Protein AF-A0A2G8KUI6-F1 (afdb_monomer)

Mean predicted aligned error: 11.27 Å

Radius of gyration: 22.45 Å; Cα contacts (8 Å, |Δi|>4): 465; chains: 1; bounding box: 61×71×57 Å

Sequence (377 aa):
MIRIICDDIMKKNRNPGRKNLAIISKTIVDSYPASFRDDIGGEVIGDGFESVLKQMENRINNLRRTETYLPGTSSLTSTSDDESSEQKPKRAKKRDSYGCQNWQPKGLPEREDETSQKRRTLELKEMYENEDKWDEDIIQMNMKLLYFTIRTMINTNSITLIGIIEEYPFLLESIGMMSHFHELVGIELMPTLSKSLDTKGQSVMHYLRKVATKKPALKDVFDAIEVARAETNDLTPEMPGLIWLLTCYFGEKVDTLLYLSKETSSDQEAVSGLNSPSPCIVVSGTTLLAGRKYMIAVDKVVVNHLIADFQSALAYLFATYYVLNIQYPADSCVTLEFIQRCFVGINPPTSGKSRKSSAINPKVLSLLGHIKDESTK

Organism: Stichopus japonicus (NCBI:txid307972)

Foldseek 3Di:
DLLVVLVVVCVVPLPCDLVNLVVVQVVVCVVPVVPAFCDDPNDGDDPRRVLVSQSSVQNSVLLVVLLQPDPPPDDPDDDDDDDDDDDDPDPPDPGPLLLWPCQAPDDAPPPDDPVNLVVLLVVVLVCVVPVVNDDLVSLLVSLLRCLNVLSVCLSNVVADPVRCCRRPLCCLPPSNLQSSLCNTNVFNLLVLLVVLCVPLVVLLVVLLVVVCVVPVQLVVLVVVQVVLCVVVVHNQLSVLSSLCSLLVLVVFHSLLAEAEDALPDDQLRQLVPRSHQQWYKYFHDDDSRNGQAIFIGHHSGTSGGGDGGPSSSVSSSLSCCSSSSGDDDPRCNLSSLLCSARRRNRQHDDPDPPDPGDDRDVSSVVSVVSSVVVVVD

Solvent-accessible surface area (backbone atoms only — not comparable to full-atom values): 21564 Å² total; per-residue (Å²): 109,69,65,61,53,47,55,54,43,45,74,76,41,83,76,63,53,69,73,52,44,44,54,50,25,42,52,49,20,74,75,39,44,96,80,47,42,39,57,63,96,86,43,70,48,87,90,24,22,62,64,48,29,51,52,51,52,52,50,50,54,36,55,51,50,39,55,70,68,47,88,81,74,74,78,96,76,74,94,72,93,79,83,88,74,94,72,73,83,75,79,75,76,85,67,84,54,85,49,41,73,44,72,75,64,91,60,68,52,92,96,51,49,78,66,55,49,53,52,49,40,51,53,51,46,61,34,64,79,35,71,94,62,64,49,68,68,62,50,49,52,47,48,61,64,40,40,42,61,56,46,50,28,50,59,70,59,76,51,51,72,67,50,37,56,73,57,41,47,57,51,55,32,70,67,27,35,52,50,51,31,22,60,27,44,73,46,69,57,64,69,41,36,52,57,24,44,70,57,51,42,52,46,49,52,54,52,51,56,62,51,20,80,79,32,66,77,46,36,55,50,53,53,50,32,55,52,36,22,68,73,71,72,52,69,74,15,52,61,52,35,49,56,40,46,43,17,53,72,74,74,31,50,47,73,61,48,45,38,75,20,57,76,85,49,53,64,68,64,49,32,65,82,60,83,56,53,58,63,22,34,33,26,23,32,90,41,76,42,49,52,69,39,27,29,38,28,44,68,56,37,67,62,35,77,82,33,79,45,68,68,61,40,52,46,47,48,57,36,45,36,62,64,66,58,44,73,74,53,86,56,45,33,64,48,52,50,35,44,37,28,72,34,64,51,44,74,48,90,75,96,60,101,82,65,93,66,72,88,68,57,67,69,48,53,51,53,53,50,54,41,51,61,59,77,76,108

Structure (mmCIF, N/CA/C/O backbone):
data_AF-A0A2G8KUI6-F1
#
_entry.id   AF-A0A2G8KUI6-F1
#
loop_
_atom_site.group_PDB
_atom_site.id
_atom_site.type_symbol
_atom_site.label_atom_id
_atom_site.label_alt_id
_atom_site.label_comp_id
_atom_site.label_asym_id
_atom_site.label_entity_id
_atom_site.label_seq_id
_atom_site.pdbx_PDB_ins_code
_atom_site.Cartn_x
_atom_site.Cartn_y
_atom_site.Cartn_z
_atom_site.occupancy
_atom_site.B_iso_or_equiv
_atom_site.auth_seq_id
_atom_site.auth_comp_id
_atom_site.auth_asym_id
_atom_site.auth_atom_id
_atom_site.pdbx_PDB_model_num
ATOM 1 N N . MET A 1 1 ? 20.897 -9.497 2.267 1.00 68.56 1 MET A N 1
ATOM 2 C CA . MET A 1 1 ? 21.183 -10.789 2.937 1.00 68.56 1 MET A CA 1
ATOM 3 C C . MET A 1 1 ? 19.958 -11.708 2.991 1.00 68.56 1 MET A C 1
ATOM 5 O O . MET A 1 1 ? 20.022 -12.783 2.408 1.00 68.56 1 MET A O 1
ATOM 9 N N . ILE A 1 2 ? 18.835 -11.289 3.597 1.00 74.56 2 ILE A N 1
ATOM 10 C CA . ILE A 1 2 ? 17.616 -12.115 3.761 1.00 74.56 2 ILE A CA 1
ATOM 11 C C . ILE A 1 2 ? 17.112 -12.749 2.458 1.00 74.56 2 ILE A C 1
ATOM 13 O O . ILE A 1 2 ? 16.749 -13.921 2.462 1.00 74.56 2 ILE A O 1
ATOM 17 N N . ARG A 1 3 ? 17.161 -12.026 1.328 1.00 73.25 3 ARG A N 1
ATOM 18 C CA . ARG A 1 3 ? 16.800 -12.564 0.004 1.00 73.25 3 ARG A CA 1
ATOM 19 C C . ARG A 1 3 ? 17.593 -13.823 -0.358 1.00 73.25 3 ARG A C 1
ATOM 21 O O . ARG A 1 3 ? 16.988 -14.848 -0.629 1.00 73.25 3 ARG A O 1
ATOM 28 N N . ILE A 1 4 ? 18.925 -13.741 -0.298 1.00 77.94 4 ILE A N 1
ATOM 29 C CA . ILE A 1 4 ? 19.841 -14.837 -0.658 1.00 77.94 4 ILE A CA 1
ATOM 30 C C . ILE A 1 4 ? 19.570 -16.051 0.233 1.00 77.94 4 ILE A C 1
ATOM 32 O O . ILE A 1 4 ? 19.415 -17.164 -0.258 1.00 77.94 4 ILE A O 1
ATOM 36 N N . ILE A 1 5 ? 19.425 -15.812 1.539 1.00 83.81 5 ILE A N 1
ATOM 37 C CA . ILE A 1 5 ? 19.133 -16.864 2.514 1.00 83.81 5 ILE A CA 1
ATOM 38 C C . ILE A 1 5 ? 17.780 -17.520 2.213 1.00 83.81 5 ILE A C 1
ATOM 40 O O . ILE A 1 5 ? 17.691 -18.742 2.201 1.00 83.81 5 ILE A O 1
ATOM 44 N N . CYS A 1 6 ? 16.730 -16.741 1.940 1.00 82.56 6 CYS A N 1
ATOM 45 C CA . CYS A 1 6 ? 15.413 -17.287 1.604 1.00 82.56 6 CYS A CA 1
ATOM 46 C C . CYS A 1 6 ? 15.431 -18.080 0.293 1.00 82.56 6 CYS A C 1
ATOM 48 O O . CYS A 1 6 ? 14.806 -19.137 0.226 1.00 82.56 6 CYS A O 1
ATOM 50 N N . ASP A 1 7 ? 16.164 -17.617 -0.720 1.00 79.25 7 ASP A N 1
ATOM 51 C CA . ASP A 1 7 ? 16.313 -18.335 -1.986 1.00 79.25 7 ASP A CA 1
ATOM 52 C C . ASP A 1 7 ? 17.049 -19.676 -1.765 1.00 79.25 7 ASP A C 1
ATOM 54 O O . ASP A 1 7 ? 16.628 -20.710 -2.287 1.00 79.25 7 ASP A O 1
ATOM 58 N N . ASP A 1 8 ? 18.087 -19.708 -0.922 1.00 84.50 8 ASP A N 1
ATOM 59 C CA . ASP A 1 8 ? 18.802 -20.941 -0.557 1.00 84.50 8 ASP A CA 1
ATOM 60 C C . ASP A 1 8 ? 17.975 -21.885 0.325 1.00 84.50 8 ASP A C 1
ATOM 62 O O . ASP A 1 8 ? 18.025 -23.107 0.148 1.00 84.50 8 ASP A O 1
ATOM 66 N N . ILE A 1 9 ? 17.165 -21.345 1.239 1.00 87.62 9 ILE A N 1
ATOM 67 C CA . ILE A 1 9 ? 16.187 -22.125 2.003 1.00 87.62 9 ILE A CA 1
ATOM 68 C C . ILE A 1 9 ? 15.197 -22.780 1.046 1.00 87.62 9 ILE A C 1
ATOM 70 O O . ILE A 1 9 ? 14.978 -23.983 1.152 1.00 87.62 9 ILE A O 1
ATOM 74 N N . MET A 1 10 ? 14.652 -22.032 0.083 1.00 81.94 10 MET A N 1
ATOM 75 C CA . MET A 1 10 ? 13.670 -22.535 -0.883 1.00 81.94 10 MET A CA 1
ATOM 76 C C . MET A 1 10 ? 14.237 -23.622 -1.804 1.00 81.94 10 MET A C 1
ATOM 78 O O . MET A 1 10 ? 13.495 -24.525 -2.196 1.00 81.94 10 MET A O 1
ATOM 82 N N . LYS A 1 11 ? 15.547 -23.602 -2.095 1.00 83.62 11 LYS A N 1
ATOM 83 C CA . LYS A 1 11 ? 16.230 -24.710 -2.792 1.00 83.62 11 LYS A CA 1
ATOM 84 C C . LYS A 1 11 ? 16.231 -26.005 -1.972 1.00 83.62 11 LYS A C 1
ATOM 86 O O . LYS A 1 11 ? 16.175 -27.082 -2.558 1.00 83.62 11 LYS A O 1
ATOM 91 N N . LYS A 1 12 ? 16.299 -25.916 -0.637 1.00 85.50 12 LYS A N 1
ATOM 92 C CA . LYS A 1 12 ? 16.357 -27.078 0.273 1.00 85.50 12 LYS A CA 1
ATOM 93 C C . LYS A 1 12 ? 14.979 -27.542 0.749 1.00 85.50 12 LYS A C 1
ATOM 95 O O . LYS A 1 12 ? 14.719 -28.738 0.819 1.00 85.50 12 LYS A O 1
ATOM 100 N N . ASN A 1 13 ? 14.104 -26.608 1.103 1.00 81.00 13 ASN A N 1
ATOM 101 C CA . ASN A 1 13 ? 12.753 -26.862 1.577 1.00 81.00 13 ASN A CA 1
ATOM 102 C C . ASN A 1 13 ? 11.827 -25.722 1.134 1.00 81.00 13 ASN A C 1
ATOM 104 O O . ASN A 1 13 ? 11.945 -24.594 1.605 1.00 81.00 13 ASN A O 1
ATOM 108 N N . ARG A 1 14 ? 10.858 -26.040 0.270 1.00 75.19 14 ARG A N 1
ATOM 109 C CA . ARG A 1 14 ? 9.896 -25.069 -0.282 1.00 75.19 14 ARG A CA 1
ATOM 110 C C . ARG A 1 14 ? 8.830 -24.598 0.714 1.00 75.19 14 ARG A C 1
ATOM 112 O O . ARG A 1 14 ? 8.091 -23.660 0.428 1.00 75.19 14 ARG A O 1
ATOM 119 N N . ASN A 1 15 ? 8.701 -25.262 1.863 1.00 79.69 15 ASN A N 1
ATOM 120 C CA . ASN A 1 15 ? 7.793 -24.866 2.937 1.00 79.69 15 ASN A CA 1
ATOM 121 C C . ASN A 1 15 ? 8.444 -25.129 4.308 1.00 79.69 15 ASN A C 1
ATOM 123 O O . ASN A 1 15 ? 8.044 -26.050 5.024 1.00 79.69 15 ASN A O 1
ATOM 127 N N . PRO A 1 16 ? 9.462 -24.338 4.682 1.00 83.56 16 PRO A N 1
ATOM 128 C CA . PRO A 1 16 ? 10.261 -24.574 5.883 1.00 83.56 16 PRO A CA 1
ATOM 129 C C . PRO A 1 16 ? 9.452 -24.425 7.176 1.00 83.56 16 PRO A C 1
ATOM 131 O O . PRO A 1 16 ? 9.793 -25.055 8.172 1.00 83.56 16 PRO A O 1
ATOM 134 N N . GLY A 1 17 ? 8.357 -23.658 7.163 1.00 80.69 17 GLY A N 1
ATOM 135 C CA . GLY A 1 17 ? 7.520 -23.403 8.336 1.00 80.69 17 GLY A CA 1
ATOM 136 C C . GLY A 1 17 ? 8.200 -22.506 9.381 1.00 80.69 17 GLY A C 1
ATOM 137 O O . GLY A 1 17 ? 9.425 -22.454 9.487 1.00 80.69 17 GLY A O 1
ATOM 138 N N . ARG A 1 18 ? 7.393 -21.805 10.189 1.00 88.38 18 ARG A N 1
ATOM 139 C CA . ARG A 1 18 ? 7.867 -20.786 11.146 1.00 88.38 18 ARG A CA 1
ATOM 140 C C . ARG A 1 18 ? 8.959 -21.284 12.096 1.00 88.38 18 ARG A C 1
ATOM 142 O O . ARG A 1 18 ? 9.908 -20.559 12.344 1.00 88.38 18 ARG A O 1
ATOM 149 N N . LYS A 1 19 ? 8.869 -22.528 12.590 1.00 91.69 19 LYS A N 1
ATOM 150 C CA . LYS A 1 19 ? 9.866 -23.097 13.521 1.00 91.69 19 LYS A CA 1
ATOM 151 C C . LYS A 1 19 ? 11.281 -23.110 12.935 1.00 91.69 19 LYS A C 1
ATOM 153 O O . LYS A 1 19 ? 12.217 -22.697 13.606 1.00 91.69 19 LYS A O 1
ATOM 158 N N . ASN A 1 20 ? 11.431 -23.553 11.686 1.00 91.12 20 ASN A N 1
ATOM 159 C CA . ASN A 1 20 ? 12.741 -23.597 11.037 1.00 91.12 20 ASN A CA 1
ATOM 160 C C . ASN A 1 20 ? 13.233 -22.192 10.693 1.00 91.12 20 ASN A C 1
ATOM 162 O O . ASN A 1 20 ? 14.420 -21.914 10.828 1.00 91.12 20 ASN A O 1
ATOM 166 N N . LEU A 1 21 ? 12.323 -21.297 10.298 1.00 91.81 21 LEU A N 1
ATOM 167 C CA . LEU A 1 21 ? 12.674 -19.899 10.059 1.00 91.81 21 LEU A CA 1
ATOM 168 C C . LEU A 1 21 ? 13.164 -19.221 11.331 1.00 91.81 21 LEU A C 1
ATOM 170 O O . LEU A 1 21 ? 14.216 -18.606 11.285 1.00 91.81 21 LEU A O 1
ATOM 174 N N . ALA A 1 22 ? 12.506 -19.436 12.470 1.00 92.19 22 ALA A N 1
ATOM 175 C CA . ALA A 1 22 ? 12.930 -18.884 13.754 1.00 92.19 22 ALA A CA 1
ATOM 176 C C . ALA A 1 22 ? 14.347 -19.336 14.147 1.00 92.19 22 ALA A C 1
ATOM 178 O O . ALA A 1 22 ? 15.148 -18.517 14.588 1.00 92.19 22 ALA A O 1
ATOM 179 N N . ILE A 1 23 ? 14.692 -20.612 13.924 1.00 93.94 23 ILE A N 1
ATOM 180 C CA . ILE A 1 23 ? 16.054 -21.125 14.167 1.00 93.94 23 ILE A CA 1
ATOM 181 C C . ILE A 1 23 ? 17.077 -20.387 13.294 1.00 93.94 23 ILE A C 1
ATOM 183 O O . ILE A 1 23 ? 18.131 -19.973 13.782 1.00 93.94 23 ILE A O 1
ATOM 187 N N . ILE A 1 24 ? 16.769 -20.205 12.008 1.00 93.12 24 ILE A N 1
ATOM 188 C CA . ILE A 1 24 ? 17.669 -19.534 11.065 1.00 93.12 24 ILE A CA 1
ATOM 189 C C . ILE A 1 24 ? 17.796 -18.045 11.407 1.00 93.12 24 ILE A C 1
ATOM 191 O O . ILE A 1 24 ? 18.913 -17.539 11.471 1.00 93.12 24 ILE A O 1
ATOM 195 N N . SER A 1 25 ? 16.687 -17.358 11.684 1.00 90.62 25 SER A N 1
ATOM 196 C CA . SER A 1 25 ? 16.669 -15.946 12.082 1.00 90.62 25 SER A CA 1
ATOM 197 C C . SER A 1 25 ? 17.495 -15.710 13.338 1.00 90.62 25 SER A C 1
ATOM 199 O O . SER A 1 25 ? 18.354 -14.832 13.341 1.00 90.62 25 SER A O 1
ATOM 201 N N . LYS A 1 26 ? 17.316 -16.553 14.361 1.00 93.88 26 LYS A N 1
ATOM 202 C CA . LYS A 1 26 ? 18.132 -16.503 15.573 1.00 93.88 26 LYS A CA 1
ATOM 203 C C . LYS A 1 26 ? 19.619 -16.686 15.262 1.00 93.88 26 LYS A C 1
ATOM 205 O O . LYS A 1 26 ? 20.433 -15.895 15.714 1.00 93.88 26 LYS A O 1
ATOM 210 N N . THR A 1 27 ? 19.968 -17.665 14.425 1.00 94.44 27 THR A N 1
ATOM 211 C CA . THR A 1 27 ? 21.369 -17.921 14.038 1.00 94.44 27 THR A CA 1
ATOM 212 C C . THR A 1 27 ? 21.999 -16.713 13.334 1.00 94.44 27 THR A C 1
ATOM 214 O O . THR A 1 27 ? 23.160 -16.386 13.585 1.00 94.44 27 THR A O 1
ATOM 217 N N . ILE A 1 28 ? 21.242 -16.028 12.470 1.00 91.81 28 ILE A N 1
ATOM 218 C CA . ILE A 1 28 ? 21.697 -14.807 11.787 1.00 91.81 28 ILE A CA 1
ATOM 219 C C . ILE A 1 28 ? 21.967 -13.694 12.803 1.00 91.81 28 ILE A C 1
ATOM 221 O O . ILE A 1 28 ? 23.032 -13.082 12.755 1.00 91.81 28 ILE A O 1
ATOM 225 N N . VAL A 1 29 ? 21.033 -13.453 13.727 1.00 89.12 29 VAL A N 1
ATOM 226 C CA . VAL A 1 29 ? 21.168 -12.406 14.753 1.00 89.12 29 VAL A CA 1
ATOM 227 C C . VAL A 1 29 ? 22.301 -12.707 15.729 1.00 89.12 29 VAL A C 1
ATOM 229 O O . VAL A 1 29 ? 23.061 -11.804 16.066 1.00 89.12 29 VAL A O 1
ATOM 232 N N . ASP A 1 30 ? 22.467 -13.964 16.139 1.00 91.19 30 ASP A N 1
ATOM 233 C CA . ASP A 1 30 ? 23.565 -14.386 17.016 1.00 91.19 30 ASP A CA 1
ATOM 234 C C . ASP A 1 30 ? 24.933 -14.178 16.340 1.00 91.19 30 ASP A C 1
ATOM 236 O O . ASP A 1 30 ? 25.898 -13.792 16.998 1.00 91.19 30 ASP A O 1
ATOM 240 N N . SER A 1 31 ? 25.009 -14.381 15.019 1.00 92.50 31 SER A N 1
ATOM 241 C CA . SER A 1 31 ? 26.244 -14.205 14.238 1.00 92.50 31 SER A CA 1
ATOM 242 C C . SER A 1 31 ? 26.557 -12.738 13.931 1.00 92.50 31 SER A C 1
ATOM 244 O O . SER A 1 31 ? 27.724 -12.354 13.862 1.00 92.50 31 SER A O 1
ATOM 246 N N . TYR A 1 32 ? 25.523 -11.917 13.730 1.00 88.81 32 TYR A N 1
ATOM 247 C CA . TYR A 1 32 ? 25.644 -10.528 13.279 1.00 88.81 32 TYR A CA 1
ATOM 248 C C . TYR A 1 32 ? 24.739 -9.586 14.090 1.00 88.81 32 TYR A C 1
ATOM 250 O O . TYR A 1 32 ? 23.856 -8.922 13.533 1.00 88.81 32 TYR A O 1
ATOM 258 N N . PRO A 1 33 ? 24.946 -9.493 15.413 1.00 85.75 33 PRO A N 1
ATOM 259 C CA . PRO A 1 33 ? 24.016 -8.800 16.293 1.00 85.75 33 PRO A CA 1
ATOM 260 C C . PRO A 1 33 ? 23.952 -7.297 16.034 1.00 85.75 33 PRO A C 1
ATOM 262 O O . PRO A 1 33 ? 22.870 -6.733 16.062 1.00 85.75 33 PRO A O 1
ATOM 265 N N . ALA A 1 34 ? 25.076 -6.666 15.688 1.00 80.81 34 ALA A N 1
ATOM 266 C CA . ALA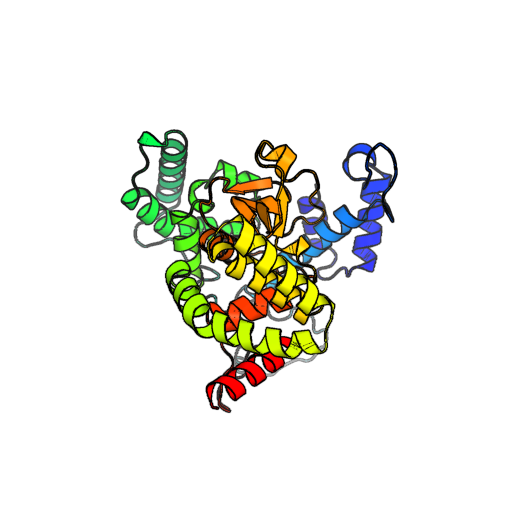 A 1 34 ? 25.123 -5.236 15.382 1.00 80.81 34 ALA A CA 1
ATOM 267 C C . ALA A 1 34 ? 24.305 -4.837 14.138 1.00 80.81 34 ALA A C 1
ATOM 269 O O . ALA A 1 34 ? 24.060 -3.656 13.926 1.00 80.81 34 ALA A O 1
ATOM 270 N N . SER A 1 35 ? 23.931 -5.797 13.285 1.00 78.06 35 SER A N 1
ATOM 271 C CA . SER A 1 35 ? 23.222 -5.526 12.029 1.00 78.06 35 SER A CA 1
ATOM 272 C C . SER A 1 35 ? 21.755 -5.944 12.043 1.00 78.06 35 SER A C 1
ATOM 274 O O . SER A 1 35 ? 20.978 -5.409 11.259 1.00 78.06 35 SER A O 1
ATOM 276 N N . PHE A 1 36 ? 21.380 -6.928 12.862 1.00 79.06 36 PHE A N 1
ATOM 277 C CA . PHE A 1 36 ? 20.070 -7.581 12.755 1.00 79.06 36 PHE A CA 1
ATOM 278 C C . PHE A 1 36 ? 19.335 -7.764 14.078 1.00 79.06 36 PHE A C 1
ATOM 280 O O . PHE A 1 36 ? 18.213 -8.270 14.064 1.00 79.06 36 PHE A O 1
ATOM 287 N N . ARG A 1 37 ? 19.959 -7.429 15.209 1.00 83.75 37 ARG A N 1
ATOM 288 C CA . ARG A 1 37 ? 19.302 -7.552 16.504 1.00 83.75 37 ARG A CA 1
ATOM 289 C C . ARG A 1 37 ? 18.215 -6.492 16.621 1.00 83.75 37 ARG A C 1
ATOM 291 O O . ARG A 1 37 ? 18.422 -5.339 16.264 1.00 83.75 37 ARG A O 1
ATOM 298 N N . ASP A 1 38 ? 17.066 -6.903 17.136 1.00 73.62 38 ASP A N 1
ATOM 299 C CA . ASP A 1 38 ? 16.012 -5.973 17.516 1.00 73.62 38 ASP A CA 1
ATOM 300 C C . ASP A 1 38 ? 16.436 -5.281 18.816 1.00 73.62 38 ASP A C 1
ATOM 302 O O . ASP A 1 38 ? 16.234 -5.825 19.903 1.00 73.62 38 ASP A O 1
ATOM 306 N N . ASP A 1 39 ? 17.077 -4.116 18.709 1.00 77.06 39 ASP A N 1
ATOM 307 C CA . ASP A 1 39 ? 17.455 -3.289 19.853 1.00 77.06 39 ASP A CA 1
ATOM 308 C C . ASP A 1 39 ? 17.033 -1.824 19.692 1.00 77.06 39 ASP A C 1
ATOM 310 O O . ASP A 1 39 ? 16.979 -1.279 18.589 1.00 77.06 39 ASP A O 1
ATOM 314 N N . ILE A 1 40 ? 16.705 -1.188 20.817 1.00 59.47 40 ILE A N 1
ATOM 315 C CA . ILE A 1 40 ? 16.514 0.263 20.909 1.00 59.47 40 ILE A CA 1
ATOM 316 C C . ILE A 1 40 ? 17.367 0.755 22.071 1.00 59.47 40 ILE A C 1
ATOM 318 O O . ILE A 1 40 ? 17.191 0.331 23.211 1.00 59.47 40 ILE A O 1
ATOM 322 N N . GLY A 1 41 ? 18.309 1.656 21.786 1.00 58.56 41 GLY A N 1
ATOM 323 C CA . GLY A 1 41 ? 19.177 2.235 22.814 1.00 58.56 41 GLY A CA 1
ATOM 324 C C . GLY A 1 41 ? 20.089 1.214 23.505 1.00 58.56 41 GLY A C 1
ATOM 325 O O . GLY A 1 41 ? 20.474 1.431 24.651 1.00 58.56 41 GLY A O 1
ATOM 326 N N . GLY A 1 42 ? 20.424 0.106 22.833 1.00 71.38 42 GLY A N 1
ATOM 327 C CA . GLY A 1 42 ? 21.234 -0.978 23.394 1.00 71.38 42 GLY A CA 1
ATOM 328 C C . GLY A 1 42 ? 20.454 -2.003 24.225 1.00 71.38 42 GLY A C 1
ATOM 329 O O . GLY A 1 42 ? 21.047 -2.990 24.664 1.00 71.38 42 GLY A O 1
ATOM 330 N N . GLU A 1 43 ? 19.143 -1.822 24.412 1.00 61.72 43 GLU A N 1
ATOM 331 C CA . GLU A 1 43 ? 18.275 -2.817 25.045 1.00 61.72 43 GLU A CA 1
ATOM 332 C C . GLU A 1 43 ? 17.616 -3.722 24.002 1.00 61.72 43 GLU A C 1
ATOM 334 O O . GLU A 1 43 ? 17.046 -3.254 23.017 1.00 61.72 43 GLU A O 1
ATOM 339 N N . VAL A 1 44 ? 17.680 -5.036 24.236 1.00 77.81 44 VAL A N 1
ATOM 340 C CA . VAL A 1 44 ? 17.117 -6.049 23.334 1.00 77.81 44 VAL A CA 1
ATOM 341 C C . VAL A 1 44 ? 15.602 -6.122 23.497 1.00 77.81 44 VAL A C 1
ATOM 343 O O . VAL A 1 44 ? 15.094 -6.300 24.605 1.00 77.81 44 VAL A O 1
ATOM 346 N N . ILE A 1 45 ? 14.883 -6.038 22.381 1.00 69.56 45 ILE A N 1
ATOM 347 C CA . ILE A 1 45 ? 13.422 -6.067 22.338 1.00 69.56 45 ILE A CA 1
ATOM 348 C C . ILE A 1 45 ? 12.935 -7.493 22.100 1.00 69.56 45 ILE A C 1
ATOM 350 O O . ILE A 1 45 ? 13.233 -8.113 21.076 1.00 69.56 45 ILE A O 1
ATOM 354 N N . GLY A 1 46 ? 12.121 -7.993 23.033 1.00 78.31 46 GLY A N 1
ATOM 355 C CA . GLY A 1 46 ? 11.535 -9.330 22.951 1.00 78.31 46 GLY A CA 1
ATOM 356 C C . GLY A 1 46 ? 12.609 -10.410 22.816 1.00 78.31 46 GLY A C 1
ATOM 357 O O . GLY A 1 46 ? 13.554 -10.457 23.600 1.00 78.31 46 GLY A O 1
ATOM 358 N N . ASP A 1 47 ? 12.469 -11.257 21.798 1.00 78.06 47 ASP A N 1
ATOM 359 C CA . ASP A 1 47 ? 13.389 -12.369 21.539 1.00 78.06 47 ASP A CA 1
ATOM 360 C C . ASP A 1 47 ? 14.647 -11.923 20.758 1.00 78.06 47 ASP A C 1
ATOM 362 O O . ASP A 1 47 ? 15.567 -12.717 20.554 1.00 78.06 47 ASP A O 1
ATOM 366 N N . GLY A 1 48 ? 14.695 -10.661 20.306 1.00 76.19 48 GLY A N 1
ATOM 367 C CA . GLY A 1 48 ? 15.837 -10.043 19.6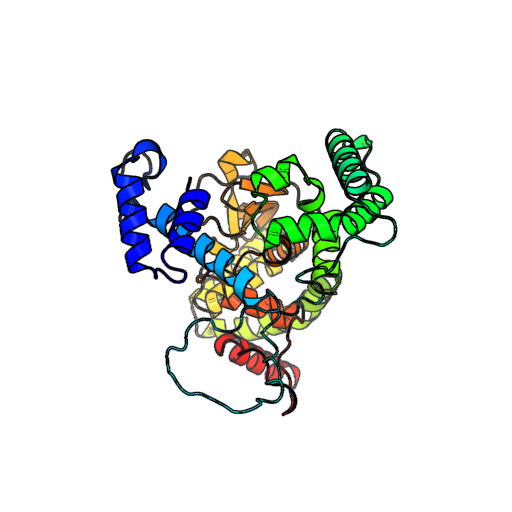25 1.00 76.19 48 GLY A CA 1
ATOM 368 C C . GLY A 1 48 ? 15.991 -10.359 18.132 1.00 76.19 48 GLY A C 1
ATOM 369 O O . GLY A 1 48 ? 16.887 -9.798 17.505 1.00 76.19 48 GLY A O 1
ATOM 370 N N . PHE A 1 49 ? 15.166 -11.240 17.552 1.00 83.81 49 PHE A N 1
ATOM 371 C CA . PHE A 1 49 ? 15.253 -11.659 16.138 1.00 83.81 49 PHE A CA 1
ATOM 372 C C . PHE A 1 49 ? 13.908 -11.668 15.391 1.00 83.81 49 PHE A C 1
ATOM 374 O O . PHE A 1 49 ? 13.813 -12.189 14.272 1.00 83.81 49 PHE A O 1
ATOM 381 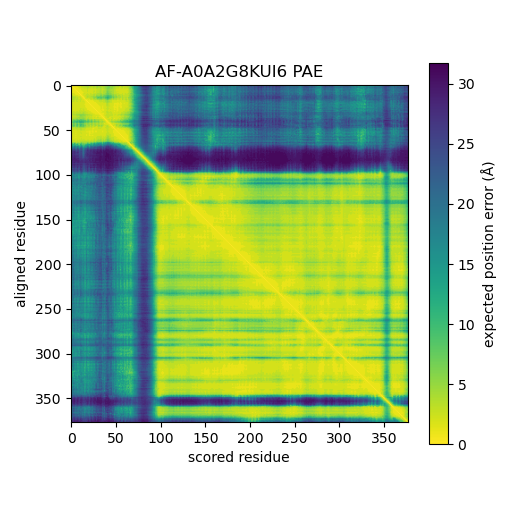N N . GLU A 1 50 ? 12.852 -11.126 15.993 1.00 80.75 50 GLU A N 1
ATOM 382 C CA . GLU A 1 50 ? 11.491 -11.205 15.456 1.00 80.75 50 GLU A CA 1
ATOM 383 C C . GLU A 1 50 ? 11.356 -10.404 14.150 1.00 80.75 50 GLU A C 1
ATOM 385 O O . GLU A 1 50 ? 10.641 -10.838 13.241 1.00 80.75 50 GLU A O 1
ATOM 390 N N . SER A 1 51 ? 12.074 -9.284 13.987 1.00 74.06 51 SER A N 1
ATOM 391 C CA . SER A 1 51 ? 12.055 -8.532 12.722 1.00 74.06 51 SER A CA 1
ATOM 392 C C . SER A 1 51 ? 12.641 -9.341 11.561 1.00 74.06 51 SER A C 1
ATOM 394 O O . SER A 1 51 ? 12.074 -9.350 10.465 1.00 74.06 51 SER A O 1
ATOM 396 N N . VAL A 1 52 ? 13.732 -10.072 11.803 1.00 78.94 52 VAL A N 1
ATOM 397 C CA . VAL A 1 52 ? 14.373 -10.958 10.822 1.00 78.94 52 VAL A CA 1
ATOM 398 C C . VAL A 1 52 ? 13.453 -12.123 10.483 1.00 78.94 52 VAL A C 1
ATOM 400 O O . VAL A 1 52 ? 13.291 -12.457 9.307 1.00 78.94 52 VAL A O 1
ATOM 403 N N . LEU A 1 53 ? 12.809 -12.717 11.492 1.00 83.50 53 LEU A N 1
ATOM 404 C CA . LEU A 1 53 ? 11.839 -13.793 11.297 1.00 83.50 53 LEU A CA 1
ATOM 405 C C . LEU A 1 53 ? 10.680 -13.344 10.409 1.00 83.50 53 LEU A C 1
ATOM 407 O O . LEU A 1 53 ? 10.395 -13.998 9.404 1.00 83.50 53 LEU A O 1
ATOM 411 N N . LYS A 1 54 ? 10.070 -12.197 10.716 1.00 73.56 54 LYS A N 1
ATOM 412 C CA . LYS A 1 54 ? 8.973 -11.638 9.916 1.00 73.56 54 LYS A CA 1
ATOM 413 C C . LYS A 1 54 ? 9.401 -11.334 8.484 1.00 73.56 54 LYS A C 1
ATOM 415 O O . LYS A 1 54 ? 8.664 -11.648 7.551 1.00 73.56 54 LYS A O 1
ATOM 420 N N . GLN A 1 55 ? 10.598 -10.777 8.281 1.00 74.56 55 GLN A N 1
ATOM 421 C CA . GLN A 1 55 ? 11.144 -10.556 6.936 1.00 74.56 55 GLN A CA 1
ATOM 422 C C . GLN A 1 55 ? 11.275 -11.873 6.155 1.00 74.56 55 GLN A C 1
ATOM 424 O O . GLN A 1 55 ? 10.886 -11.938 4.987 1.00 74.56 55 GLN A O 1
ATOM 429 N N . MET A 1 56 ? 11.777 -12.937 6.790 1.00 83.31 56 MET A N 1
ATOM 430 C CA . MET A 1 56 ? 11.911 -14.256 6.162 1.00 83.31 56 MET A CA 1
ATOM 431 C C . MET A 1 56 ? 10.557 -14.903 5.855 1.00 83.31 56 MET A C 1
ATOM 433 O O . MET A 1 56 ? 10.372 -15.441 4.764 1.00 83.31 56 MET A O 1
ATOM 437 N N . GLU A 1 57 ? 9.602 -14.838 6.784 1.00 81.69 57 GLU A N 1
ATOM 438 C CA . GLU A 1 57 ? 8.242 -15.351 6.587 1.00 81.69 57 GLU A CA 1
ATOM 439 C C . GLU A 1 57 ? 7.547 -14.644 5.425 1.00 81.69 57 GLU A C 1
ATOM 441 O O . GLU A 1 57 ? 7.058 -15.306 4.506 1.00 81.69 57 GLU A O 1
ATOM 446 N N . ASN A 1 58 ? 7.574 -13.310 5.420 1.00 70.25 58 ASN A N 1
ATOM 447 C CA . ASN A 1 58 ? 7.001 -12.505 4.346 1.00 70.25 58 ASN A CA 1
ATOM 448 C C . ASN A 1 58 ? 7.655 -12.847 3.003 1.00 70.25 58 ASN A C 1
ATOM 450 O O . ASN A 1 58 ? 6.963 -13.099 2.015 1.00 70.25 58 ASN A O 1
ATOM 454 N N . ARG A 1 59 ? 8.989 -12.947 2.968 1.00 76.94 59 ARG A N 1
ATOM 455 C CA . ARG A 1 59 ? 9.735 -13.280 1.750 1.00 76.94 59 ARG A CA 1
ATOM 456 C C . ARG A 1 59 ? 9.392 -14.670 1.213 1.00 76.94 59 ARG A C 1
ATOM 458 O O . ARG A 1 59 ? 9.151 -14.811 0.014 1.00 76.94 59 ARG A O 1
ATOM 465 N N . ILE A 1 60 ? 9.367 -15.689 2.067 1.00 80.88 60 ILE A N 1
ATOM 466 C CA . ILE A 1 60 ? 9.062 -17.070 1.664 1.00 80.88 60 ILE A CA 1
ATOM 467 C C . ILE A 1 60 ? 7.614 -17.199 1.209 1.00 80.88 60 ILE A C 1
ATOM 469 O O . ILE A 1 60 ? 7.344 -17.866 0.208 1.00 80.88 60 ILE A O 1
ATOM 473 N N . ASN A 1 61 ? 6.681 -16.536 1.889 1.00 73.00 61 ASN A N 1
ATOM 474 C CA . ASN A 1 61 ? 5.295 -16.537 1.448 1.00 73.00 61 ASN A CA 1
ATOM 475 C C . ASN A 1 61 ? 5.135 -15.842 0.083 1.00 73.00 61 ASN A C 1
ATOM 477 O O . ASN A 1 61 ? 4.451 -16.384 -0.790 1.00 73.00 61 ASN A O 1
ATOM 481 N N . ASN A 1 62 ? 5.834 -14.724 -0.152 1.00 67.31 62 ASN A N 1
ATOM 482 C CA . ASN A 1 62 ? 5.868 -14.052 -1.457 1.00 67.31 62 ASN A CA 1
ATOM 483 C C . ASN A 1 62 ? 6.457 -14.961 -2.557 1.00 67.31 62 ASN A C 1
ATOM 485 O O . ASN A 1 62 ? 5.881 -15.074 -3.637 1.00 67.31 62 ASN A O 1
ATOM 489 N N . LEU A 1 63 ? 7.546 -15.689 -2.280 1.00 69.75 63 LEU A N 1
ATOM 490 C CA . LEU A 1 63 ? 8.147 -16.647 -3.225 1.00 69.75 63 LEU A CA 1
ATOM 491 C C . LEU A 1 63 ? 7.190 -17.788 -3.606 1.00 69.75 63 LEU A C 1
ATOM 493 O O . LEU A 1 63 ? 7.074 -18.157 -4.777 1.00 69.75 63 LEU A O 1
ATOM 497 N N . ARG A 1 64 ? 6.454 -18.329 -2.630 1.00 70.75 64 ARG A N 1
ATOM 498 C CA . ARG A 1 64 ? 5.454 -19.387 -2.860 1.00 70.75 64 ARG A CA 1
ATOM 499 C C . ARG A 1 64 ? 4.253 -18.898 -3.673 1.00 70.75 64 ARG A C 1
ATOM 501 O O . ARG A 1 64 ? 3.611 -19.696 -4.368 1.00 70.75 64 ARG A O 1
ATOM 508 N N . ARG A 1 65 ? 3.950 -17.596 -3.629 1.00 61.84 65 ARG A N 1
ATOM 509 C CA . ARG A 1 65 ? 2.919 -16.983 -4.476 1.00 61.84 65 ARG A CA 1
ATOM 510 C C . ARG A 1 65 ? 3.301 -17.100 -5.948 1.00 61.84 65 ARG A C 1
ATOM 512 O O . ARG A 1 65 ? 2.473 -17.560 -6.722 1.00 61.84 65 ARG A O 1
ATOM 519 N N . THR A 1 66 ? 4.547 -16.829 -6.333 1.00 56.66 66 THR A N 1
ATOM 520 C CA . THR A 1 66 ? 4.998 -17.004 -7.727 1.00 56.66 66 THR A CA 1
ATOM 521 C C . THR A 1 66 ? 4.759 -18.431 -8.234 1.00 56.66 66 THR A C 1
ATOM 523 O O . THR A 1 66 ? 4.150 -18.613 -9.288 1.00 56.66 66 THR A O 1
ATOM 526 N N . GLU A 1 67 ? 5.140 -19.459 -7.467 1.00 56.03 67 GLU A N 1
ATOM 527 C CA . GLU A 1 67 ? 4.943 -20.866 -7.867 1.00 56.03 67 GLU A CA 1
ATOM 528 C C . GLU A 1 67 ? 3.466 -21.242 -8.047 1.00 56.03 67 GLU A C 1
ATOM 530 O O . GLU A 1 67 ? 3.120 -22.048 -8.915 1.00 56.03 67 GLU A O 1
ATOM 535 N N . THR A 1 68 ? 2.584 -20.642 -7.246 1.00 50.53 68 THR A N 1
ATOM 536 C CA . THR A 1 68 ? 1.141 -20.899 -7.310 1.00 50.53 68 THR A CA 1
ATOM 537 C C . THR A 1 68 ? 0.531 -20.346 -8.604 1.00 50.53 68 THR A C 1
ATOM 539 O O . THR A 1 68 ? -0.449 -20.903 -9.098 1.00 50.53 68 THR A O 1
ATOM 542 N N . TYR A 1 69 ? 1.122 -19.320 -9.215 1.00 48.97 69 TYR A N 1
ATOM 543 C CA . TYR A 1 69 ? 0.584 -18.668 -10.415 1.00 48.97 69 TYR A CA 1
ATOM 544 C C . TYR A 1 69 ? 1.297 -19.054 -11.715 1.00 48.97 69 TYR A C 1
ATOM 546 O O . TYR A 1 69 ? 0.769 -18.773 -12.791 1.00 48.97 69 TYR A O 1
ATOM 554 N N . LEU A 1 70 ? 2.444 -19.737 -11.644 1.00 43.22 70 LEU A N 1
ATOM 555 C CA . LEU A 1 70 ? 3.100 -20.288 -12.828 1.00 43.22 70 LEU A CA 1
ATOM 556 C C . LEU A 1 70 ? 2.217 -21.380 -13.473 1.00 43.22 70 LEU A C 1
ATOM 558 O O . LEU A 1 70 ? 1.880 -22.377 -12.818 1.00 43.22 70 LEU A O 1
ATOM 562 N N . PRO A 1 71 ? 1.829 -21.236 -14.754 1.00 36.69 71 PRO A N 1
ATOM 563 C CA . PRO A 1 71 ? 1.179 -22.306 -15.498 1.00 36.69 71 PRO A CA 1
ATOM 564 C C . PRO A 1 71 ? 2.168 -23.470 -15.665 1.00 36.69 71 PRO A C 1
ATOM 566 O O . PRO A 1 71 ? 3.213 -23.301 -16.280 1.00 36.69 71 PRO A O 1
ATOM 569 N N . GLY A 1 72 ? 1.849 -24.651 -15.123 1.00 41.88 72 GLY A N 1
ATOM 570 C CA . GLY A 1 72 ? 2.596 -25.893 -15.393 1.00 41.88 72 GLY A CA 1
ATOM 571 C C . GLY A 1 72 ? 3.239 -26.586 -14.188 1.00 41.88 72 GLY A C 1
ATOM 572 O O . GLY A 1 72 ? 3.578 -27.760 -14.284 1.00 41.88 72 GLY A O 1
ATOM 573 N N . THR A 1 73 ? 3.335 -25.951 -13.020 1.00 37.25 73 THR A N 1
ATOM 574 C CA . THR A 1 73 ? 3.855 -26.600 -11.801 1.00 37.25 73 THR A CA 1
ATOM 575 C C . THR A 1 73 ? 2.719 -27.254 -11.012 1.00 37.25 73 THR A C 1
ATOM 577 O O . THR A 1 73 ? 2.323 -26.820 -9.929 1.00 37.25 73 THR A O 1
ATOM 580 N N . SER A 1 74 ? 2.096 -28.289 -11.572 1.00 35.75 74 SER A N 1
ATOM 581 C CA . SER A 1 74 ? 1.300 -29.221 -10.770 1.00 35.75 74 SER A CA 1
ATOM 582 C C . SER A 1 74 ? 2.145 -30.447 -10.445 1.00 35.75 74 SER A C 1
ATOM 584 O O . SER A 1 74 ? 2.375 -31.266 -11.320 1.00 35.75 74 SER A O 1
ATOM 586 N N . SER A 1 75 ? 2.530 -30.561 -9.170 1.00 35.91 75 SER A N 1
ATOM 587 C CA . SER A 1 75 ? 2.836 -31.812 -8.463 1.00 35.91 75 SER A CA 1
ATOM 588 C C . SER A 1 75 ? 3.933 -32.701 -9.072 1.00 35.91 75 SER A C 1
ATOM 590 O O . SER A 1 75 ? 3.661 -33.646 -9.797 1.00 35.91 75 SER A O 1
ATOM 592 N N . LEU A 1 76 ? 5.179 -32.458 -8.659 1.00 35.16 76 LEU A N 1
ATOM 593 C CA . LEU A 1 76 ? 6.202 -33.506 -8.564 1.00 35.16 76 LEU A CA 1
ATOM 594 C C . LEU A 1 76 ? 6.352 -33.908 -7.095 1.00 35.16 76 LEU A C 1
ATOM 596 O O . LEU A 1 76 ? 7.404 -33.721 -6.501 1.00 35.16 76 LEU A O 1
ATOM 600 N N . THR A 1 77 ? 5.269 -34.389 -6.489 1.00 34.47 77 THR A N 1
ATOM 601 C CA . THR A 1 77 ? 5.307 -35.149 -5.231 1.00 34.47 77 THR A CA 1
ATOM 602 C C . THR A 1 77 ? 4.033 -35.985 -5.115 1.00 34.47 77 THR A C 1
ATOM 604 O O . THR A 1 77 ? 3.124 -35.689 -4.344 1.00 34.47 77 THR A O 1
ATOM 607 N N . SER A 1 78 ? 3.967 -37.061 -5.893 1.00 28.05 78 SER A N 1
ATOM 608 C CA . SER A 1 78 ? 3.308 -38.283 -5.435 1.00 28.05 78 SER A CA 1
ATOM 609 C C . SER A 1 78 ? 4.177 -39.458 -5.850 1.00 28.05 78 SER A C 1
ATOM 611 O O . SER A 1 78 ? 4.179 -39.881 -7.001 1.00 28.05 78 SER A O 1
ATOM 613 N N . THR A 1 79 ? 4.963 -39.944 -4.900 1.00 31.64 79 THR A N 1
ATOM 614 C CA . THR A 1 79 ? 5.511 -41.294 -4.922 1.00 31.64 79 THR A CA 1
ATOM 615 C C . THR A 1 79 ? 4.346 -42.280 -4.906 1.00 31.64 79 THR A C 1
ATOM 617 O O . THR A 1 79 ? 3.620 -42.345 -3.913 1.00 31.64 79 THR A O 1
ATOM 620 N N . SER A 1 80 ? 4.126 -42.998 -6.000 1.00 29.33 80 SER A N 1
ATOM 621 C CA . SER A 1 80 ? 3.626 -44.381 -6.011 1.00 29.33 80 SER A CA 1
ATOM 622 C C . SER A 1 80 ? 3.715 -44.907 -7.436 1.00 29.33 80 SER A C 1
ATOM 624 O O . SER A 1 80 ? 3.233 -44.271 -8.373 1.00 29.33 80 SER A O 1
ATOM 626 N N . ASP A 1 81 ? 4.370 -46.050 -7.550 1.00 31.92 81 ASP A N 1
ATOM 627 C CA . ASP A 1 81 ? 4.390 -46.935 -8.701 1.00 31.92 81 ASP A CA 1
ATOM 628 C C . ASP A 1 81 ? 2.960 -47.263 -9.158 1.00 31.92 81 ASP A C 1
ATOM 630 O O . ASP A 1 81 ? 2.128 -47.614 -8.325 1.00 31.92 81 ASP A O 1
ATOM 634 N N . ASP A 1 82 ? 2.671 -47.125 -10.454 1.00 28.53 82 ASP A N 1
ATOM 635 C CA . ASP A 1 82 ? 2.066 -48.207 -11.241 1.00 28.53 82 ASP A CA 1
ATOM 636 C C . ASP A 1 82 ? 2.000 -47.837 -12.729 1.00 28.53 82 ASP A C 1
ATOM 638 O O . ASP A 1 82 ? 1.689 -46.703 -13.114 1.00 28.53 82 ASP A O 1
ATOM 642 N N . GLU A 1 83 ? 2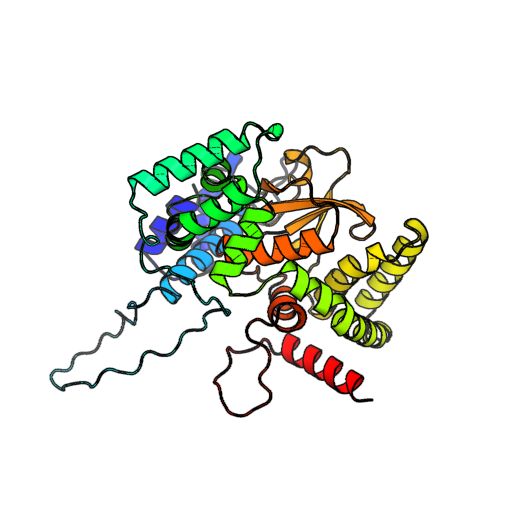.324 -48.815 -13.567 1.00 32.28 83 GLU A N 1
ATOM 643 C CA . GLU A 1 83 ? 2.358 -48.705 -15.018 1.00 32.28 83 GLU A CA 1
ATOM 644 C C . GLU A 1 83 ? 0.960 -48.576 -15.645 1.00 32.28 83 GLU A C 1
ATOM 646 O O . GLU A 1 83 ? -0.031 -49.143 -15.194 1.00 32.28 83 GLU A O 1
ATOM 651 N N . SER A 1 84 ? 0.933 -47.931 -16.814 1.00 34.22 84 SER A N 1
ATOM 652 C CA . SER A 1 84 ? -0.075 -48.084 -17.872 1.00 34.22 84 SER A CA 1
ATOM 653 C C . SER A 1 84 ? -1.516 -47.626 -17.573 1.00 34.22 84 SER A C 1
ATOM 655 O O . SER A 1 84 ? -2.371 -48.350 -17.079 1.00 34.22 84 SER A O 1
ATOM 657 N N . SER A 1 85 ? -1.845 -46.405 -18.003 1.00 29.53 85 SER A N 1
ATOM 658 C CA . SER A 1 85 ? -3.134 -46.097 -18.652 1.00 29.53 85 SER A CA 1
ATOM 659 C C . SER A 1 85 ? -3.153 -44.652 -19.153 1.00 29.53 85 SER A C 1
ATOM 661 O O . SER A 1 85 ? -2.828 -43.711 -18.428 1.00 29.53 85 SER A O 1
ATOM 663 N N . GLU A 1 86 ? -3.542 -44.473 -20.416 1.00 36.41 86 GLU A N 1
ATOM 664 C CA . GLU A 1 86 ? -3.730 -43.180 -21.079 1.00 36.41 86 GLU A CA 1
ATOM 665 C C . GLU A 1 86 ? -4.714 -42.291 -20.293 1.00 36.41 86 GLU A C 1
ATOM 667 O O . GLU A 1 86 ? -5.938 -42.427 -20.378 1.00 36.41 86 GLU A O 1
ATOM 672 N N . GLN A 1 87 ? -4.190 -41.350 -19.503 1.00 29.69 87 GLN A N 1
ATOM 673 C CA . GLN A 1 87 ? -5.012 -40.384 -18.778 1.00 29.69 87 GLN A CA 1
ATOM 674 C C . GLN A 1 87 ? -5.298 -39.164 -19.656 1.00 29.69 87 GLN A C 1
ATOM 676 O O . GLN A 1 87 ? -4.434 -38.322 -19.899 1.00 29.69 87 GLN A O 1
ATOM 681 N N . LYS A 1 88 ? -6.568 -39.043 -20.069 1.00 28.78 88 LYS A N 1
ATOM 682 C CA . LYS A 1 88 ? -7.182 -37.804 -20.576 1.00 28.78 88 LYS A CA 1
ATOM 683 C C . LYS A 1 88 ? -6.705 -36.591 -19.760 1.00 28.78 88 LYS A C 1
ATOM 685 O O . LYS A 1 88 ? -6.633 -36.694 -18.531 1.00 28.78 88 LYS A O 1
ATOM 690 N N . PRO A 1 89 ? -6.453 -35.428 -20.392 1.00 28.16 89 PRO A N 1
ATOM 691 C CA . PRO A 1 89 ? -5.898 -34.269 -19.706 1.00 28.16 89 PRO A CA 1
ATOM 692 C C . PRO A 1 89 ? -6.819 -33.854 -18.555 1.00 28.16 89 PRO A C 1
ATOM 694 O O . PRO A 1 89 ? -7.940 -33.375 -18.757 1.00 28.16 89 PRO A O 1
ATOM 697 N N . LYS A 1 90 ? -6.349 -34.070 -17.321 1.00 32.75 90 LYS A N 1
ATOM 698 C CA . LYS A 1 90 ? -7.021 -33.616 -16.104 1.00 32.75 90 LYS A CA 1
ATOM 699 C C . LYS A 1 90 ? -7.170 -32.099 -16.213 1.00 32.75 90 LYS A C 1
ATOM 701 O O . LYS A 1 90 ? -6.178 -31.376 -16.209 1.00 32.75 90 LYS A O 1
ATOM 706 N N . ARG A 1 91 ? -8.416 -31.619 -16.340 1.00 33.50 91 ARG A N 1
ATOM 707 C CA . ARG A 1 91 ? -8.762 -30.188 -16.346 1.00 33.50 91 ARG A CA 1
ATOM 708 C C . ARG A 1 91 ? -8.007 -29.484 -15.217 1.00 33.50 91 ARG A C 1
ATOM 710 O O . ARG A 1 91 ? -8.251 -29.768 -14.043 1.00 33.50 91 ARG A O 1
ATOM 717 N N . ALA A 1 92 ? -7.115 -28.565 -15.584 1.00 35.38 92 ALA A N 1
ATOM 718 C CA . ALA A 1 92 ? -6.389 -27.735 -14.637 1.00 35.38 92 ALA A CA 1
ATOM 719 C C . ALA A 1 92 ? -7.393 -27.033 -13.710 1.00 35.38 92 ALA A C 1
ATOM 721 O O . ALA A 1 92 ? -8.307 -26.342 -14.170 1.00 35.38 92 ALA A O 1
ATOM 722 N N . LYS A 1 93 ? -7.262 -27.234 -12.393 1.00 33.81 93 LYS A N 1
ATOM 723 C CA . LYS A 1 93 ? -8.036 -26.473 -11.406 1.00 33.81 93 LYS A CA 1
ATOM 724 C C . LYS A 1 93 ? -7.703 -24.992 -11.615 1.00 33.81 93 LYS A C 1
ATOM 726 O O . LYS A 1 93 ? -6.549 -24.612 -11.442 1.00 33.81 93 LYS A O 1
ATOM 731 N N . LYS A 1 94 ? -8.693 -24.174 -12.000 1.00 38.69 94 LYS A N 1
ATOM 732 C CA . LYS A 1 94 ? -8.568 -22.707 -12.040 1.00 38.69 94 LYS A CA 1
ATOM 733 C C . LYS A 1 94 ? -8.152 -22.236 -10.643 1.00 38.69 94 LYS A C 1
ATOM 735 O O . LYS A 1 94 ? -8.925 -22.382 -9.699 1.00 38.69 94 LYS A O 1
ATOM 740 N N . ARG A 1 95 ? -6.901 -21.790 -10.529 1.00 42.53 95 ARG A N 1
ATOM 741 C CA . ARG A 1 95 ? -6.282 -21.286 -9.299 1.00 42.53 95 ARG A CA 1
ATOM 742 C C . ARG A 1 95 ? -6.831 -19.887 -8.996 1.00 42.53 95 ARG A C 1
ATOM 744 O O . ARG A 1 95 ? -7.248 -19.184 -9.914 1.00 42.53 95 ARG A O 1
ATOM 751 N N . ASP A 1 96 ? -6.887 -19.534 -7.715 1.00 45.28 96 ASP A N 1
ATOM 752 C CA . ASP A 1 96 ? -7.370 -18.238 -7.230 1.00 45.28 96 ASP A CA 1
ATOM 753 C C . ASP A 1 96 ? -6.452 -17.127 -7.749 1.00 45.28 96 ASP A C 1
ATOM 755 O O . ASP A 1 96 ? -5.316 -17.010 -7.300 1.00 45.28 96 ASP A O 1
ATOM 759 N N . SER A 1 97 ? -6.903 -16.368 -8.749 1.00 51.69 97 SER A N 1
ATOM 760 C CA . SER A 1 97 ? -6.077 -15.351 -9.397 1.00 51.69 97 SER A CA 1
ATOM 761 C C . SER A 1 97 ? -6.052 -14.019 -8.643 1.00 51.69 97 SER A C 1
ATOM 763 O O . SER A 1 97 ? -5.539 -13.051 -9.194 1.00 51.69 97 SER A O 1
ATOM 765 N N . TYR A 1 98 ? -6.651 -13.916 -7.442 1.00 65.88 98 TYR A N 1
ATOM 766 C CA . TYR A 1 98 ? -6.854 -12.635 -6.734 1.00 65.88 98 TYR A CA 1
ATOM 767 C C . TYR A 1 98 ? -7.438 -11.539 -7.662 1.00 65.88 98 TYR A C 1
ATOM 769 O O . TYR A 1 98 ? -7.158 -10.358 -7.514 1.00 65.88 98 TYR A O 1
ATOM 777 N N . GLY A 1 99 ? -8.209 -11.945 -8.680 1.00 73.06 99 GLY A N 1
ATOM 778 C CA . GLY A 1 99 ? -8.770 -11.074 -9.718 1.00 73.06 99 GLY A CA 1
ATOM 779 C C . GLY A 1 99 ? -7.767 -10.463 -10.702 1.00 73.06 99 GLY A C 1
ATOM 780 O O . GLY A 1 99 ? -8.180 -9.699 -11.565 1.00 73.06 99 GLY A O 1
ATOM 781 N N . CYS A 1 100 ? -6.485 -10.830 -10.638 1.00 84.38 100 CYS A N 1
ATOM 782 C CA . CYS A 1 100 ? -5.491 -10.431 -11.628 1.00 84.38 100 CYS A CA 1
ATOM 783 C C . CYS A 1 100 ? -5.811 -11.081 -12.982 1.00 84.38 100 CYS A C 1
ATOM 785 O O . CYS A 1 100 ? -5.958 -12.307 -13.081 1.00 84.38 100 CYS A O 1
ATOM 787 N N . GLN A 1 101 ? -5.912 -10.252 -14.016 1.00 86.38 101 GLN A N 1
ATOM 788 C CA . GLN A 1 101 ? -6.215 -10.642 -15.391 1.00 86.38 101 GLN A CA 1
ATOM 789 C C . GLN A 1 101 ? -4.932 -10.875 -16.194 1.00 86.38 101 GLN A C 1
ATOM 791 O O . GLN A 1 101 ? -4.841 -11.870 -16.914 1.00 86.38 101 GLN A O 1
ATOM 796 N N . ASN A 1 102 ? -3.916 -10.026 -16.001 1.00 86.56 102 ASN A N 1
ATOM 797 C CA . ASN A 1 102 ? -2.629 -10.107 -16.698 1.00 86.56 102 ASN A CA 1
ATOM 798 C C . ASN A 1 102 ? -1.463 -10.404 -15.736 1.00 86.56 102 ASN A C 1
ATOM 800 O O . ASN A 1 102 ? -0.423 -9.752 -15.767 1.00 86.56 102 ASN A O 1
ATOM 804 N N . TRP A 1 103 ? -1.642 -11.384 -14.839 1.00 87.44 103 TRP A N 1
ATOM 805 C CA . TRP A 1 103 ? -0.659 -11.700 -13.791 1.00 87.44 103 TRP A CA 1
ATOM 806 C C . TRP A 1 103 ? 0.752 -11.970 -14.324 1.00 87.44 103 TRP A C 1
ATOM 808 O O . TRP A 1 103 ? 1.722 -11.418 -13.806 1.00 87.44 103 TRP A O 1
ATOM 818 N N . GLN A 1 104 ? 0.846 -12.858 -15.318 1.00 85.50 104 GLN A N 1
ATOM 819 C CA . GLN A 1 104 ? 2.084 -13.241 -15.984 1.00 85.50 104 GLN A CA 1
ATOM 820 C C . GLN A 1 104 ? 1.919 -12.957 -17.480 1.00 85.50 104 GLN A C 1
ATOM 822 O O . GLN A 1 104 ? 1.271 -13.751 -18.175 1.00 85.50 104 GLN A O 1
ATOM 827 N N . PRO A 1 105 ? 2.472 -11.842 -17.979 1.00 86.06 105 PRO A N 1
ATOM 828 C CA . PRO A 1 105 ? 2.371 -11.507 -19.387 1.00 86.06 105 PRO A CA 1
ATOM 829 C C . PRO A 1 105 ? 3.188 -12.514 -20.212 1.00 86.06 105 PRO A C 1
ATOM 831 O O . PRO A 1 105 ? 4.201 -13.049 -19.753 1.00 86.06 105 PRO A O 1
ATOM 834 N N . LYS A 1 106 ? 2.688 -12.850 -21.408 1.00 84.31 106 LYS A N 1
ATOM 835 C CA . LYS A 1 106 ? 3.181 -13.987 -22.214 1.00 84.31 106 LYS A CA 1
ATOM 836 C C . LYS A 1 106 ? 4.369 -13.652 -23.114 1.00 84.31 106 LYS A C 1
ATOM 838 O O . LYS A 1 106 ? 5.055 -14.564 -23.560 1.00 84.31 106 LYS A O 1
ATOM 843 N N . GLY A 1 107 ? 4.580 -12.375 -23.399 1.00 85.81 107 GLY A N 1
ATOM 844 C CA . GLY A 1 107 ? 5.632 -11.888 -24.277 1.00 85.81 107 GLY A CA 1
ATOM 845 C C . GLY A 1 107 ? 5.638 -10.367 -24.314 1.00 85.81 107 GLY A C 1
ATOM 846 O O . GLY A 1 107 ? 4.732 -9.728 -23.768 1.00 85.81 107 GLY A O 1
ATOM 847 N N . LEU A 1 108 ? 6.667 -9.815 -24.949 1.00 90.25 108 LEU A N 1
ATOM 848 C CA . LEU A 1 108 ? 6.786 -8.381 -25.178 1.00 90.25 108 LEU A CA 1
ATOM 849 C C . LEU A 1 108 ? 5.606 -7.848 -26.010 1.00 90.25 108 LEU A C 1
ATOM 851 O O . LEU A 1 108 ? 5.036 -8.600 -26.809 1.00 90.25 108 LEU A O 1
ATOM 855 N N . PRO A 1 109 ? 5.228 -6.568 -25.829 1.00 89.12 109 PRO A N 1
ATOM 856 C CA . PRO A 1 109 ? 4.245 -5.917 -26.686 1.00 89.12 109 PRO A CA 1
ATOM 857 C C . PRO A 1 109 ? 4.632 -5.970 -28.168 1.00 89.12 109 PRO A C 1
ATOM 859 O O . PRO A 1 109 ? 5.793 -6.153 -28.532 1.00 89.12 109 PRO A O 1
ATOM 862 N N . GLU A 1 110 ? 3.648 -5.779 -29.045 1.00 85.06 110 GLU A N 1
ATOM 863 C CA . GLU A 1 110 ? 3.899 -5.729 -30.484 1.00 85.06 110 GLU A CA 1
ATOM 864 C C . GLU A 1 110 ? 4.900 -4.608 -30.810 1.00 85.06 110 GLU A C 1
ATOM 866 O O . GLU A 1 110 ? 4.733 -3.476 -30.357 1.00 85.06 110 GLU A O 1
ATOM 871 N N . ARG A 1 111 ? 5.922 -4.924 -31.618 1.00 88.12 111 ARG A N 1
ATOM 872 C CA . ARG A 1 111 ? 7.033 -4.021 -31.991 1.00 88.12 111 ARG A CA 1
ATOM 873 C C . ARG A 1 111 ? 8.008 -3.673 -30.858 1.00 88.12 111 ARG A C 1
ATOM 875 O O . ARG A 1 111 ? 8.823 -2.772 -31.039 1.00 88.12 111 ARG A O 1
ATOM 882 N N . GLU A 1 112 ? 7.962 -4.385 -29.735 1.00 94.00 112 GLU A N 1
ATOM 883 C CA . GLU A 1 112 ? 8.973 -4.291 -28.681 1.00 94.00 112 GLU A CA 1
ATOM 884 C C . GLU A 1 112 ? 9.945 -5.480 -28.725 1.00 94.00 112 GLU A C 1
ATOM 886 O O . GLU A 1 112 ? 9.558 -6.623 -28.975 1.00 94.00 112 GLU A O 1
ATOM 891 N N . ASP A 1 113 ? 11.213 -5.202 -28.437 1.00 93.75 113 ASP A N 1
ATOM 892 C CA . ASP A 1 113 ? 12.296 -6.166 -28.265 1.00 93.75 113 ASP A CA 1
ATOM 893 C C . ASP A 1 113 ? 13.161 -5.783 -27.048 1.00 93.75 113 ASP A C 1
ATOM 895 O O . ASP A 1 113 ? 12.918 -4.788 -26.364 1.00 93.75 113 ASP A O 1
ATOM 899 N N . GLU A 1 114 ? 14.186 -6.573 -26.731 1.00 92.19 114 GLU A N 1
ATOM 900 C CA . GLU A 1 114 ? 15.058 -6.279 -25.583 1.00 92.19 114 GLU A CA 1
ATOM 901 C C . GLU A 1 114 ? 15.775 -4.921 -25.691 1.00 92.19 114 GLU A C 1
ATOM 903 O O . GLU A 1 114 ? 16.067 -4.288 -24.674 1.00 92.19 114 GLU A O 1
ATOM 908 N N . THR A 1 115 ? 16.067 -4.462 -26.909 1.00 95.38 115 THR A N 1
ATOM 909 C CA . THR A 1 115 ? 16.759 -3.191 -27.154 1.00 95.38 115 THR A CA 1
ATOM 910 C C . THR A 1 115 ? 15.803 -2.022 -26.957 1.00 95.38 115 THR A C 1
ATOM 912 O O . THR A 1 115 ? 16.165 -1.040 -26.303 1.00 95.38 115 THR A O 1
ATOM 915 N N . SER A 1 116 ? 14.570 -2.128 -27.459 1.00 95.69 116 SER A N 1
ATOM 916 C CA . SER A 1 116 ? 13.545 -1.104 -27.258 1.00 95.69 116 SER A CA 1
ATOM 917 C C . SER A 1 116 ? 13.187 -0.960 -25.780 1.00 95.69 116 SER A C 1
ATOM 919 O O . SER A 1 116 ? 13.096 0.166 -25.300 1.00 95.69 116 SER A O 1
ATOM 921 N N . GLN A 1 117 ? 13.087 -2.065 -25.035 1.00 96.25 117 GLN A N 1
ATOM 922 C CA . GLN A 1 117 ? 12.813 -2.032 -23.596 1.00 96.25 117 GLN A CA 1
ATOM 923 C C . GLN A 1 117 ? 13.931 -1.316 -22.830 1.00 96.25 117 GLN A C 1
ATOM 925 O O . GLN A 1 117 ? 13.641 -0.410 -22.056 1.00 96.25 117 GLN A O 1
ATOM 930 N N . LYS A 1 118 ? 15.206 -1.636 -23.102 1.00 95.25 118 LYS A N 1
ATOM 931 C CA . LYS A 1 118 ? 16.353 -0.937 -22.486 1.00 95.25 118 LYS A CA 1
ATOM 932 C C . LYS A 1 118 ? 16.355 0.559 -22.792 1.00 95.25 118 LYS A C 1
ATOM 934 O O . LYS A 1 118 ? 16.577 1.363 -21.891 1.00 95.25 118 LYS A O 1
ATOM 939 N N . ARG A 1 119 ? 16.086 0.931 -24.048 1.00 96.81 119 ARG A N 1
ATOM 940 C CA . ARG A 1 119 ? 16.001 2.336 -24.467 1.00 96.81 119 ARG A CA 1
ATOM 941 C C . ARG A 1 119 ? 14.898 3.078 -23.708 1.00 96.81 119 ARG A C 1
ATOM 943 O O . ARG A 1 119 ? 15.146 4.177 -23.234 1.00 96.81 119 ARG A O 1
ATOM 950 N N . ARG A 1 120 ? 13.712 2.477 -23.566 1.00 96.44 120 ARG A N 1
ATOM 951 C CA . ARG A 1 120 ? 12.579 3.073 -22.836 1.00 96.44 120 ARG A CA 1
ATOM 952 C C . ARG A 1 120 ? 12.849 3.208 -21.343 1.00 96.44 120 ARG A C 1
ATOM 954 O O . ARG A 1 120 ? 12.494 4.224 -20.761 1.00 96.44 120 ARG A O 1
ATOM 961 N N . THR A 1 121 ? 13.485 2.208 -20.732 1.00 96.19 121 THR A N 1
ATOM 962 C CA . THR A 1 121 ? 13.919 2.302 -19.333 1.00 96.19 121 THR A CA 1
ATOM 963 C C . THR A 1 121 ? 14.865 3.487 -19.148 1.00 96.19 121 THR A C 1
ATOM 965 O O . THR A 1 121 ? 14.652 4.288 -18.247 1.00 96.19 121 THR A O 1
ATOM 968 N N . LEU A 1 122 ? 15.865 3.646 -20.023 1.00 96.19 122 LEU A N 1
ATOM 969 C CA . LEU A 1 122 ? 16.800 4.772 -19.948 1.00 96.19 122 LEU A CA 1
ATOM 970 C C . LEU A 1 122 ? 16.096 6.125 -20.142 1.00 96.19 122 LEU A C 1
ATOM 972 O O . LEU A 1 122 ? 16.299 7.027 -19.341 1.00 96.19 122 LEU A O 1
ATOM 976 N N . GLU A 1 123 ? 15.223 6.232 -21.146 1.00 95.38 123 GLU A N 1
ATOM 977 C CA . GLU A 1 123 ? 14.425 7.435 -21.429 1.00 95.38 123 GLU A CA 1
ATOM 978 C C . GLU A 1 123 ? 13.593 7.872 -20.213 1.00 95.38 123 GLU A C 1
ATOM 980 O O . GLU A 1 123 ? 13.601 9.044 -19.838 1.00 95.38 123 GLU A O 1
ATOM 985 N N . LEU A 1 124 ? 12.921 6.927 -19.547 1.00 96.62 124 LEU A N 1
ATOM 986 C CA . LEU A 1 124 ? 12.164 7.216 -18.330 1.00 96.62 124 LEU A CA 1
ATOM 987 C C . LEU A 1 124 ? 13.061 7.585 -17.144 1.00 96.62 124 LEU A C 1
ATOM 989 O O . LEU A 1 124 ? 12.693 8.464 -16.372 1.00 96.62 124 LEU A O 1
ATOM 993 N N . LYS A 1 125 ? 14.230 6.956 -16.984 1.00 95.56 125 LYS A N 1
ATOM 994 C CA . LYS A 1 125 ? 15.172 7.319 -15.911 1.00 95.56 125 LYS A CA 1
ATOM 995 C C . LYS A 1 125 ? 15.698 8.745 -16.085 1.00 95.56 125 LYS A C 1
ATOM 997 O O . LYS A 1 125 ? 15.646 9.524 -15.141 1.00 95.56 125 LYS A O 1
ATOM 1002 N N . GLU A 1 126 ? 16.125 9.107 -17.294 1.00 94.56 126 GLU A N 1
ATOM 1003 C CA . GLU A 1 126 ? 16.606 10.461 -17.615 1.00 94.56 126 GLU A CA 1
ATOM 1004 C C . GLU A 1 126 ? 15.509 11.525 -17.434 1.00 94.56 126 GLU A C 1
ATOM 1006 O O . GLU A 1 126 ? 15.779 12.642 -16.979 1.00 94.56 126 GLU A O 1
ATOM 1011 N N . MET A 1 127 ? 14.259 11.182 -17.771 1.00 96.00 127 MET A N 1
ATOM 1012 C CA . MET A 1 127 ? 13.105 12.051 -17.535 1.00 96.00 127 MET A CA 1
ATOM 1013 C C . MET A 1 127 ? 12.824 12.221 -16.038 1.00 96.00 127 MET A C 1
ATOM 1015 O O . MET A 1 127 ? 12.546 13.333 -15.599 1.00 96.00 127 MET A O 1
ATOM 1019 N N . TYR A 1 128 ? 12.944 11.155 -15.245 1.00 94.94 128 TYR A N 1
ATOM 1020 C CA . TYR A 1 128 ? 12.706 11.209 -13.802 1.00 94.94 128 TYR A CA 1
ATOM 1021 C C . TYR A 1 128 ? 13.690 12.141 -13.078 1.00 94.94 128 TYR A C 1
ATOM 1023 O O . TYR A 1 128 ? 13.290 12.861 -12.171 1.00 94.94 128 TYR A O 1
ATOM 1031 N N . GLU A 1 129 ? 14.949 12.201 -13.523 1.00 93.69 129 GLU A N 1
ATOM 1032 C CA . GLU A 1 129 ? 15.969 13.115 -12.977 1.00 93.69 129 GLU A CA 1
ATOM 1033 C C . GLU A 1 129 ? 15.664 14.608 -13.215 1.00 93.69 129 GLU A C 1
ATOM 1035 O O . GLU A 1 129 ? 16.318 15.470 -12.628 1.00 93.69 129 GLU A O 1
ATOM 1040 N N . ASN A 1 130 ? 14.695 14.936 -14.077 1.00 91.56 130 ASN A N 1
ATOM 1041 C CA . ASN A 1 130 ? 14.345 16.306 -14.445 1.00 91.56 130 ASN A CA 1
ATOM 1042 C C . ASN A 1 130 ? 12.818 16.503 -14.419 1.00 91.56 130 ASN A C 1
ATOM 1044 O O . ASN A 1 130 ? 12.174 16.415 -15.465 1.00 91.56 130 ASN A O 1
ATOM 1048 N N . GLU A 1 131 ? 12.247 16.810 -13.248 1.00 86.94 131 GLU A N 1
ATOM 1049 C CA . GLU A 1 131 ? 10.792 16.991 -13.047 1.00 86.94 131 GLU A CA 1
ATOM 1050 C C . GLU A 1 131 ? 10.134 17.943 -14.062 1.00 86.94 131 GLU A C 1
ATOM 1052 O O . GLU A 1 131 ? 9.067 17.642 -14.592 1.00 86.94 131 GLU A O 1
ATOM 1057 N N . ASP A 1 132 ? 10.811 19.032 -14.442 1.00 90.56 132 ASP A N 1
ATOM 1058 C CA . ASP A 1 132 ? 10.319 19.998 -15.441 1.00 90.56 132 ASP A CA 1
ATOM 1059 C C . ASP A 1 132 ? 10.102 19.401 -16.847 1.00 90.56 132 ASP A C 1
ATOM 1061 O O . ASP A 1 132 ? 9.490 20.033 -17.711 1.00 90.56 132 ASP A O 1
ATOM 1065 N N . LYS A 1 133 ? 10.640 18.206 -17.115 1.00 91.00 133 LYS A N 1
ATOM 1066 C CA . LYS A 1 133 ? 10.532 17.498 -18.400 1.00 91.00 133 LYS A CA 1
ATOM 1067 C C . LYS A 1 133 ? 9.527 16.350 -18.373 1.00 91.00 133 LYS A C 1
ATOM 1069 O O . LYS A 1 133 ? 9.472 15.594 -19.344 1.00 91.00 133 LYS A O 1
ATOM 1074 N N . TRP A 1 134 ? 8.788 16.170 -17.281 1.00 94.69 134 TRP A N 1
ATOM 1075 C CA . TRP A 1 134 ? 7.803 15.101 -17.196 1.00 94.69 134 TRP A CA 1
ATOM 1076 C C . TRP A 1 134 ? 6.695 15.327 -18.224 1.00 94.69 134 TRP A C 1
ATOM 1078 O O . TRP A 1 134 ? 5.982 16.328 -18.196 1.00 94.69 134 TRP A O 1
ATOM 1088 N N . ASP A 1 135 ? 6.564 14.369 -19.135 1.00 95.75 135 ASP A N 1
ATOM 1089 C CA . ASP A 1 135 ? 5.504 14.321 -20.133 1.00 95.75 135 ASP A CA 1
ATOM 1090 C C . ASP A 1 135 ? 4.612 13.121 -19.808 1.00 95.75 135 ASP A C 1
ATOM 1092 O O . ASP A 1 135 ? 5.015 11.964 -19.970 1.00 95.75 135 ASP A O 1
ATOM 1096 N N . GLU A 1 136 ? 3.414 13.398 -19.289 1.00 93.81 136 GLU A N 1
ATOM 1097 C CA . GLU A 1 136 ? 2.493 12.363 -18.812 1.00 93.81 136 GLU A CA 1
ATOM 1098 C C . GLU A 1 136 ? 2.123 11.355 -19.909 1.00 93.81 136 GLU A C 1
ATOM 1100 O O . GLU A 1 136 ? 2.064 10.154 -19.633 1.00 93.81 136 GLU A O 1
ATOM 1105 N N . ASP A 1 137 ? 1.954 11.797 -21.158 1.00 95.06 137 ASP A N 1
ATOM 1106 C CA . ASP A 1 137 ? 1.593 10.918 -22.274 1.00 95.06 137 ASP A CA 1
ATOM 1107 C C . ASP A 1 137 ? 2.746 9.956 -22.603 1.00 95.06 137 ASP A C 1
ATOM 1109 O O . ASP A 1 137 ? 2.541 8.745 -22.782 1.00 95.06 137 ASP A O 1
ATOM 1113 N N . ILE A 1 138 ? 3.982 10.469 -22.628 1.00 95.56 138 ILE A N 1
ATOM 1114 C CA . ILE A 1 138 ? 5.189 9.657 -22.842 1.00 95.56 138 ILE A CA 1
ATOM 1115 C C . ILE A 1 138 ? 5.387 8.676 -21.683 1.00 95.56 138 ILE A C 1
ATOM 1117 O O . ILE A 1 138 ? 5.670 7.493 -21.923 1.00 95.56 138 ILE A O 1
ATOM 1121 N N . ILE A 1 139 ? 5.213 9.128 -20.439 1.00 96.38 139 ILE A N 1
ATOM 1122 C CA . ILE A 1 139 ? 5.336 8.281 -19.247 1.00 96.38 139 ILE A CA 1
ATOM 1123 C C . ILE A 1 139 ? 4.292 7.166 -19.294 1.00 96.38 139 ILE A C 1
ATOM 1125 O O . ILE A 1 139 ? 4.644 5.989 -19.185 1.00 96.38 139 ILE A O 1
ATOM 1129 N N . GLN A 1 140 ? 3.019 7.495 -19.519 1.00 95.19 140 GLN A N 1
ATOM 1130 C CA . GLN A 1 140 ? 1.935 6.514 -19.559 1.00 95.19 140 GLN A CA 1
ATOM 1131 C C . GLN A 1 140 ? 2.152 5.474 -20.665 1.00 95.19 140 GLN A C 1
ATOM 1133 O O . GLN A 1 140 ? 2.002 4.268 -20.421 1.00 95.19 140 GLN A O 1
ATOM 1138 N N . MET A 1 141 ? 2.544 5.915 -21.865 1.00 95.62 141 MET A N 1
ATOM 1139 C CA . MET A 1 141 ? 2.853 5.021 -22.981 1.00 95.62 141 MET A CA 1
ATOM 1140 C C . MET A 1 141 ? 4.010 4.078 -22.634 1.00 95.62 141 MET A C 1
ATOM 1142 O O . MET A 1 141 ? 3.890 2.861 -22.812 1.00 95.62 141 MET A O 1
ATOM 1146 N N . ASN A 1 142 ? 5.123 4.611 -22.126 1.00 96.44 142 ASN A N 1
ATOM 1147 C CA . ASN A 1 142 ? 6.292 3.805 -21.786 1.00 96.44 142 ASN A CA 1
ATOM 1148 C C . ASN A 1 142 ? 6.006 2.842 -20.627 1.00 96.44 142 ASN A C 1
ATOM 1150 O O . ASN A 1 142 ? 6.381 1.675 -20.722 1.00 96.44 142 ASN A O 1
ATOM 1154 N N . MET A 1 143 ? 5.274 3.261 -19.590 1.00 96.50 143 MET A N 1
ATOM 1155 C CA . MET A 1 143 ? 4.877 2.383 -18.481 1.00 96.50 143 MET A CA 1
ATOM 1156 C C . MET A 1 143 ? 4.042 1.190 -18.957 1.00 96.50 143 MET A C 1
ATOM 1158 O O . MET A 1 143 ? 4.244 0.065 -18.491 1.00 96.50 143 MET A O 1
ATOM 1162 N N . LYS A 1 144 ? 3.151 1.401 -19.933 1.00 94.69 144 LYS A N 1
ATOM 1163 C CA . LYS A 1 144 ? 2.382 0.316 -20.557 1.00 94.69 144 LYS A CA 1
ATOM 1164 C C . LYS A 1 144 ? 3.275 -0.627 -21.366 1.00 94.69 144 LYS A C 1
ATOM 1166 O O . LYS A 1 144 ? 3.140 -1.845 -21.260 1.00 94.69 144 LYS A O 1
ATOM 1171 N N . LEU A 1 145 ? 4.206 -0.087 -22.152 1.00 95.62 145 LEU A N 1
ATOM 1172 C CA . LEU A 1 145 ? 5.120 -0.888 -22.977 1.00 95.62 145 LEU A CA 1
ATOM 1173 C C . LEU A 1 145 ? 6.160 -1.654 -22.145 1.00 95.62 145 LEU A C 1
ATOM 1175 O O . LEU A 1 145 ? 6.574 -2.744 -22.539 1.00 95.62 145 LEU A O 1
ATOM 1179 N N . LEU A 1 146 ? 6.540 -1.130 -20.981 1.00 96.75 146 LEU A N 1
ATOM 1180 C CA . LEU A 1 146 ? 7.446 -1.777 -20.029 1.00 96.75 146 LEU A CA 1
ATOM 1181 C C . LEU A 1 146 ? 6.741 -2.780 -19.104 1.00 96.75 146 LEU A C 1
ATOM 1183 O O . LEU A 1 146 ? 7.422 -3.496 -18.362 1.00 96.75 146 LEU A O 1
ATOM 1187 N N . TYR A 1 147 ? 5.404 -2.886 -19.147 1.00 96.38 147 TYR A N 1
ATOM 1188 C CA . TYR A 1 147 ? 4.637 -3.761 -18.254 1.00 96.38 147 TYR A CA 1
ATOM 1189 C C . TYR A 1 147 ? 5.169 -5.197 -18.250 1.00 96.38 147 TYR A C 1
ATOM 1191 O O . TYR A 1 147 ? 5.400 -5.758 -17.178 1.00 96.38 147 TYR A O 1
ATOM 1199 N N . PHE A 1 148 ? 5.415 -5.781 -19.433 1.00 95.06 148 PHE A N 1
ATOM 1200 C CA . PHE A 1 148 ? 5.940 -7.145 -19.550 1.00 95.06 148 PHE A CA 1
ATOM 1201 C C . PHE A 1 148 ? 7.241 -7.327 -18.762 1.00 95.06 148 PHE A C 1
ATOM 1203 O O . PHE A 1 148 ? 7.355 -8.261 -17.964 1.00 95.06 148 PHE A O 1
ATOM 1210 N N . THR A 1 149 ? 8.197 -6.424 -18.972 1.00 95.06 149 THR A N 1
ATOM 1211 C CA . THR A 1 149 ? 9.534 -6.488 -18.378 1.00 95.06 149 THR A CA 1
ATOM 1212 C C . THR A 1 149 ? 9.461 -6.302 -16.868 1.00 95.06 149 THR A C 1
ATOM 1214 O O . THR A 1 149 ? 9.889 -7.186 -16.122 1.00 95.06 149 THR A O 1
ATOM 1217 N N . ILE A 1 150 ? 8.831 -5.216 -16.407 1.00 96.12 150 ILE A N 1
ATOM 1218 C CA . ILE A 1 150 ? 8.679 -4.900 -14.979 1.00 96.12 150 ILE A CA 1
ATOM 1219 C C . ILE A 1 150 ? 7.962 -6.043 -14.252 1.00 96.12 150 ILE A C 1
ATOM 1221 O O . ILE A 1 150 ? 8.466 -6.572 -13.257 1.00 96.12 150 ILE A O 1
ATOM 1225 N N . ARG A 1 151 ? 6.813 -6.489 -14.776 1.00 94.69 151 ARG A N 1
ATOM 1226 C CA . ARG A 1 151 ? 6.005 -7.532 -14.137 1.00 94.69 151 ARG A CA 1
ATOM 1227 C C . ARG A 1 151 ? 6.736 -8.869 -14.075 1.00 94.69 151 ARG A C 1
ATOM 1229 O O . ARG A 1 151 ? 6.657 -9.564 -13.061 1.00 94.69 151 ARG A O 1
ATOM 1236 N N . THR A 1 152 ? 7.470 -9.226 -15.129 1.00 87.75 152 THR A N 1
ATOM 1237 C CA . THR A 1 152 ? 8.276 -10.454 -15.158 1.00 87.75 152 THR A CA 1
ATOM 1238 C C . THR A 1 152 ? 9.369 -10.420 -14.097 1.00 87.75 152 THR A C 1
ATOM 1240 O O . THR A 1 152 ? 9.547 -11.412 -13.386 1.00 87.75 152 THR A O 1
ATOM 1243 N N . MET A 1 153 ? 10.049 -9.287 -13.918 1.00 89.44 153 MET A N 1
ATOM 1244 C CA . MET A 1 153 ? 11.081 -9.170 -12.888 1.00 89.44 153 MET A CA 1
ATOM 1245 C C . MET A 1 153 ? 10.509 -9.244 -11.471 1.00 89.44 153 MET A C 1
ATOM 1247 O O . MET A 1 153 ? 11.073 -9.930 -10.618 1.00 89.44 153 MET A O 1
ATOM 1251 N N . ILE A 1 154 ? 9.362 -8.602 -11.226 1.00 88.50 154 ILE A N 1
ATOM 1252 C CA . ILE A 1 154 ? 8.662 -8.660 -9.934 1.00 88.50 154 ILE A CA 1
ATOM 1253 C C . ILE A 1 154 ? 8.210 -10.093 -9.633 1.00 88.50 154 ILE A C 1
ATOM 1255 O O . ILE A 1 154 ? 8.503 -10.633 -8.567 1.00 88.50 154 ILE A O 1
ATOM 1259 N N . ASN A 1 155 ? 7.548 -10.758 -10.583 1.00 84.12 155 ASN A N 1
ATOM 1260 C CA . ASN A 1 155 ? 7.062 -12.125 -10.389 1.00 84.12 155 ASN A CA 1
ATOM 1261 C C . ASN A 1 155 ? 8.208 -13.119 -10.170 1.00 84.12 155 ASN A C 1
ATOM 1263 O O . ASN A 1 155 ? 8.107 -13.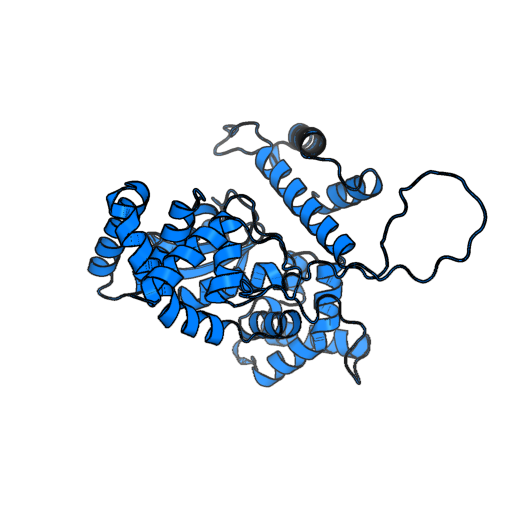983 -9.299 1.00 84.12 155 ASN A O 1
ATOM 1267 N N . THR A 1 156 ? 9.295 -13.010 -10.935 1.00 78.38 156 THR A N 1
ATOM 1268 C CA . THR A 1 156 ? 10.465 -13.898 -10.805 1.00 78.38 156 THR A CA 1
ATOM 1269 C C . THR A 1 156 ? 11.400 -13.497 -9.663 1.00 78.38 156 THR A C 1
ATOM 1271 O O . THR A 1 156 ? 12.322 -14.243 -9.343 1.00 78.38 156 THR A O 1
ATOM 1274 N N . ASN A 1 157 ? 11.134 -12.371 -8.991 1.00 75.19 157 ASN A N 1
ATOM 1275 C CA . ASN A 1 157 ? 11.966 -11.788 -7.937 1.00 75.19 157 ASN A CA 1
ATOM 1276 C C . ASN A 1 157 ? 13.407 -11.481 -8.379 1.00 75.19 157 ASN A C 1
ATOM 1278 O O . ASN A 1 157 ? 14.342 -11.512 -7.565 1.00 75.19 157 ASN A O 1
ATOM 1282 N N . SER A 1 158 ? 13.592 -11.192 -9.667 1.00 81.31 158 SER A N 1
ATOM 1283 C CA . SER A 1 158 ? 14.891 -10.819 -10.224 1.00 81.31 158 SER A CA 1
ATOM 1284 C C . SER A 1 158 ? 15.259 -9.360 -9.938 1.00 81.31 158 SER A C 1
ATOM 1286 O O . SER A 1 158 ? 16.429 -9.016 -10.063 1.00 81.31 158 SER A O 1
ATOM 1288 N N . ILE A 1 159 ? 14.301 -8.532 -9.503 1.00 85.56 159 ILE A N 1
ATOM 1289 C CA . ILE A 1 159 ? 14.511 -7.142 -9.075 1.00 85.56 159 ILE A CA 1
ATOM 1290 C C . ILE A 1 159 ? 14.177 -6.967 -7.584 1.00 85.56 159 ILE A C 1
ATOM 1292 O O . ILE A 1 159 ? 13.300 -7.649 -7.049 1.00 85.56 159 ILE A O 1
ATOM 1296 N N . THR A 1 160 ? 14.917 -6.098 -6.895 1.00 86.44 160 THR A N 1
ATOM 1297 C CA . THR A 1 160 ? 14.671 -5.710 -5.493 1.00 86.44 160 THR A CA 1
ATOM 1298 C C . THR A 1 160 ? 13.860 -4.417 -5.433 1.00 86.44 160 THR A C 1
ATOM 1300 O O . THR A 1 160 ? 13.754 -3.724 -6.438 1.00 86.44 160 THR A O 1
ATOM 1303 N N . LEU A 1 161 ? 13.331 -4.049 -4.259 1.00 88.50 161 LEU A N 1
ATOM 1304 C CA . LEU A 1 161 ? 12.671 -2.749 -4.092 1.00 88.50 161 LEU A CA 1
ATOM 1305 C C . LEU A 1 161 ? 13.605 -1.582 -4.447 1.00 88.50 161 LEU A C 1
ATOM 1307 O O . LEU A 1 161 ? 13.217 -0.711 -5.211 1.00 88.50 161 LEU A O 1
ATOM 1311 N N . ILE A 1 162 ? 14.851 -1.611 -3.962 1.00 87.75 162 ILE A N 1
ATOM 1312 C CA . ILE A 1 162 ? 15.868 -0.605 -4.312 1.00 87.75 162 ILE A CA 1
ATOM 1313 C C . ILE A 1 162 ? 16.117 -0.575 -5.823 1.00 87.75 162 ILE A C 1
ATOM 1315 O O . ILE A 1 162 ? 16.113 0.493 -6.414 1.00 87.75 162 ILE A O 1
ATOM 1319 N N . GLY A 1 163 ? 16.215 -1.739 -6.472 1.00 90.94 163 GLY A N 1
ATOM 1320 C CA . GLY A 1 163 ? 16.346 -1.794 -7.927 1.00 90.94 163 GLY A CA 1
ATOM 1321 C C . GLY A 1 163 ? 15.123 -1.237 -8.664 1.00 90.94 163 GLY A C 1
ATOM 1322 O O . GLY A 1 163 ? 15.279 -0.668 -9.733 1.00 90.94 163 GLY A O 1
ATOM 1323 N N . ILE A 1 164 ? 13.909 -1.362 -8.114 1.00 95.88 164 ILE A N 1
ATOM 1324 C CA . ILE A 1 164 ? 12.715 -0.706 -8.673 1.00 95.88 164 ILE A CA 1
ATOM 1325 C C . ILE A 1 164 ? 12.829 0.813 -8.536 1.00 95.88 164 ILE A C 1
ATOM 1327 O O . ILE A 1 164 ? 12.567 1.507 -9.509 1.00 95.88 164 ILE A O 1
ATOM 1331 N N . ILE A 1 165 ? 13.235 1.314 -7.366 1.00 93.31 165 ILE A N 1
ATOM 1332 C CA . ILE A 1 165 ? 13.435 2.752 -7.125 1.00 93.31 165 ILE A CA 1
ATOM 1333 C C . ILE A 1 165 ? 14.471 3.320 -8.105 1.00 93.31 165 ILE A C 1
ATOM 1335 O O . ILE A 1 165 ? 14.252 4.376 -8.684 1.00 93.31 165 ILE A O 1
ATOM 1339 N N . GLU A 1 166 ? 15.575 2.606 -8.322 1.00 92.31 166 GLU A N 1
ATOM 1340 C CA . GLU A 1 166 ? 16.675 3.057 -9.179 1.00 92.31 166 GLU A CA 1
ATOM 1341 C C . GLU A 1 166 ? 16.374 2.909 -10.677 1.00 92.31 166 GLU A C 1
ATOM 1343 O O . GLU A 1 166 ? 16.727 3.783 -11.463 1.00 92.31 166 GLU A O 1
ATOM 1348 N N . GLU A 1 167 ? 15.752 1.805 -11.105 1.00 95.00 167 GLU A N 1
ATOM 1349 C CA . GLU A 1 167 ? 15.587 1.484 -12.531 1.00 95.00 167 GLU A CA 1
ATOM 1350 C C . GLU A 1 167 ? 14.208 1.840 -13.096 1.00 95.00 167 GLU A C 1
ATOM 1352 O O . GLU A 1 167 ? 14.079 2.070 -14.296 1.00 95.00 167 GLU A O 1
ATOM 1357 N N . TYR A 1 168 ? 13.172 1.873 -12.257 1.00 96.81 168 TYR A N 1
ATOM 1358 C CA . TYR A 1 168 ? 11.782 2.103 -12.664 1.00 96.81 168 TYR A CA 1
ATOM 1359 C C . TYR A 1 168 ? 11.063 3.062 -11.702 1.00 96.81 168 TYR A C 1
ATOM 1361 O O . TYR A 1 168 ? 9.983 2.719 -11.213 1.00 96.81 168 TYR A O 1
ATOM 1369 N N . PRO A 1 169 ? 11.611 4.262 -11.427 1.00 95.81 169 PRO A N 1
ATOM 1370 C CA . PRO A 1 169 ? 11.064 5.164 -10.412 1.00 95.81 169 PRO A CA 1
ATOM 1371 C C . PRO A 1 169 ? 9.602 5.546 -10.689 1.00 95.81 169 PRO A C 1
ATOM 1373 O O . PRO A 1 169 ? 8.768 5.495 -9.789 1.00 95.81 169 PRO A O 1
ATOM 1376 N N . PHE A 1 170 ? 9.237 5.765 -11.958 1.00 96.88 170 PHE A N 1
ATOM 1377 C CA . PHE A 1 170 ? 7.852 6.040 -12.353 1.00 96.88 170 PHE A CA 1
ATOM 1378 C C . PHE A 1 170 ? 6.854 4.920 -12.023 1.00 96.88 170 PHE A C 1
ATOM 1380 O O . PHE A 1 170 ? 5.660 5.196 -11.945 1.00 96.88 170 PHE A O 1
ATOM 1387 N N . LEU A 1 171 ? 7.288 3.672 -11.780 1.00 97.81 171 LEU A N 1
ATOM 1388 C CA . LEU A 1 171 ? 6.395 2.615 -11.278 1.00 97.81 171 LEU A CA 1
ATOM 1389 C C . LEU A 1 171 ? 5.810 2.964 -9.903 1.00 97.81 171 LEU A C 1
ATOM 1391 O O . LEU A 1 171 ? 4.708 2.522 -9.578 1.00 97.81 171 LEU A O 1
ATOM 1395 N N . LEU A 1 172 ? 6.561 3.723 -9.106 1.00 96.62 172 LEU A N 1
ATOM 1396 C CA . LEU A 1 172 ? 6.193 4.168 -7.766 1.00 96.62 172 LEU A CA 1
ATOM 1397 C C . LEU A 1 172 ? 5.499 5.538 -7.779 1.00 96.62 172 LEU A C 1
ATOM 1399 O O . LEU A 1 172 ? 5.015 5.977 -6.738 1.00 96.62 172 LEU A O 1
ATOM 1403 N N . GLU A 1 173 ? 5.375 6.167 -8.949 1.00 95.12 173 GLU A N 1
ATOM 1404 C CA . GLU A 1 173 ? 4.565 7.365 -9.171 1.00 95.12 173 GLU A CA 1
ATOM 1405 C C . GLU A 1 173 ? 3.133 7.035 -9.583 1.00 95.12 173 GLU A C 1
ATOM 1407 O O . GLU A 1 173 ? 2.829 5.925 -10.018 1.00 95.12 173 GLU A O 1
ATOM 1412 N N . SER A 1 174 ? 2.230 8.011 -9.459 1.00 92.62 174 SER A N 1
ATOM 1413 C CA . SER A 1 174 ? 0.781 7.757 -9.511 1.00 92.62 174 SER A CA 1
ATOM 1414 C C . SER A 1 174 ? 0.389 7.236 -10.882 1.00 92.62 174 SER A C 1
ATOM 1416 O O . SER A 1 174 ? -0.292 6.216 -11.017 1.00 92.62 174 SER A O 1
ATOM 1418 N N . ILE A 1 175 ? 0.934 7.881 -11.911 1.00 93.44 175 ILE A N 1
ATOM 1419 C CA . ILE A 1 175 ? 0.741 7.521 -13.308 1.00 93.44 175 ILE A CA 1
ATOM 1420 C C . ILE A 1 175 ? 1.181 6.081 -13.605 1.00 93.44 175 ILE A C 1
ATOM 1422 O O . ILE A 1 175 ? 0.446 5.332 -14.254 1.00 93.44 175 ILE A O 1
ATOM 1426 N N . GLY A 1 176 ? 2.330 5.642 -13.084 1.00 96.00 176 GLY A N 1
ATOM 1427 C CA . GLY A 1 176 ? 2.836 4.292 -13.310 1.00 96.00 176 GLY A CA 1
ATOM 1428 C C . GLY A 1 176 ? 2.165 3.246 -12.428 1.00 96.00 176 GLY A C 1
ATOM 1429 O O . GLY A 1 176 ? 1.781 2.192 -12.936 1.00 96.00 176 GLY A O 1
ATOM 1430 N N . MET A 1 177 ? 1.952 3.538 -11.145 1.00 96.94 177 MET A N 1
ATOM 1431 C CA . MET A 1 177 ? 1.292 2.655 -10.179 1.00 96.94 177 MET A CA 1
ATOM 1432 C C . MET A 1 177 ? -0.135 2.322 -10.624 1.00 96.94 177 MET A C 1
ATOM 1434 O O . MET A 1 177 ? -0.511 1.148 -10.687 1.00 96.94 177 MET A O 1
ATOM 1438 N N . MET A 1 178 ? -0.925 3.339 -10.987 1.00 96.25 178 MET A N 1
ATOM 1439 C CA . MET A 1 178 ? -2.314 3.149 -11.413 1.00 96.25 178 MET A CA 1
ATOM 1440 C C . MET A 1 178 ? -2.397 2.468 -12.783 1.00 96.25 178 MET A C 1
ATOM 1442 O O . MET A 1 178 ? -3.219 1.567 -12.957 1.00 96.25 178 MET A O 1
ATOM 1446 N N . SER A 1 179 ? -1.515 2.823 -13.726 1.00 95.88 179 SER A N 1
ATOM 1447 C CA . SER A 1 179 ? -1.428 2.164 -15.038 1.00 95.88 179 SER A CA 1
ATOM 1448 C C . SER A 1 179 ? -1.054 0.681 -14.908 1.00 95.88 179 SER A C 1
ATOM 1450 O O . SER A 1 179 ? -1.728 -0.190 -15.462 1.00 95.88 179 SER A O 1
ATOM 1452 N N . HIS A 1 180 ? -0.041 0.359 -14.097 1.00 97.50 180 HIS A N 1
ATOM 1453 C CA . HIS A 1 180 ? 0.397 -1.019 -13.875 1.00 97.50 180 HIS A CA 1
ATOM 1454 C C . HIS A 1 180 ? -0.661 -1.842 -13.129 1.00 97.50 180 HIS A C 1
ATOM 1456 O O . HIS A 1 180 ? -0.892 -3.006 -13.461 1.00 97.50 180 HIS A O 1
ATOM 1462 N N . PHE A 1 181 ? -1.340 -1.246 -12.143 1.00 97.31 181 PHE A N 1
ATOM 1463 C CA . PHE A 1 181 ? -2.469 -1.883 -11.468 1.00 97.31 181 PHE A CA 1
ATOM 1464 C C . PHE A 1 181 ? -3.622 -2.164 -12.439 1.00 97.31 181 PHE A C 1
ATOM 1466 O O . PHE A 1 181 ? -4.183 -3.264 -12.424 1.00 97.31 181 PHE A O 1
ATOM 1473 N N . HIS A 1 182 ? -3.959 -1.200 -13.300 1.00 96.25 182 HIS A N 1
ATOM 1474 C CA . HIS A 1 182 ? -4.999 -1.364 -14.309 1.00 96.25 182 HIS A CA 1
ATOM 1475 C C . HIS A 1 182 ? -4.664 -2.500 -15.278 1.00 96.25 182 HIS A C 1
ATOM 1477 O O . HIS A 1 182 ? -5.508 -3.357 -15.507 1.00 96.25 182 HIS A O 1
ATOM 1483 N N . GLU A 1 183 ? -3.437 -2.575 -15.791 1.00 94.94 183 GLU A N 1
ATOM 1484 C CA . GLU A 1 183 ? -3.022 -3.672 -16.674 1.00 94.94 183 GLU A CA 1
ATOM 1485 C C . GLU A 1 183 ? -3.085 -5.034 -15.953 1.00 94.94 183 GLU A C 1
ATOM 1487 O O . GLU A 1 183 ? -3.544 -6.034 -16.508 1.00 94.94 183 GLU A O 1
ATOM 1492 N N . LEU A 1 184 ? -2.703 -5.074 -14.674 1.00 94.06 184 LEU A N 1
ATOM 1493 C CA . LEU A 1 184 ? -2.708 -6.292 -13.867 1.00 94.06 184 LEU A CA 1
ATOM 1494 C C . LEU A 1 184 ? -4.120 -6.798 -13.536 1.00 94.06 184 LEU A C 1
ATOM 1496 O O . LEU A 1 184 ? -4.363 -8.008 -13.591 1.00 94.06 184 LEU A O 1
ATOM 1500 N N . VAL A 1 185 ? -5.036 -5.906 -13.158 1.00 93.06 185 VAL A N 1
ATOM 1501 C CA . VAL A 1 185 ? -6.340 -6.243 -12.550 1.00 93.06 185 VAL A CA 1
ATOM 1502 C C . VAL A 1 185 ? -7.528 -5.920 -13.466 1.00 93.06 185 VAL A C 1
ATOM 1504 O O . VAL A 1 185 ? -8.590 -6.530 -13.334 1.00 93.06 185 VAL A O 1
ATOM 1507 N N . GLY A 1 186 ? -7.362 -5.005 -14.416 1.00 93.50 186 GLY A N 1
ATOM 1508 C CA . GLY A 1 186 ? -8.406 -4.514 -15.320 1.00 93.50 186 GLY A CA 1
ATOM 1509 C C . GLY A 1 186 ? -9.400 -3.557 -14.657 1.00 93.50 186 GLY A C 1
ATOM 1510 O O . GLY A 1 186 ? -10.564 -3.530 -15.050 1.00 93.50 186 GLY A O 1
ATOM 1511 N N . ILE A 1 187 ? -8.981 -2.829 -13.615 1.00 94.19 187 ILE A N 1
ATOM 1512 C CA . ILE A 1 187 ? -9.821 -1.889 -12.854 1.00 94.19 187 ILE A CA 1
ATOM 1513 C C . ILE A 1 187 ? -9.131 -0.526 -12.793 1.00 94.19 187 ILE A C 1
ATOM 1515 O O . ILE A 1 187 ? -7.959 -0.435 -12.437 1.00 94.19 187 ILE A O 1
ATOM 1519 N N . GLU A 1 188 ? -9.870 0.542 -13.092 1.00 96.50 188 GLU A N 1
ATOM 1520 C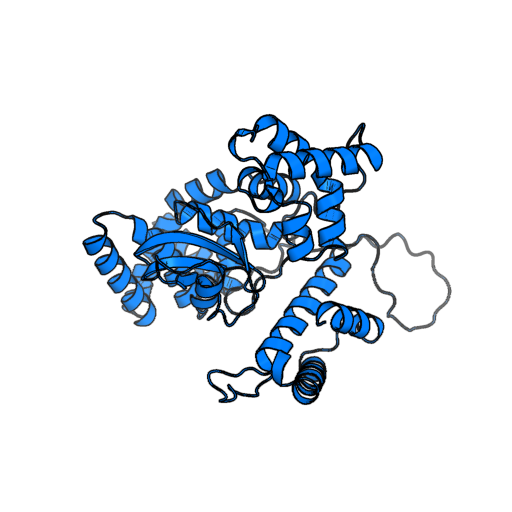 CA . GLU A 1 188 ? -9.451 1.916 -12.797 1.00 96.50 188 GLU A CA 1
ATOM 1521 C C . GLU A 1 188 ? -9.628 2.186 -11.296 1.00 96.50 188 GLU A C 1
ATOM 1523 O O . GLU A 1 188 ? -10.740 2.426 -10.814 1.00 96.50 188 GLU A O 1
ATOM 1528 N N . LEU A 1 189 ? -8.538 2.068 -10.532 1.00 96.88 189 LEU A N 1
ATOM 1529 C CA . LEU A 1 189 ? -8.597 1.989 -9.070 1.00 96.88 189 LEU A CA 1
ATOM 1530 C C . LEU A 1 189 ? -9.143 3.260 -8.417 1.00 96.88 189 LEU A C 1
ATOM 1532 O O . LEU A 1 189 ? -10.088 3.172 -7.637 1.00 96.88 189 LEU A O 1
ATOM 1536 N N . MET A 1 190 ? -8.573 4.420 -8.749 1.00 96.00 190 MET A N 1
ATOM 1537 C CA . MET A 1 190 ? -8.948 5.713 -8.167 1.00 96.00 190 MET A CA 1
ATOM 1538 C C . MET A 1 190 ? -10.457 6.007 -8.276 1.00 96.00 190 MET A C 1
ATOM 1540 O O . MET A 1 190 ? -11.103 6.151 -7.233 1.00 96.00 190 MET A O 1
ATOM 1544 N N . PRO A 1 191 ? -11.073 6.026 -9.479 1.00 96.94 191 PRO A N 1
ATOM 1545 C CA . PRO A 1 191 ? -12.507 6.297 -9.596 1.00 96.94 191 PRO A CA 1
ATOM 1546 C C . PRO A 1 191 ? -13.373 5.194 -8.968 1.00 96.94 191 PRO A C 1
ATOM 1548 O O . PRO A 1 191 ? -14.423 5.484 -8.390 1.00 96.94 191 PRO A O 1
ATOM 1551 N N . THR A 1 192 ? -12.939 3.928 -9.026 1.00 96.44 192 THR A N 1
ATOM 1552 C CA . THR A 1 192 ? -13.668 2.805 -8.410 1.00 96.44 192 THR A CA 1
ATOM 1553 C C . THR A 1 192 ? -13.712 2.925 -6.888 1.00 96.44 192 THR A C 1
ATOM 1555 O O . THR A 1 192 ? -14.768 2.715 -6.277 1.00 96.44 192 THR A O 1
ATOM 1558 N N . LEU A 1 193 ? -12.574 3.263 -6.281 1.00 95.19 193 LEU A N 1
ATOM 1559 C CA . LEU A 1 193 ? -12.434 3.416 -4.841 1.00 95.19 193 LEU A CA 1
ATOM 1560 C C . LEU A 1 193 ? -13.231 4.627 -4.350 1.00 95.19 193 LEU A C 1
ATOM 1562 O O . LEU A 1 193 ? -14.035 4.464 -3.436 1.00 95.19 193 LEU A O 1
ATOM 1566 N N . SER A 1 194 ? -13.088 5.781 -5.011 1.00 94.56 194 SER A N 1
ATOM 1567 C CA . SER A 1 194 ? -13.833 7.010 -4.701 1.00 94.56 194 SER A CA 1
ATOM 1568 C C . SER A 1 194 ? -15.344 6.763 -4.680 1.00 94.56 194 SER A C 1
ATOM 1570 O O . SER A 1 194 ? -15.982 6.876 -3.634 1.00 94.56 194 SER A O 1
ATOM 1572 N N . LYS A 1 195 ? -15.905 6.244 -5.782 1.00 93.56 195 LYS A N 1
ATOM 1573 C CA . LYS A 1 195 ? -17.338 5.919 -5.872 1.00 93.56 195 LYS A CA 1
ATOM 1574 C C . LYS A 1 195 ? -17.799 4.959 -4.774 1.00 93.56 195 LYS A C 1
ATOM 1576 O O . LYS A 1 195 ? -18.922 5.056 -4.272 1.00 93.56 195 LYS A O 1
ATOM 1581 N N . SER A 1 196 ? -16.978 3.966 -4.446 1.00 90.50 196 SER A N 1
ATOM 1582 C CA . SER A 1 196 ? -17.346 2.947 -3.464 1.00 90.50 196 SER A CA 1
ATOM 1583 C C . SER A 1 196 ? -17.259 3.452 -2.030 1.00 90.50 196 SER A C 1
ATOM 1585 O O . SER A 1 196 ? -18.071 3.029 -1.211 1.00 90.50 196 SER A O 1
ATOM 1587 N N . LEU A 1 197 ? -16.323 4.347 -1.721 1.00 90.88 197 LEU A N 1
ATOM 1588 C CA . LEU A 1 197 ? -16.242 5.002 -0.418 1.00 90.88 197 LEU A CA 1
ATOM 1589 C C . LEU A 1 197 ? -17.428 5.951 -0.214 1.00 90.88 197 LEU A C 1
ATOM 1591 O O . LEU A 1 197 ? -18.075 5.866 0.829 1.00 90.88 197 LEU A O 1
ATOM 1595 N N . ASP A 1 198 ? -17.803 6.724 -1.235 1.00 87.25 198 ASP A N 1
ATOM 1596 C CA . ASP A 1 198 ? -18.967 7.622 -1.176 1.00 87.25 198 ASP A CA 1
ATOM 1597 C C . ASP A 1 198 ? -20.278 6.865 -0.938 1.00 87.25 198 ASP A C 1
ATOM 1599 O O . ASP A 1 198 ? -21.140 7.294 -0.174 1.00 87.25 198 ASP A O 1
ATOM 1603 N N . THR A 1 199 ? -20.437 5.709 -1.587 1.00 86.62 199 THR A N 1
ATOM 1604 C CA . THR A 1 199 ? -21.686 4.936 -1.526 1.00 86.62 199 THR A CA 1
ATOM 1605 C C . THR A 1 199 ? -21.685 3.901 -0.403 1.00 86.62 199 THR A C 1
ATOM 1607 O O . THR A 1 199 ? -22.516 3.947 0.501 1.00 86.62 199 THR A O 1
ATOM 1610 N N . LYS A 1 200 ? -20.756 2.943 -0.440 1.00 89.50 200 LYS A N 1
ATOM 1611 C CA . LYS A 1 200 ? -20.703 1.816 0.504 1.00 89.50 200 LYS A CA 1
ATOM 1612 C C . LYS A 1 200 ? -20.032 2.204 1.816 1.00 89.50 200 LYS A C 1
ATOM 1614 O O . LYS A 1 200 ? -20.383 1.633 2.846 1.00 89.50 200 LYS A O 1
ATOM 1619 N N . GLY A 1 201 ? -19.083 3.143 1.798 1.00 91.31 201 GLY A N 1
ATOM 1620 C CA . GLY A 1 201 ? -18.386 3.601 3.004 1.00 91.31 201 GLY A CA 1
ATOM 1621 C C . GLY A 1 201 ? -19.355 4.161 4.045 1.00 91.31 201 GLY A C 1
ATOM 1622 O O . GLY A 1 201 ? -19.268 3.793 5.214 1.00 91.31 201 GLY A O 1
ATOM 1623 N N . GLN A 1 202 ? -20.365 4.919 3.611 1.00 89.62 202 GLN A N 1
ATOM 1624 C CA . GLN A 1 202 ? -21.418 5.434 4.493 1.00 89.62 202 GLN A CA 1
ATOM 1625 C C . GLN A 1 202 ? -22.253 4.318 5.138 1.00 89.62 202 GLN A C 1
ATOM 1627 O O . GLN A 1 202 ? -22.521 4.351 6.340 1.00 89.62 202 GLN A O 1
ATOM 1632 N N . SER A 1 203 ? -22.609 3.273 4.383 1.00 90.06 203 SER A N 1
ATOM 1633 C CA . SER A 1 203 ? -23.322 2.116 4.942 1.00 90.06 203 SER A CA 1
ATO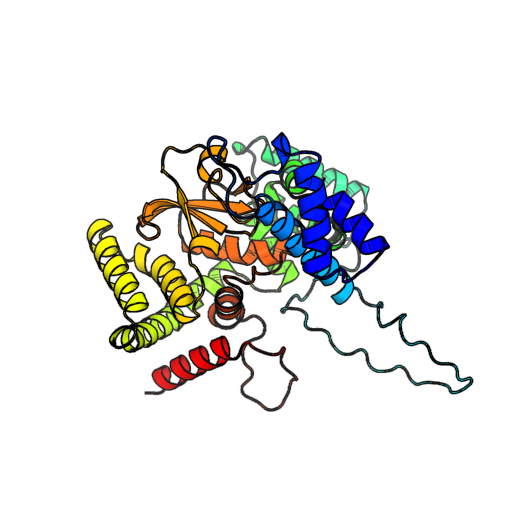M 1634 C C . SER A 1 203 ? -22.469 1.347 5.958 1.00 90.06 203 SER A C 1
ATOM 1636 O O . SER A 1 203 ? -22.979 0.903 6.987 1.00 90.06 203 SER A O 1
ATOM 1638 N N . VAL A 1 204 ? -21.160 1.222 5.707 1.00 94.56 204 VAL A N 1
ATOM 1639 C CA . VAL A 1 204 ? -20.215 0.624 6.664 1.00 94.56 204 VAL A CA 1
ATOM 1640 C C . VAL A 1 204 ? -20.145 1.465 7.939 1.00 94.56 204 VAL A C 1
ATOM 1642 O O . VAL A 1 204 ? -20.297 0.919 9.031 1.00 94.56 204 VAL A O 1
ATOM 1645 N N . MET A 1 205 ? -19.963 2.783 7.812 1.00 95.00 205 MET A N 1
ATOM 1646 C CA . MET A 1 205 ? -19.918 3.717 8.943 1.00 95.00 205 MET A CA 1
ATOM 1647 C C . MET A 1 205 ? -21.181 3.620 9.803 1.00 95.00 205 MET A C 1
ATOM 1649 O O . MET A 1 205 ? -21.084 3.493 11.026 1.00 95.00 205 MET A O 1
ATOM 1653 N N . HIS A 1 206 ? -22.360 3.611 9.174 1.00 93.56 206 HIS A N 1
ATOM 1654 C CA . HIS A 1 206 ? -23.642 3.486 9.866 1.00 93.56 206 HIS A CA 1
ATOM 1655 C C . HIS A 1 206 ? -23.727 2.197 10.696 1.00 93.56 206 HIS A C 1
ATOM 1657 O O . HIS A 1 206 ? -23.984 2.245 11.906 1.00 93.56 206 HIS A O 1
ATOM 1663 N N . TYR A 1 207 ? -23.438 1.052 10.071 1.00 95.00 207 TYR A N 1
ATOM 1664 C CA . TYR A 1 207 ? -23.449 -0.237 10.757 1.00 95.00 207 TYR A CA 1
ATOM 1665 C C . TYR A 1 207 ? -22.452 -0.261 11.925 1.00 95.00 207 TYR A C 1
ATOM 1667 O O . TYR A 1 207 ? -22.797 -0.649 13.047 1.00 95.00 207 TYR A O 1
ATOM 1675 N N . LEU A 1 208 ? -21.212 0.188 11.698 1.00 97.00 208 LEU A N 1
ATOM 1676 C CA . LEU A 1 208 ? -20.175 0.187 12.731 1.00 97.00 208 LEU A CA 1
ATOM 1677 C C . LEU A 1 208 ? -20.537 1.100 13.906 1.00 97.00 208 LEU A C 1
ATOM 1679 O O . LEU A 1 208 ? -20.253 0.740 15.051 1.00 97.00 208 LEU A O 1
ATOM 1683 N N . ARG A 1 209 ? -21.243 2.212 13.671 1.00 96.19 209 ARG A N 1
ATOM 1684 C CA . ARG A 1 209 ? -21.719 3.104 14.740 1.00 96.19 209 ARG A CA 1
ATOM 1685 C C . ARG A 1 209 ? -22.742 2.435 15.649 1.00 96.19 209 ARG A C 1
ATOM 1687 O O . ARG A 1 209 ? -22.682 2.574 16.870 1.00 96.19 209 ARG A O 1
ATOM 1694 N N . LYS A 1 210 ? -23.625 1.615 15.085 1.00 95.06 210 LYS A N 1
ATOM 1695 C CA . LYS A 1 210 ? -24.536 0.773 15.869 1.00 95.06 210 LYS A CA 1
ATOM 1696 C C . LYS A 1 210 ? -23.784 -0.288 16.672 1.00 95.06 210 LYS A C 1
ATOM 1698 O O . LYS A 1 210 ? -24.114 -0.511 17.837 1.00 95.06 210 LYS A O 1
ATOM 1703 N N . VAL A 1 211 ? -22.757 -0.917 16.096 1.00 95.75 211 VAL A N 1
ATOM 1704 C CA . VAL A 1 211 ? -21.910 -1.887 16.818 1.00 95.75 211 VAL A CA 1
ATOM 1705 C C . VAL A 1 211 ? -21.128 -1.213 17.954 1.00 95.75 211 VAL A C 1
ATOM 1707 O O . VAL A 1 211 ? -20.976 -1.815 19.020 1.00 95.75 211 VAL A O 1
ATOM 1710 N N . ALA A 1 212 ? -20.693 0.036 17.776 1.00 96.69 212 ALA A N 1
ATOM 1711 C CA . ALA A 1 212 ? -19.947 0.803 18.776 1.00 96.69 212 ALA A CA 1
ATOM 1712 C C . ALA A 1 212 ? -20.710 0.992 20.097 1.00 96.69 212 ALA A C 1
ATOM 1714 O O . ALA A 1 212 ? -20.088 1.036 21.155 1.00 96.69 212 ALA A O 1
ATOM 1715 N N . THR A 1 213 ? -22.049 0.964 20.079 1.00 95.38 213 THR A N 1
ATOM 1716 C CA . THR A 1 213 ? -22.875 0.976 21.307 1.00 95.38 213 THR A CA 1
ATOM 1717 C C . THR A 1 213 ? -22.580 -0.190 22.259 1.00 95.38 213 THR A C 1
ATOM 1719 O O . THR A 1 213 ? -22.873 -0.106 23.449 1.00 95.38 213 THR A O 1
ATOM 1722 N N . LYS A 1 214 ? -21.995 -1.280 21.743 1.00 94.94 214 LYS A N 1
ATOM 1723 C CA . LYS A 1 214 ? -21.648 -2.497 22.492 1.00 94.94 214 LYS A CA 1
ATOM 1724 C C . LYS A 1 214 ? -20.148 -2.802 22.498 1.00 94.94 214 LYS A C 1
ATOM 1726 O O . LYS A 1 214 ? -19.737 -3.752 23.159 1.00 94.94 214 LYS A O 1
ATOM 1731 N N . LYS A 1 215 ? -19.334 -2.055 21.746 1.00 95.31 215 LYS A N 1
ATOM 1732 C CA . LYS A 1 215 ? -17.888 -2.279 21.606 1.00 95.31 215 LYS A CA 1
ATOM 1733 C C . LYS A 1 215 ? -17.121 -0.985 21.909 1.00 95.31 215 LYS A C 1
ATOM 1735 O O . LYS A 1 215 ? -17.002 -0.161 21.002 1.00 95.31 215 LYS A O 1
ATOM 1740 N N . PRO A 1 216 ? -16.557 -0.837 23.125 1.00 95.25 216 PRO A N 1
ATOM 1741 C CA . PRO A 1 216 ? -15.834 0.368 23.537 1.00 95.25 216 PRO A CA 1
ATOM 1742 C C . PRO A 1 216 ? -14.748 0.800 22.548 1.00 95.25 216 PRO A C 1
ATOM 1744 O O . PRO A 1 216 ? -14.761 1.938 22.113 1.00 95.25 216 PRO A O 1
ATOM 1747 N N . ALA A 1 217 ? -13.933 -0.136 22.051 1.00 95.19 217 ALA A N 1
ATOM 1748 C CA . ALA A 1 217 ? -12.868 0.179 21.095 1.00 95.19 217 ALA A CA 1
ATOM 1749 C C . ALA A 1 217 ? -13.358 0.855 19.797 1.00 95.19 217 ALA A C 1
ATOM 1751 O O . ALA A 1 217 ? -12.637 1.658 19.223 1.00 95.19 217 ALA A O 1
ATOM 1752 N N . LEU A 1 218 ? -14.572 0.550 19.315 1.00 97.56 218 LEU A N 1
ATOM 1753 C CA . LEU A 1 218 ? -15.137 1.259 18.157 1.00 97.56 218 LEU A CA 1
ATOM 1754 C C . LEU A 1 218 ? -15.668 2.636 18.549 1.00 97.56 218 LEU A C 1
ATOM 1756 O O . LEU A 1 218 ? -15.574 3.571 17.760 1.00 97.56 218 LEU A O 1
ATOM 1760 N N . LYS A 1 219 ? -16.233 2.756 19.755 1.00 97.75 219 LYS A N 1
ATOM 1761 C CA . LYS A 1 219 ? -16.697 4.034 20.290 1.00 97.75 219 LYS A CA 1
ATOM 1762 C C . LYS A 1 219 ? -15.532 5.015 20.431 1.00 97.75 219 LYS A C 1
ATOM 1764 O O . LYS A 1 219 ? -15.661 6.134 19.960 1.00 97.75 219 LYS A O 1
ATOM 1769 N N . ASP A 1 220 ? -14.399 4.564 20.964 1.00 97.31 220 ASP A N 1
ATOM 1770 C CA . ASP A 1 220 ? -13.200 5.392 21.139 1.00 97.31 220 ASP A CA 1
ATOM 1771 C C . ASP A 1 220 ? -12.706 5.964 19.799 1.00 97.31 220 ASP A C 1
ATOM 1773 O O . ASP A 1 220 ? -12.353 7.138 19.710 1.00 97.31 220 ASP A O 1
ATOM 1777 N N . VAL A 1 221 ? -12.745 5.164 18.726 1.00 97.94 221 VAL A N 1
ATOM 1778 C CA . VAL A 1 221 ? -12.388 5.635 17.378 1.00 97.94 221 VAL A CA 1
ATOM 1779 C C . VAL A 1 221 ? -13.416 6.633 16.844 1.00 97.94 221 VAL A C 1
ATOM 1781 O O . VAL A 1 221 ? -13.032 7.642 16.263 1.00 97.94 221 VAL A O 1
ATOM 1784 N N . PHE A 1 222 ? -14.715 6.403 17.053 1.00 98.19 222 PHE A N 1
ATOM 1785 C CA . PHE A 1 222 ? -15.741 7.381 16.676 1.00 98.19 222 PHE A CA 1
ATOM 1786 C C . PHE A 1 222 ? -15.584 8.709 17.418 1.00 98.19 222 PHE A C 1
ATOM 1788 O O . PHE A 1 222 ? -15.702 9.758 16.791 1.00 98.19 222 PHE A O 1
ATOM 1795 N N . ASP A 1 223 ? -15.296 8.672 18.717 1.00 97.44 223 ASP A N 1
ATOM 1796 C CA . ASP A 1 223 ? -15.060 9.871 19.521 1.00 97.44 223 ASP A CA 1
ATOM 1797 C C . ASP A 1 223 ? -13.808 10.616 19.009 1.00 97.44 223 ASP A C 1
ATOM 1799 O O . ASP A 1 223 ? -13.845 11.834 18.837 1.00 97.44 223 ASP A O 1
ATOM 1803 N N . ALA A 1 224 ? -12.739 9.893 18.647 1.00 96.94 224 ALA A N 1
ATOM 1804 C CA . ALA A 1 224 ? -11.546 10.472 18.024 1.00 96.94 224 ALA A CA 1
ATOM 1805 C C . ALA A 1 224 ? -11.826 11.109 16.647 1.00 96.94 224 ALA A C 1
ATOM 1807 O O . ALA A 1 224 ? -11.267 12.163 16.341 1.00 96.94 224 ALA A O 1
ATOM 1808 N N . ILE A 1 225 ? -12.705 10.511 15.832 1.00 97.38 225 ILE A N 1
ATOM 1809 C CA . ILE A 1 225 ? -13.146 11.093 14.554 1.00 97.38 225 ILE A CA 1
ATOM 1810 C C . ILE A 1 225 ? -13.865 12.421 14.795 1.00 97.38 225 ILE A C 1
ATOM 1812 O O . ILE A 1 225 ? -13.551 13.397 14.122 1.00 97.38 225 ILE A O 1
ATOM 1816 N N . GLU A 1 226 ? -14.793 12.496 15.755 1.00 96.12 226 GLU A N 1
ATOM 1817 C CA . GLU A 1 226 ? -15.503 13.755 16.029 1.00 96.12 226 GLU A CA 1
ATOM 1818 C C . GLU A 1 226 ? -14.561 14.848 16.556 1.00 96.12 226 GLU A C 1
ATOM 1820 O O . GLU A 1 226 ? -14.687 16.005 16.153 1.00 96.12 226 GLU A O 1
ATOM 1825 N N . VAL A 1 227 ? -13.583 14.492 17.400 1.00 95.69 227 VAL A N 1
ATOM 1826 C CA . VAL A 1 227 ? -12.541 15.430 17.856 1.00 95.69 227 VAL A CA 1
ATOM 1827 C C . VAL A 1 227 ? -11.731 15.954 16.668 1.00 95.69 227 VAL A C 1
ATOM 1829 O O . VAL A 1 227 ? -11.625 17.165 16.489 1.00 95.69 227 VAL A O 1
ATOM 1832 N N . ALA A 1 228 ? -11.229 15.066 15.807 1.00 94.88 228 ALA A N 1
ATOM 1833 C CA . ALA A 1 228 ? -10.450 15.465 14.637 1.00 94.88 228 ALA A CA 1
ATOM 1834 C C . ALA A 1 228 ? -11.269 16.315 13.649 1.00 94.88 228 ALA A C 1
ATOM 1836 O O . ALA A 1 228 ? -10.735 17.254 13.058 1.00 94.88 228 ALA A O 1
ATOM 1837 N N . ARG A 1 229 ? -12.570 16.036 13.478 1.00 94.12 229 ARG A N 1
ATOM 1838 C CA . ARG A 1 229 ? -13.475 16.849 12.641 1.00 94.12 229 ARG A CA 1
ATOM 1839 C C . ARG A 1 229 ? -13.653 18.253 13.200 1.00 94.12 229 ARG A C 1
ATOM 1841 O O . ARG A 1 229 ? -13.651 19.217 12.441 1.00 94.12 229 ARG A O 1
ATOM 1848 N N . ALA A 1 230 ? -13.786 18.378 14.520 1.00 92.56 230 ALA A N 1
ATOM 1849 C CA . ALA A 1 230 ? -13.872 19.680 15.172 1.00 92.56 230 ALA A CA 1
ATOM 1850 C C . ALA A 1 230 ? -12.573 20.494 15.014 1.00 92.56 230 ALA A C 1
ATOM 1852 O O . ALA A 1 230 ? -12.638 21.710 14.856 1.00 92.56 230 ALA A O 1
ATOM 1853 N N . GLU A 1 231 ? -11.410 19.836 15.018 1.00 89.81 231 GLU A N 1
ATOM 1854 C CA . GLU A 1 231 ? -10.102 20.484 14.831 1.00 89.81 231 GLU A CA 1
ATOM 1855 C C . GLU A 1 231 ? -9.831 20.901 13.378 1.00 89.81 231 GLU A C 1
ATOM 1857 O O . GLU A 1 231 ? -9.315 21.990 13.130 1.00 89.81 231 GLU A O 1
ATOM 1862 N N . THR A 1 232 ? -10.166 20.040 12.415 1.00 87.06 232 THR A N 1
ATOM 1863 C CA . THR A 1 232 ? -9.939 20.272 10.974 1.00 87.06 232 THR A CA 1
ATOM 1864 C C . THR A 1 232 ? -11.020 21.137 10.330 1.00 87.06 232 THR A C 1
ATOM 1866 O O . THR A 1 232 ? -10.767 21.778 9.312 1.00 87.06 232 THR A O 1
ATOM 1869 N N . ASN A 1 233 ? -12.205 21.201 10.943 1.00 89.56 233 ASN A N 1
ATOM 1870 C CA . ASN A 1 233 ? -13.394 21.871 10.421 1.00 89.56 233 ASN A CA 1
ATOM 1871 C C . ASN A 1 233 ? -13.852 21.329 9.048 1.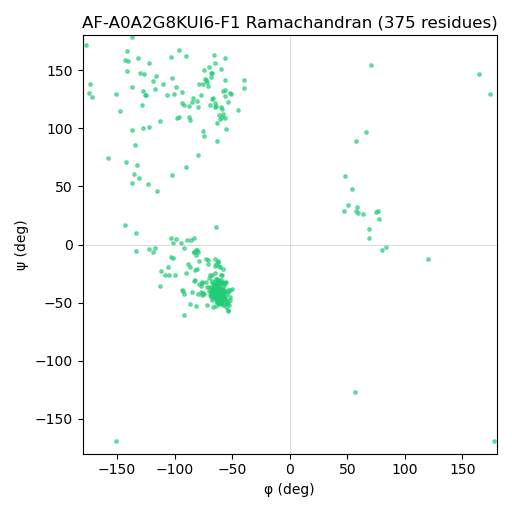00 89.56 233 ASN A C 1
ATOM 1873 O O . ASN A 1 233 ? -14.403 22.067 8.230 1.00 89.56 233 ASN A O 1
ATOM 1877 N N . ASP A 1 234 ? -13.643 20.033 8.794 1.00 90.06 234 ASP A N 1
ATOM 1878 C CA . ASP A 1 234 ? -14.115 19.338 7.595 1.00 90.06 234 ASP A CA 1
ATOM 1879 C C . ASP A 1 234 ? -14.387 17.834 7.849 1.00 90.06 234 ASP A C 1
ATOM 1881 O O . ASP A 1 234 ? -14.489 17.375 8.990 1.00 90.06 234 ASP A O 1
ATOM 1885 N N . LEU A 1 235 ? -14.611 17.064 6.775 1.00 89.06 235 LEU A N 1
ATOM 1886 C CA . LEU A 1 235 ? -14.882 15.617 6.827 1.00 89.06 235 LEU A CA 1
ATOM 1887 C C . LEU A 1 235 ? -13.647 14.756 6.527 1.00 89.06 235 LEU A C 1
ATOM 1889 O O . LEU A 1 235 ? -13.766 13.531 6.453 1.00 89.06 235 LEU A O 1
ATOM 1893 N N . THR A 1 236 ? -12.465 15.356 6.358 1.00 89.50 236 THR A N 1
ATOM 1894 C CA . THR A 1 236 ? -11.231 14.618 6.042 1.00 89.50 236 THR A CA 1
ATOM 1895 C C . THR A 1 236 ? -10.903 13.500 7.041 1.00 89.50 236 THR A C 1
ATOM 1897 O O . THR A 1 236 ? -10.430 12.458 6.580 1.00 89.50 236 THR A O 1
ATOM 1900 N N . PRO A 1 237 ? -11.234 13.593 8.351 1.00 94.94 237 PRO A N 1
ATOM 1901 C CA . PRO A 1 237 ? -10.974 12.511 9.304 1.00 94.94 237 PRO A CA 1
ATOM 1902 C C . PRO A 1 237 ? -11.854 11.263 9.132 1.00 94.94 237 PRO A C 1
ATOM 1904 O O . PRO A 1 237 ? -11.526 10.204 9.672 1.00 94.94 237 PRO A O 1
ATOM 1907 N N . GLU A 1 238 ? -12.976 11.343 8.404 1.00 94.06 238 GLU A N 1
ATOM 1908 C CA . GLU A 1 238 ? -13.922 10.221 8.294 1.00 94.06 238 GLU A CA 1
ATOM 1909 C C . GLU A 1 238 ? -13.331 9.029 7.536 1.00 94.06 238 GLU A C 1
ATOM 1911 O O . GLU A 1 238 ? -13.572 7.881 7.906 1.00 94.06 238 GLU A O 1
ATOM 1916 N N . MET A 1 239 ? -12.531 9.278 6.497 1.00 94.75 239 MET A N 1
ATOM 1917 C CA . MET A 1 239 ? -11.945 8.220 5.672 1.00 94.75 239 MET A CA 1
ATOM 1918 C C . MET A 1 239 ? -10.824 7.435 6.381 1.00 94.75 239 MET A C 1
ATOM 1920 O O . MET A 1 239 ? -10.935 6.206 6.442 1.00 94.75 239 MET A O 1
ATOM 1924 N N . PRO A 1 240 ? -9.784 8.064 6.972 1.00 96.62 240 PRO A N 1
ATOM 1925 C CA . PRO A 1 240 ? -8.839 7.343 7.827 1.00 96.62 240 PRO A CA 1
ATOM 1926 C C . PRO A 1 240 ? -9.541 6.709 9.034 1.00 96.62 240 PRO A C 1
ATOM 1928 O O . PRO A 1 240 ? -9.219 5.580 9.414 1.00 96.62 240 PRO A O 1
ATOM 1931 N N . GLY A 1 241 ? -10.572 7.373 9.567 1.00 97.75 241 GLY A N 1
ATOM 1932 C CA . GLY A 1 241 ? -11.443 6.844 10.611 1.00 97.75 241 GLY A CA 1
ATOM 1933 C C . GLY A 1 241 ? -12.143 5.544 10.221 1.00 97.75 241 GLY A C 1
ATOM 1934 O O . GLY A 1 241 ? -12.114 4.582 10.983 1.00 97.75 241 GLY A O 1
ATOM 1935 N N . LEU A 1 242 ? -12.713 5.465 9.018 1.00 97.88 242 LEU A N 1
ATOM 1936 C CA . LEU A 1 242 ? -13.346 4.257 8.485 1.00 97.88 242 LEU A CA 1
ATOM 1937 C C . LEU A 1 242 ? -12.357 3.086 8.404 1.00 97.88 242 LEU A C 1
ATOM 1939 O O . LEU A 1 242 ? -12.701 1.964 8.784 1.00 97.88 242 LEU A O 1
ATOM 1943 N N . ILE A 1 243 ? -11.126 3.331 7.948 1.00 98.06 243 ILE A N 1
ATOM 1944 C CA . ILE A 1 243 ? -10.090 2.289 7.889 1.00 98.06 243 ILE A CA 1
ATOM 1945 C C . ILE A 1 243 ? -9.716 1.817 9.297 1.00 98.06 243 ILE A C 1
ATOM 1947 O O . ILE A 1 243 ? -9.661 0.609 9.545 1.00 98.06 243 ILE A O 1
ATOM 1951 N N . TRP A 1 244 ? -9.546 2.738 10.246 1.00 98.12 244 TRP A N 1
ATOM 1952 C CA . TRP A 1 244 ? -9.285 2.388 11.641 1.00 98.12 244 TRP A CA 1
ATOM 1953 C C . TRP A 1 244 ? -10.451 1.587 12.246 1.00 98.12 244 TRP A C 1
ATOM 1955 O O . TRP A 1 244 ? -10.242 0.504 12.797 1.00 98.12 244 TRP A O 1
ATOM 1965 N N . LEU A 1 245 ? -11.696 2.021 12.051 1.00 98.50 245 LEU A N 1
ATOM 1966 C CA . LEU A 1 245 ? -12.891 1.307 12.508 1.00 98.50 245 LEU A CA 1
ATOM 1967 C C . LEU A 1 245 ? -12.967 -0.123 11.952 1.00 98.50 245 LEU A C 1
ATOM 1969 O O . LEU A 1 245 ? -13.310 -1.045 12.696 1.00 98.50 245 LEU A O 1
ATOM 1973 N N . LEU A 1 246 ? -12.621 -0.334 10.676 1.00 98.31 246 LEU A N 1
ATOM 1974 C CA . LEU A 1 246 ? -12.559 -1.670 10.072 1.00 98.31 246 LEU A CA 1
ATOM 1975 C C . LEU A 1 246 ? -11.517 -2.558 10.760 1.00 98.31 246 LEU A C 1
ATOM 1977 O O . LEU A 1 246 ? -11.852 -3.684 11.142 1.00 98.31 246 LEU A O 1
ATOM 1981 N N . THR A 1 247 ? -10.304 -2.045 10.998 1.00 97.56 247 THR A N 1
ATOM 1982 C CA . THR A 1 247 ? -9.278 -2.809 11.728 1.00 97.56 247 THR A CA 1
ATOM 1983 C C . THR A 1 247 ? -9.761 -3.190 13.130 1.00 97.56 247 THR A C 1
ATOM 1985 O O . THR A 1 247 ? -9.743 -4.367 13.497 1.00 97.56 247 THR A O 1
ATOM 1988 N N . CYS A 1 248 ? -10.351 -2.249 13.872 1.00 96.69 248 CYS A N 1
ATOM 1989 C CA . CYS A 1 248 ? -10.907 -2.511 15.200 1.00 96.69 248 CYS A CA 1
ATOM 1990 C C . CYS A 1 248 ? -12.051 -3.535 15.163 1.00 96.69 248 CYS A C 1
ATOM 1992 O O . CYS A 1 248 ? -12.137 -4.410 16.029 1.00 96.69 248 CYS A O 1
ATOM 1994 N N . TYR A 1 249 ? -12.930 -3.466 14.160 1.00 97.31 249 TYR A N 1
ATOM 1995 C CA . TYR A 1 249 ? -14.039 -4.407 14.008 1.00 97.31 249 TYR A CA 1
ATOM 1996 C C . TYR A 1 249 ? -13.543 -5.843 13.789 1.00 97.31 249 TYR A C 1
ATOM 1998 O O . TYR A 1 249 ? -14.098 -6.777 14.384 1.00 97.31 249 TYR A O 1
ATOM 2006 N N . PHE A 1 250 ? -12.492 -6.022 12.982 1.00 96.31 250 PHE A N 1
ATOM 2007 C CA . PHE A 1 250 ? -11.917 -7.334 12.680 1.00 96.31 250 PHE A CA 1
ATOM 2008 C C . PHE A 1 250 ? -10.953 -7.869 13.747 1.00 96.31 250 PHE A C 1
ATOM 2010 O O . PHE A 1 250 ? -10.627 -9.064 13.707 1.00 96.31 250 PHE A O 1
ATOM 2017 N N . GLY A 1 251 ? -10.590 -7.049 14.738 1.00 95.00 251 GLY A N 1
ATOM 2018 C CA . GLY A 1 251 ? -9.592 -7.382 15.759 1.00 95.00 251 GLY A CA 1
ATOM 2019 C C . GLY A 1 251 ? -8.160 -7.290 15.228 1.00 95.00 251 GLY A C 1
ATOM 2020 O O . GLY A 1 251 ? -7.295 -8.042 15.663 1.00 95.00 251 GLY A O 1
ATOM 2021 N N . GLU A 1 252 ? -7.953 -6.415 14.250 1.00 95.00 252 GLU A N 1
ATOM 2022 C CA . GLU A 1 252 ? -6.694 -6.112 13.576 1.00 95.00 252 GLU A CA 1
ATOM 2023 C C . GLU A 1 252 ? -6.129 -4.787 14.095 1.00 95.00 252 GLU A C 1
ATOM 2025 O O . GLU A 1 252 ? -6.845 -3.986 14.705 1.00 95.00 252 GLU A O 1
ATOM 2030 N N . LYS A 1 253 ? -4.834 -4.554 13.874 1.00 90.44 253 LYS A N 1
ATOM 2031 C CA . LYS A 1 253 ? -4.171 -3.346 14.370 1.00 90.44 253 LYS A CA 1
ATOM 2032 C C . LYS A 1 253 ? -4.013 -2.315 13.262 1.00 90.44 253 LYS A C 1
ATOM 2034 O O . LYS A 1 253 ? -3.479 -2.617 12.194 1.00 90.44 253 LYS A O 1
ATOM 2039 N N . VAL A 1 254 ? -4.438 -1.083 13.541 1.00 94.12 254 VAL A N 1
ATOM 2040 C CA . VAL A 1 254 ? -4.340 0.030 12.587 1.00 94.12 254 VAL A CA 1
ATOM 2041 C C . VAL A 1 254 ? -2.891 0.383 12.242 1.00 94.12 254 VAL A C 1
ATOM 2043 O O . VAL A 1 254 ? -2.626 0.760 11.106 1.00 94.12 254 VAL A O 1
ATOM 2046 N N . ASP A 1 255 ? -1.953 0.168 13.173 1.00 92.06 255 ASP A N 1
ATOM 2047 C CA . ASP A 1 255 ? -0.514 0.446 13.021 1.00 92.06 255 ASP A CA 1
ATOM 2048 C C . ASP A 1 255 ? 0.170 -0.373 11.909 1.00 92.06 255 ASP A C 1
ATOM 2050 O O . ASP A 1 255 ? 1.275 -0.055 11.476 1.00 92.06 255 ASP A O 1
ATOM 2054 N N . THR A 1 256 ? -0.499 -1.414 11.411 1.00 89.56 256 THR A N 1
ATOM 2055 C CA . THR A 1 256 ? -0.042 -2.213 10.267 1.00 89.56 256 THR A CA 1
ATOM 2056 C C . THR A 1 256 ? -0.353 -1.563 8.921 1.00 89.56 256 THR A C 1
ATOM 2058 O O . THR A 1 256 ? 0.273 -1.918 7.926 1.00 89.56 256 THR A O 1
ATOM 2061 N N . LEU A 1 257 ? -1.326 -0.646 8.878 1.00 96.62 257 LEU A N 1
ATOM 2062 C CA . LEU A 1 257 ? -1.759 0.059 7.670 1.00 96.62 257 LEU A CA 1
ATOM 2063 C C . LEU A 1 257 ? -1.428 1.548 7.729 1.00 96.62 257 LEU A C 1
ATOM 2065 O O . LEU A 1 257 ? -1.105 2.116 6.690 1.00 96.62 257 LEU A O 1
ATOM 2069 N N . LEU A 1 258 ? -1.516 2.169 8.909 1.00 97.31 258 LEU A N 1
ATOM 2070 C CA . LEU A 1 258 ? -1.305 3.597 9.134 1.00 97.31 258 LEU A CA 1
ATOM 2071 C C . LEU A 1 258 ? -0.227 3.811 10.199 1.00 97.31 258 LEU A C 1
ATOM 2073 O O . LEU A 1 258 ? -0.335 3.288 11.305 1.00 97.31 258 LEU A O 1
ATOM 2077 N N . TYR A 1 259 ? 0.772 4.631 9.899 1.00 96.38 259 TYR A N 1
ATOM 2078 C CA . TYR A 1 259 ? 1.850 4.975 10.822 1.00 96.38 259 TYR A CA 1
ATOM 2079 C C . TYR A 1 259 ? 1.963 6.492 10.967 1.00 96.38 259 TYR A C 1
ATOM 2081 O O . TYR A 1 259 ? 2.036 7.199 9.969 1.00 96.38 259 TYR A O 1
ATOM 2089 N N . LEU A 1 260 ? 1.975 7.002 12.199 1.00 95.50 260 LEU A N 1
ATOM 2090 C CA . LEU A 1 260 ? 2.071 8.438 12.462 1.00 95.50 260 LEU A CA 1
ATOM 2091 C C . LEU A 1 260 ? 3.534 8.897 12.434 1.00 95.50 260 LEU A C 1
ATOM 2093 O O . LEU A 1 260 ? 4.360 8.381 13.186 1.00 95.50 260 LEU A O 1
ATOM 2097 N N . SER A 1 261 ? 3.826 9.913 11.625 1.00 94.25 261 SER A N 1
ATOM 2098 C CA . SER A 1 261 ? 5.117 10.600 11.576 1.00 94.25 261 SER A CA 1
ATOM 2099 C C . SER A 1 261 ? 4.960 12.096 11.860 1.00 94.25 261 SER A C 1
ATOM 2101 O O . SER A 1 261 ? 3.892 12.681 11.663 1.00 94.25 261 SER A O 1
ATOM 2103 N N . LYS A 1 262 ? 6.043 12.733 12.317 1.00 89.50 262 LYS A N 1
ATOM 2104 C CA . LYS A 1 262 ? 6.086 14.185 12.520 1.00 89.50 262 LYS A CA 1
ATOM 2105 C C . LYS A 1 262 ? 6.167 14.895 11.170 1.00 89.50 262 LYS A C 1
ATOM 2107 O O . LYS A 1 262 ? 6.901 14.473 10.284 1.00 89.50 262 LYS A O 1
ATOM 2112 N N . GLU A 1 263 ? 5.488 16.034 11.047 1.00 85.12 263 GLU A N 1
ATOM 2113 C CA . GLU A 1 263 ? 5.458 16.827 9.804 1.00 85.12 263 GLU A CA 1
ATOM 2114 C C . GLU A 1 263 ? 6.842 17.307 9.333 1.00 85.12 263 GLU A C 1
ATOM 2116 O O . GLU A 1 263 ? 7.037 17.532 8.143 1.00 85.12 263 GLU A O 1
ATOM 2121 N N . THR A 1 264 ? 7.796 17.470 10.253 1.00 85.94 264 THR A N 1
ATOM 2122 C CA . THR A 1 264 ? 9.151 17.964 9.963 1.00 85.94 264 THR A CA 1
ATOM 2123 C C . THR A 1 264 ? 10.174 16.852 9.740 1.00 85.94 264 THR A C 1
ATOM 2125 O O . THR A 1 264 ? 11.355 17.154 9.595 1.00 85.94 264 THR A O 1
ATOM 2128 N N . SER A 1 265 ? 9.761 15.585 9.804 1.00 88.19 265 SER A N 1
ATOM 2129 C CA . SER A 1 265 ? 10.675 14.456 9.645 1.00 88.19 265 SER A CA 1
ATOM 2130 C C . SER A 1 265 ? 11.128 14.315 8.197 1.00 88.19 265 SER A C 1
ATOM 2132 O O . SER A 1 265 ? 10.322 14.432 7.275 1.00 88.19 265 SER A O 1
ATOM 2134 N N . SER A 1 266 ? 12.410 14.008 8.011 1.00 91.81 266 SER A N 1
ATOM 2135 C CA . SER A 1 266 ? 12.896 13.470 6.735 1.00 91.81 266 SER A CA 1
ATOM 2136 C C . SER A 1 266 ? 12.300 12.083 6.467 1.00 91.81 266 SER A C 1
ATOM 2138 O O . SER A 1 266 ? 11.846 11.409 7.395 1.00 91.81 266 SER A O 1
ATOM 2140 N N . ASP A 1 267 ? 12.361 11.611 5.221 1.00 91.31 267 ASP A N 1
ATOM 2141 C CA . ASP A 1 267 ? 11.842 10.291 4.834 1.00 91.31 267 ASP A CA 1
ATOM 2142 C C . ASP A 1 267 ? 12.406 9.154 5.695 1.00 91.31 267 ASP A C 1
ATOM 2144 O O . ASP A 1 267 ? 11.669 8.269 6.122 1.00 91.31 267 ASP A O 1
ATOM 2148 N N . GLN A 1 268 ? 13.705 9.197 6.008 1.00 90.00 268 GLN A N 1
ATOM 2149 C CA . GLN A 1 268 ? 14.371 8.184 6.833 1.00 90.00 268 GLN A CA 1
ATOM 2150 C C . GLN A 1 268 ? 13.887 8.216 8.288 1.00 90.00 268 GLN A C 1
ATOM 2152 O O . GLN A 1 268 ? 13.640 7.173 8.896 1.00 90.00 268 GLN A O 1
ATOM 2157 N N . GLU A 1 269 ? 13.711 9.409 8.855 1.00 91.56 269 GLU A N 1
ATOM 2158 C CA . GLU A 1 269 ? 13.177 9.571 10.209 1.00 91.56 269 GLU A CA 1
ATOM 2159 C C . GLU A 1 269 ? 11.715 9.125 10.283 1.00 91.56 269 GLU A C 1
ATOM 2161 O O . GLU A 1 269 ? 11.322 8.465 11.250 1.00 91.56 269 GLU A O 1
ATOM 2166 N N . ALA A 1 270 ? 10.937 9.423 9.239 1.00 90.31 270 ALA A N 1
ATOM 2167 C CA . ALA A 1 270 ? 9.512 9.135 9.151 1.00 90.31 270 ALA A CA 1
ATOM 2168 C C . ALA A 1 270 ? 9.180 7.637 9.146 1.00 90.31 270 ALA A C 1
ATOM 2170 O O . ALA A 1 270 ? 8.048 7.268 9.438 1.00 90.31 270 ALA A O 1
ATOM 2171 N N . VAL A 1 271 ? 10.152 6.772 8.850 1.00 92.06 271 VAL A N 1
ATOM 2172 C CA . VAL A 1 271 ? 9.987 5.307 8.817 1.00 92.06 271 VAL A CA 1
ATOM 2173 C C . VAL A 1 271 ? 10.846 4.571 9.845 1.00 92.06 271 VAL A C 1
ATOM 2175 O O . VAL A 1 271 ? 10.726 3.354 9.986 1.00 92.06 271 VAL A O 1
ATOM 2178 N N . SER A 1 272 ? 11.680 5.289 10.603 1.00 88.31 272 SER A N 1
ATOM 2179 C CA . SER A 1 272 ? 12.639 4.712 11.560 1.00 88.31 272 SER A CA 1
ATOM 2180 C C . SER A 1 272 ? 11.993 3.822 12.633 1.00 88.31 272 SER A C 1
ATOM 2182 O O . SER A 1 272 ? 12.564 2.803 13.017 1.00 88.31 272 SER A O 1
ATOM 2184 N N . GLY A 1 273 ? 10.781 4.166 13.077 1.00 86.50 273 GLY A N 1
ATOM 2185 C CA . GLY A 1 273 ? 10.016 3.420 14.082 1.00 86.50 273 GLY A CA 1
ATOM 2186 C C . GLY A 1 273 ? 9.108 2.320 13.521 1.00 86.50 273 GLY A C 1
ATOM 2187 O O . GLY A 1 273 ? 8.364 1.701 14.283 1.00 86.50 273 GLY A O 1
ATOM 2188 N N . LEU A 1 274 ? 9.127 2.060 12.206 1.00 87.81 274 LEU A N 1
ATOM 2189 C CA . LEU A 1 274 ? 8.301 1.004 11.623 1.00 87.81 274 LEU A CA 1
ATOM 2190 C C . LEU A 1 274 ? 8.764 -0.378 12.091 1.00 87.81 274 LEU A C 1
ATOM 2192 O O . LEU A 1 274 ? 9.904 -0.797 11.882 1.00 87.81 274 LEU A O 1
ATOM 2196 N N . ASN A 1 275 ? 7.830 -1.141 12.654 1.00 81.25 275 ASN A N 1
ATOM 2197 C CA . ASN A 1 275 ? 8.071 -2.508 13.123 1.00 81.25 275 ASN A CA 1
ATOM 2198 C C . ASN A 1 275 ? 7.845 -3.569 12.034 1.00 81.25 275 ASN A C 1
ATOM 2200 O O . ASN A 1 275 ? 8.282 -4.711 12.175 1.00 81.25 275 ASN A O 1
ATOM 2204 N N . SER A 1 276 ? 7.159 -3.206 10.948 1.00 82.88 276 SER A N 1
ATOM 2205 C CA . SER A 1 276 ? 6.778 -4.108 9.861 1.00 82.88 276 SER A CA 1
ATOM 2206 C C . SER A 1 276 ? 7.406 -3.663 8.539 1.00 82.88 276 SER A C 1
ATOM 2208 O O . SER A 1 276 ? 7.440 -2.465 8.271 1.00 82.88 276 SER A O 1
ATOM 2210 N N . PRO A 1 277 ? 7.879 -4.597 7.692 1.00 84.19 277 PRO A N 1
ATOM 2211 C CA . PRO A 1 277 ? 8.294 -4.290 6.323 1.00 84.19 277 PRO A CA 1
ATOM 2212 C C . PRO A 1 277 ? 7.105 -4.203 5.343 1.00 84.19 277 PRO A C 1
ATOM 2214 O O . PRO A 1 277 ? 7.289 -3.913 4.165 1.00 84.19 277 PRO A O 1
ATOM 2217 N N . SER A 1 278 ? 5.885 -4.507 5.797 1.00 89.38 278 SER A N 1
ATOM 2218 C CA . SER A 1 278 ? 4.695 -4.495 4.942 1.00 89.38 278 SER A CA 1
ATOM 2219 C C . SER A 1 278 ? 4.341 -3.075 4.481 1.00 89.38 278 SER A C 1
ATOM 2221 O O . SER A 1 278 ? 4.558 -2.143 5.256 1.00 89.38 278 SER A O 1
ATOM 2223 N N . PRO A 1 279 ? 3.780 -2.901 3.267 1.00 96.50 279 PRO A N 1
ATOM 2224 C CA . PRO A 1 279 ? 3.295 -1.610 2.808 1.00 96.50 279 PRO A CA 1
ATOM 2225 C C . PRO A 1 279 ? 2.364 -0.938 3.820 1.00 96.50 279 PRO A C 1
ATOM 2227 O O . PRO A 1 279 ? 1.386 -1.552 4.258 1.00 96.50 279 PRO A O 1
ATOM 2230 N N . CYS A 1 280 ? 2.634 0.324 4.144 1.00 97.62 280 CYS A N 1
ATOM 2231 C CA . CYS A 1 280 ? 1.780 1.149 4.996 1.00 97.62 280 CYS A CA 1
ATOM 2232 C C . CYS A 1 280 ? 1.746 2.606 4.518 1.00 97.62 280 CYS A C 1
ATOM 2234 O O . CYS A 1 280 ? 2.655 3.078 3.832 1.00 97.62 280 CYS A O 1
ATOM 2236 N N . ILE A 1 281 ? 0.699 3.322 4.920 1.00 98.19 281 ILE A N 1
ATOM 2237 C CA . ILE A 1 281 ? 0.589 4.771 4.770 1.00 98.19 281 ILE A CA 1
ATOM 2238 C C . ILE A 1 281 ? 1.285 5.416 5.961 1.00 98.19 281 ILE A C 1
ATOM 2240 O O . ILE A 1 281 ? 0.903 5.188 7.110 1.00 98.19 281 ILE A O 1
ATOM 2244 N N . VAL A 1 282 ? 2.276 6.254 5.690 1.00 97.62 282 VAL A N 1
ATOM 2245 C CA . VAL A 1 282 ? 2.833 7.163 6.689 1.00 97.62 282 VAL A CA 1
ATOM 2246 C C . VAL A 1 282 ? 2.004 8.440 6.666 1.00 97.62 282 VAL A C 1
ATOM 2248 O O . VAL A 1 282 ? 1.909 9.114 5.642 1.00 97.62 282 VAL A O 1
ATOM 2251 N N . VAL A 1 283 ? 1.377 8.749 7.794 1.00 96.00 283 VAL A N 1
ATOM 2252 C CA . VAL A 1 283 ? 0.551 9.931 8.020 1.00 96.00 283 VAL A CA 1
ATOM 2253 C C . VAL A 1 283 ? 1.421 10.989 8.685 1.00 96.00 283 VAL A C 1
ATOM 2255 O O . VAL A 1 283 ? 1.793 10.840 9.848 1.00 96.00 283 VAL A O 1
ATOM 2258 N N . SER A 1 284 ? 1.742 12.060 7.964 1.00 93.38 284 SER A N 1
ATOM 2259 C CA . SER A 1 284 ? 2.433 13.219 8.533 1.00 93.38 284 SER A CA 1
ATOM 2260 C C . SER A 1 284 ? 1.410 14.178 9.130 1.00 93.38 284 SER A C 1
ATOM 2262 O O . SER A 1 284 ? 0.673 14.842 8.393 1.00 93.38 284 SER A O 1
ATOM 2264 N N . GLY A 1 285 ? 1.348 14.243 10.459 1.00 90.25 285 GLY A N 1
ATOM 2265 C CA . GLY A 1 285 ? 0.369 15.062 11.174 1.00 90.25 285 GLY A CA 1
ATOM 2266 C C . GLY A 1 285 ? 0.462 14.923 12.691 1.00 90.25 285 GLY A C 1
ATOM 2267 O O . GLY A 1 285 ? 1.404 14.339 13.227 1.00 90.25 285 GLY A O 1
ATOM 2268 N N . THR A 1 286 ? -0.531 15.464 13.397 1.00 88.44 286 THR A N 1
ATOM 2269 C CA . THR A 1 286 ? -0.625 15.377 14.866 1.00 88.44 286 THR A CA 1
ATOM 2270 C C . THR A 1 286 ? -1.251 14.067 15.335 1.00 88.44 286 THR A C 1
ATOM 2272 O O . THR A 1 286 ? -0.906 13.560 16.401 1.00 88.44 286 THR A O 1
ATOM 2275 N N . THR A 1 287 ? -2.161 13.504 14.539 1.00 93.19 287 THR A N 1
ATOM 2276 C CA . THR A 1 287 ? -2.840 12.230 14.800 1.00 93.19 287 THR A CA 1
ATOM 2277 C C . THR A 1 287 ? -3.005 11.446 13.497 1.00 93.19 287 THR A C 1
ATOM 2279 O O . THR A 1 287 ? -2.887 12.005 12.408 1.00 93.19 287 THR A O 1
ATOM 2282 N N . LEU A 1 288 ? -3.346 10.154 13.591 1.00 94.88 288 LEU A N 1
ATOM 2283 C CA . LEU A 1 288 ? -3.676 9.328 12.418 1.00 94.88 288 LEU A CA 1
ATOM 2284 C C . LEU A 1 288 ? -4.894 9.842 11.628 1.00 94.88 288 LEU A C 1
ATOM 2286 O O . LEU A 1 288 ? -5.082 9.452 10.480 1.00 94.88 288 LEU A O 1
ATOM 2290 N N . LEU A 1 289 ? -5.728 10.682 12.249 1.00 95.56 289 LEU A N 1
ATOM 2291 C CA . LEU A 1 289 ? -6.965 11.215 11.679 1.00 95.56 289 LEU A CA 1
ATOM 2292 C C . LEU A 1 289 ? -6.823 12.656 11.168 1.00 95.56 289 LEU A C 1
ATOM 2294 O O . LEU A 1 289 ? -7.709 13.134 10.470 1.00 95.56 289 LEU A O 1
ATOM 2298 N N . ALA A 1 290 ? -5.722 13.331 11.502 1.00 89.19 290 ALA A N 1
ATOM 2299 C CA . ALA A 1 290 ? -5.439 14.720 11.145 1.00 89.19 290 ALA A CA 1
ATOM 2300 C C . ALA A 1 290 ? -4.112 14.818 10.368 1.00 89.19 290 ALA A C 1
ATOM 2302 O O . ALA A 1 290 ? -3.194 15.552 10.742 1.00 89.19 290 ALA A O 1
ATOM 2303 N N . GLY A 1 291 ? -3.992 14.015 9.308 1.00 87.62 291 GLY A N 1
ATOM 2304 C CA . GLY A 1 291 ? -2.840 14.020 8.410 1.00 87.62 291 GLY A CA 1
ATOM 2305 C C . GLY A 1 291 ? -2.891 15.167 7.404 1.00 87.62 291 GLY A C 1
ATOM 2306 O O . GLY A 1 291 ? -3.939 15.435 6.818 1.00 87.62 291 GLY A O 1
ATOM 2307 N N . ARG A 1 292 ? -1.747 15.815 7.163 1.00 84.94 292 ARG A N 1
ATOM 2308 C CA . ARG A 1 292 ? -1.599 16.889 6.159 1.00 84.94 292 ARG A CA 1
ATOM 2309 C C . ARG A 1 292 ? -0.866 16.455 4.901 1.00 84.94 292 ARG A C 1
ATOM 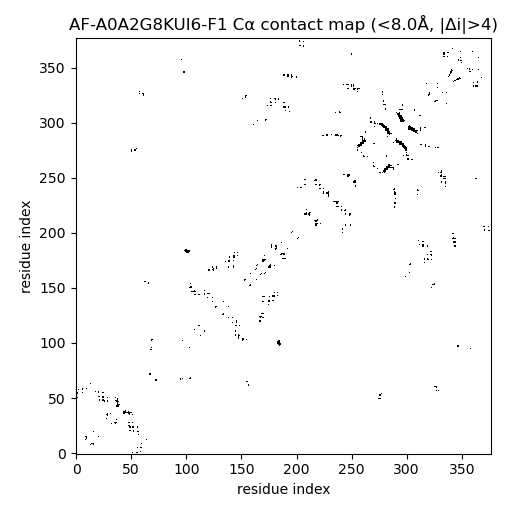2311 O O . ARG A 1 292 ? -1.028 17.068 3.852 1.00 84.94 292 ARG A O 1
ATOM 2318 N N . LYS A 1 293 ? -0.016 15.439 5.029 1.00 91.31 293 LYS A N 1
ATOM 2319 C CA . LYS A 1 293 ? 0.712 14.806 3.932 1.00 91.31 293 LYS A CA 1
ATOM 2320 C C . LYS A 1 293 ? 0.768 13.312 4.184 1.00 91.31 293 LYS A C 1
ATOM 2322 O O . LYS A 1 293 ? 0.811 12.878 5.339 1.00 91.31 293 LYS A O 1
ATOM 2327 N N . TYR A 1 294 ? 0.802 12.550 3.103 1.00 95.62 294 TYR A N 1
ATOM 2328 C CA . TYR A 1 294 ? 0.859 11.102 3.159 1.00 95.62 294 TYR A CA 1
ATOM 2329 C C . TYR A 1 294 ? 2.034 10.590 2.335 1.00 95.62 294 TYR A C 1
ATOM 2331 O O . TYR A 1 294 ? 2.391 11.161 1.304 1.00 95.62 294 TYR A O 1
ATOM 2339 N N . MET A 1 295 ? 2.623 9.495 2.800 1.00 96.69 295 MET A N 1
ATOM 2340 C CA . MET A 1 295 ? 3.667 8.766 2.088 1.00 96.69 295 MET A CA 1
ATOM 2341 C C . MET A 1 295 ? 3.326 7.280 2.077 1.00 96.69 295 MET A C 1
ATOM 2343 O O . MET A 1 295 ? 2.571 6.801 2.927 1.00 96.69 295 MET A O 1
ATOM 2347 N N . ILE A 1 296 ? 3.924 6.534 1.157 1.00 97.81 296 ILE A N 1
ATOM 2348 C CA . ILE A 1 296 ? 3.904 5.072 1.178 1.00 97.81 296 ILE A CA 1
ATOM 2349 C C . ILE A 1 296 ? 5.278 4.582 1.590 1.00 97.81 296 ILE A C 1
ATOM 2351 O O . ILE A 1 296 ? 6.280 4.962 0.985 1.00 97.81 296 ILE A O 1
ATOM 2355 N N . ALA A 1 297 ? 5.314 3.707 2.591 1.00 96.94 297 ALA A N 1
ATOM 2356 C CA . ALA A 1 297 ? 6.520 2.992 2.973 1.00 96.94 297 ALA A CA 1
ATOM 2357 C C . ALA A 1 297 ? 6.396 1.511 2.612 1.00 96.94 297 ALA A C 1
ATOM 2359 O O . ALA A 1 297 ? 5.349 0.907 2.838 1.00 96.94 297 ALA A O 1
ATOM 2360 N N . VAL A 1 298 ? 7.466 0.923 2.078 1.00 94.44 298 VAL A N 1
ATOM 2361 C CA . VAL A 1 298 ? 7.605 -0.515 1.793 1.00 94.44 298 VAL A CA 1
ATOM 2362 C C . VAL A 1 298 ? 9.000 -0.942 2.231 1.00 94.44 298 VAL A C 1
ATOM 2364 O O . VAL A 1 298 ? 9.958 -0.218 1.987 1.00 94.44 298 VAL A O 1
ATOM 2367 N N . ASP A 1 299 ? 9.135 -2.080 2.916 1.00 89.81 299 ASP A N 1
ATOM 2368 C CA . ASP A 1 299 ? 10.412 -2.531 3.497 1.00 89.81 299 ASP A CA 1
ATOM 2369 C C . ASP A 1 299 ? 11.110 -1.440 4.343 1.00 89.81 299 ASP A C 1
ATOM 2371 O O . ASP A 1 299 ? 12.335 -1.360 4.396 1.00 89.81 299 ASP A O 1
ATOM 2375 N N . LYS A 1 300 ? 10.314 -0.605 5.032 1.00 90.56 300 LYS A N 1
ATOM 2376 C CA . LYS A 1 300 ? 10.766 0.561 5.819 1.00 90.56 300 LYS A CA 1
ATOM 2377 C C . LYS A 1 300 ? 11.522 1.621 5.005 1.00 90.56 300 LYS A C 1
ATOM 2379 O O . LYS A 1 300 ? 12.341 2.352 5.551 1.00 90.56 300 LYS A O 1
ATOM 2384 N N . VAL A 1 301 ? 11.243 1.711 3.712 1.00 91.62 301 VAL A N 1
ATOM 2385 C CA . VAL A 1 301 ? 11.741 2.756 2.815 1.00 91.62 301 VAL A CA 1
ATOM 2386 C C . VAL A 1 301 ? 10.541 3.531 2.295 1.00 91.62 301 VAL A C 1
ATOM 2388 O O . VAL A 1 301 ? 9.552 2.922 1.889 1.00 91.62 301 VAL A O 1
ATOM 2391 N N . VAL A 1 302 ? 10.611 4.862 2.313 1.00 95.50 302 VAL A N 1
ATOM 2392 C CA . VAL A 1 302 ? 9.604 5.700 1.654 1.00 95.50 302 VAL A CA 1
ATOM 2393 C C . VAL A 1 302 ? 9.754 5.532 0.143 1.00 95.50 302 VAL A C 1
ATOM 2395 O O . VAL A 1 302 ? 10.822 5.778 -0.407 1.00 95.50 302 VAL A O 1
ATOM 2398 N N . VAL A 1 303 ? 8.693 5.065 -0.516 1.00 94.69 303 VAL A N 1
ATOM 2399 C CA . VAL A 1 303 ? 8.671 4.793 -1.966 1.00 94.69 303 VAL A CA 1
ATOM 2400 C C . VAL A 1 303 ? 7.880 5.836 -2.751 1.00 94.69 303 VAL A C 1
ATOM 2402 O O . VAL A 1 303 ? 8.057 5.946 -3.955 1.00 94.69 303 VAL A O 1
ATOM 2405 N N . ASN A 1 304 ? 7.011 6.592 -2.078 1.00 93.25 304 ASN A N 1
ATOM 2406 C CA . ASN A 1 304 ? 6.322 7.760 -2.623 1.00 93.25 304 ASN A CA 1
ATOM 2407 C C . ASN A 1 304 ? 6.041 8.733 -1.468 1.00 93.25 304 ASN A C 1
ATOM 2409 O O . ASN A 1 304 ? 5.539 8.289 -0.433 1.00 93.25 304 ASN A O 1
ATOM 2413 N N . HIS A 1 305 ? 6.392 10.014 -1.614 1.00 87.75 305 HIS A N 1
ATOM 2414 C CA . HIS A 1 305 ? 6.539 10.943 -0.483 1.00 87.75 305 HIS A CA 1
ATOM 2415 C C . HIS A 1 305 ? 5.652 12.205 -0.535 1.00 87.75 305 HIS A C 1
ATOM 2417 O O . HIS A 1 305 ? 5.642 12.976 0.425 1.00 87.75 305 HIS A O 1
ATOM 2423 N N . LEU A 1 306 ? 4.874 12.433 -1.601 1.00 77.94 306 LEU A N 1
ATOM 2424 C CA . LEU A 1 306 ? 4.059 13.651 -1.770 1.00 77.94 306 LEU A CA 1
ATOM 2425 C C . LEU A 1 306 ? 2.613 13.339 -2.164 1.00 77.94 306 LEU A C 1
ATOM 2427 O O . LEU A 1 306 ? 2.099 13.823 -3.170 1.00 77.94 306 LEU A O 1
ATOM 2431 N N . ILE A 1 307 ? 1.923 12.556 -1.337 1.00 92.44 307 ILE A N 1
ATOM 2432 C CA . ILE A 1 307 ? 0.508 12.261 -1.555 1.00 92.44 307 ILE A CA 1
ATOM 2433 C C . ILE A 1 307 ? -0.345 13.286 -0.799 1.00 92.44 307 ILE A C 1
ATOM 2435 O O . ILE A 1 307 ? -0.251 13.418 0.425 1.00 92.44 307 ILE A O 1
ATOM 2439 N N . ALA A 1 308 ? -1.168 14.025 -1.548 1.00 88.50 308 ALA A N 1
ATOM 2440 C CA . ALA A 1 308 ? -1.915 15.181 -1.051 1.00 88.50 308 ALA A CA 1
ATOM 2441 C C . ALA A 1 308 ? -3.084 14.816 -0.122 1.00 88.50 308 ALA A C 1
ATOM 2443 O O . ALA A 1 308 ? -3.404 15.571 0.792 1.00 88.50 308 ALA A O 1
ATOM 2444 N N . ASP A 1 309 ? -3.722 13.666 -0.343 1.00 93.00 309 ASP A N 1
ATOM 2445 C CA . ASP A 1 309 ? -4.938 13.278 0.365 1.00 93.00 309 ASP A CA 1
ATOM 2446 C C . ASP A 1 309 ? -4.965 11.785 0.729 1.00 93.00 309 ASP A C 1
ATOM 2448 O O . ASP A 1 309 ? -4.297 10.940 0.122 1.00 93.00 309 ASP A O 1
ATOM 2452 N N . PHE A 1 310 ? -5.772 11.451 1.738 1.00 95.56 310 PHE A N 1
ATOM 2453 C CA . PHE A 1 310 ? -5.855 10.090 2.259 1.00 95.56 310 PHE A CA 1
ATOM 2454 C C . PHE A 1 310 ? -6.468 9.100 1.257 1.00 95.56 310 PHE A C 1
ATOM 2456 O O . PHE A 1 310 ? -6.098 7.926 1.262 1.00 95.56 310 PHE A O 1
ATOM 2463 N N . GLN A 1 311 ? -7.383 9.538 0.385 1.00 95.25 311 GLN A N 1
ATOM 2464 C CA . GLN A 1 311 ? -8.001 8.652 -0.605 1.00 95.25 311 GLN A CA 1
ATOM 2465 C C . GLN A 1 311 ? -6.957 8.175 -1.615 1.00 95.25 311 GLN A C 1
ATOM 2467 O O . GLN A 1 311 ? -6.870 6.975 -1.897 1.00 95.25 311 GLN A O 1
ATOM 2472 N N . SER A 1 312 ? -6.133 9.099 -2.108 1.00 96.06 312 SER A N 1
ATOM 2473 C CA . SER A 1 312 ? -4.984 8.799 -2.960 1.00 96.06 312 SER A CA 1
ATOM 2474 C C . SER A 1 312 ? -4.002 7.868 -2.246 1.00 96.06 312 SER A C 1
ATOM 2476 O O . SER A 1 312 ? -3.592 6.861 -2.824 1.00 96.06 312 SER A O 1
ATOM 2478 N N . ALA A 1 313 ? -3.698 8.117 -0.966 1.00 97.56 313 ALA A N 1
ATOM 2479 C CA . ALA A 1 313 ? -2.807 7.260 -0.178 1.00 97.56 313 ALA A CA 1
ATOM 2480 C C . ALA A 1 313 ? -3.366 5.837 -0.005 1.00 97.56 313 ALA A C 1
ATOM 2482 O O . ALA A 1 313 ? -2.632 4.856 -0.126 1.00 97.56 313 ALA A O 1
ATOM 2483 N N . LEU A 1 314 ? -4.676 5.702 0.215 1.00 97.94 314 LEU A N 1
ATOM 2484 C CA . LEU A 1 314 ? -5.358 4.413 0.321 1.00 97.94 314 LEU A CA 1
ATOM 2485 C C . LEU A 1 314 ? -5.331 3.637 -1.000 1.00 97.94 314 LEU A C 1
ATOM 2487 O O . LEU A 1 314 ? -5.063 2.432 -0.995 1.00 97.94 314 LEU A O 1
ATOM 2491 N N . ALA A 1 315 ? -5.577 4.311 -2.126 1.00 97.88 315 ALA A N 1
ATOM 2492 C CA . ALA A 1 315 ? -5.466 3.698 -3.446 1.00 97.88 315 ALA A CA 1
ATOM 2493 C C . ALA A 1 315 ? -4.036 3.214 -3.710 1.00 97.88 315 ALA A C 1
ATOM 2495 O O . ALA A 1 315 ? -3.836 2.079 -4.136 1.00 97.88 315 ALA A O 1
ATOM 2496 N N . TYR A 1 316 ? -3.042 4.037 -3.388 1.00 97.88 316 TYR A N 1
ATOM 2497 C CA . TYR A 1 316 ? -1.631 3.695 -3.523 1.00 97.88 316 TYR A CA 1
ATOM 2498 C C . TYR A 1 316 ? -1.212 2.507 -2.664 1.00 97.88 316 TYR A C 1
ATOM 2500 O O . TYR A 1 316 ? -0.596 1.566 -3.170 1.00 97.88 316 TYR A O 1
ATOM 2508 N N . LEU A 1 317 ? -1.571 2.518 -1.378 1.00 98.19 317 LEU A N 1
ATOM 2509 C CA . LEU A 1 317 ? -1.328 1.407 -0.464 1.00 98.19 317 LEU A CA 1
ATOM 2510 C C . LEU A 1 317 ? -1.906 0.116 -1.045 1.00 98.19 317 LEU A C 1
ATOM 2512 O O . LEU A 1 317 ? -1.219 -0.902 -1.132 1.00 98.19 317 LEU A O 1
ATOM 2516 N N . PHE A 1 318 ? -3.165 0.171 -1.483 1.00 98.00 318 PHE A N 1
ATOM 2517 C CA . PHE A 1 318 ? -3.843 -0.979 -2.059 1.00 98.00 318 PHE A CA 1
ATOM 2518 C C . PHE A 1 318 ? -3.156 -1.463 -3.342 1.00 98.00 318 PHE A C 1
ATOM 2520 O O . PHE A 1 318 ? -2.885 -2.658 -3.467 1.00 98.00 318 PHE A O 1
ATOM 2527 N N . ALA A 1 319 ? -2.828 -0.557 -4.269 1.00 98.06 319 ALA A N 1
ATOM 2528 C CA . ALA A 1 319 ? -2.148 -0.880 -5.521 1.00 98.06 319 ALA A CA 1
ATOM 2529 C C . ALA A 1 319 ? -0.768 -1.505 -5.286 1.00 98.06 319 ALA A C 1
ATOM 2531 O O . ALA A 1 319 ? -0.433 -2.497 -5.936 1.00 98.06 319 ALA A O 1
ATOM 2532 N N . THR A 1 320 ? -0.015 -1.002 -4.306 1.00 97.88 320 THR A N 1
ATOM 2533 C CA . THR A 1 320 ? 1.334 -1.471 -3.952 1.00 97.88 320 THR A CA 1
ATOM 2534 C C . THR A 1 320 ? 1.359 -2.975 -3.675 1.00 97.88 320 THR A C 1
ATOM 2536 O O . THR A 1 320 ? 2.227 -3.685 -4.187 1.00 97.88 320 THR A O 1
ATOM 2539 N N . TYR A 1 321 ? 0.364 -3.508 -2.956 1.00 95.19 321 TYR A N 1
ATOM 2540 C CA . TYR A 1 321 ? 0.258 -4.951 -2.703 1.00 95.19 321 TYR A CA 1
ATOM 2541 C C . TYR A 1 321 ? 0.138 -5.794 -3.984 1.00 95.19 321 TYR A C 1
ATOM 2543 O O . TYR A 1 321 ? 0.632 -6.923 -4.047 1.00 95.19 321 TYR A O 1
ATOM 2551 N N . TYR A 1 322 ? -0.503 -5.266 -5.025 1.00 94.50 322 TYR A N 1
ATOM 2552 C CA . TYR A 1 322 ? -0.687 -5.964 -6.298 1.00 94.50 322 TYR A CA 1
ATOM 2553 C C . TYR A 1 322 ? 0.505 -5.757 -7.231 1.00 94.50 322 TYR A C 1
ATOM 2555 O O . TYR A 1 322 ? 1.080 -6.734 -7.730 1.00 94.50 322 TYR A O 1
ATOM 2563 N N . VAL A 1 323 ? 0.892 -4.497 -7.436 1.00 96.69 323 VAL A N 1
ATOM 2564 C CA . VAL A 1 323 ? 1.959 -4.081 -8.352 1.00 96.69 323 VAL A CA 1
ATOM 2565 C C . VAL A 1 323 ? 3.289 -4.693 -7.932 1.00 96.69 323 VAL A C 1
ATOM 2567 O O . VAL A 1 323 ? 3.925 -5.342 -8.758 1.00 96.69 323 VAL A O 1
ATOM 2570 N N . LEU A 1 324 ? 3.644 -4.629 -6.646 1.00 94.44 324 LEU A N 1
ATOM 2571 C CA . LEU A 1 324 ? 4.885 -5.215 -6.124 1.00 94.44 324 LEU A CA 1
ATOM 2572 C C . LEU A 1 324 ? 4.762 -6.700 -5.751 1.00 94.44 324 LEU A C 1
ATOM 2574 O O . LEU A 1 324 ? 5.718 -7.286 -5.250 1.00 94.44 324 LEU A O 1
ATOM 2578 N N . ASN A 1 325 ? 3.605 -7.330 -5.998 1.00 90.12 325 ASN A N 1
ATOM 2579 C CA . ASN A 1 325 ? 3.354 -8.735 -5.659 1.00 90.12 325 ASN A CA 1
ATOM 2580 C C . ASN A 1 325 ? 3.638 -9.043 -4.168 1.00 90.12 325 ASN A C 1
ATOM 2582 O O . ASN A 1 325 ? 4.293 -10.025 -3.814 1.00 90.12 325 ASN A O 1
ATOM 2586 N N . ILE A 1 326 ? 3.118 -8.201 -3.275 1.00 86.31 326 ILE A N 1
ATOM 2587 C CA . ILE A 1 326 ? 3.287 -8.344 -1.825 1.00 86.31 326 ILE A CA 1
ATOM 2588 C C . ILE A 1 326 ? 2.041 -9.009 -1.239 1.00 86.31 326 ILE A C 1
ATOM 2590 O O . ILE A 1 326 ? 0.904 -8.696 -1.604 1.00 86.31 326 ILE A O 1
ATOM 2594 N N . GLN A 1 327 ? 2.233 -9.979 -0.349 1.00 82.31 327 GLN A N 1
ATOM 2595 C CA . GLN A 1 327 ? 1.129 -10.572 0.395 1.00 82.31 327 GLN A CA 1
ATOM 2596 C C . GLN A 1 327 ? 0.599 -9.600 1.457 1.00 82.31 327 GLN A C 1
ATOM 2598 O O . GLN A 1 327 ? 1.375 -8.928 2.134 1.00 82.31 327 GLN A O 1
ATOM 2603 N N . TYR A 1 328 ? -0.722 -9.578 1.648 1.00 89.00 328 TYR A N 1
ATOM 2604 C CA . TYR A 1 328 ? -1.315 -8.900 2.797 1.00 89.00 328 TYR A CA 1
ATOM 2605 C C . TYR A 1 328 ? -0.739 -9.453 4.110 1.00 89.00 328 TYR A C 1
ATOM 2607 O O . TYR A 1 328 ? -0.676 -10.679 4.271 1.00 89.00 328 TYR A O 1
ATOM 2615 N N . PRO A 1 329 ? -0.330 -8.586 5.049 1.00 86.94 329 PRO A N 1
ATOM 2616 C CA . PRO A 1 329 ? 0.192 -9.023 6.334 1.00 86.94 329 PRO A CA 1
ATOM 2617 C C . PRO A 1 329 ? -0.930 -9.663 7.157 1.00 86.94 329 PRO A C 1
ATOM 2619 O O . PRO A 1 329 ? -2.089 -9.265 7.063 1.00 86.94 329 PRO A O 1
ATOM 2622 N N . ALA A 1 330 ? -0.597 -10.655 7.986 1.00 82.62 330 ALA A N 1
ATOM 2623 C CA . ALA A 1 330 ? -1.588 -11.381 8.788 1.00 82.62 330 ALA A CA 1
ATOM 2624 C C . ALA A 1 330 ? -2.412 -10.456 9.704 1.00 82.62 330 ALA A C 1
ATOM 2626 O O . ALA A 1 330 ? -3.599 -10.700 9.907 1.00 82.62 330 ALA A O 1
ATOM 2627 N N . ASP A 1 331 ? -1.791 -9.381 10.191 1.00 86.00 331 ASP A N 1
ATOM 2628 C CA . ASP A 1 331 ? -2.372 -8.456 11.163 1.00 86.00 331 ASP A CA 1
ATOM 2629 C C . ASP A 1 331 ? -3.350 -7.427 10.553 1.00 86.00 331 ASP A C 1
ATOM 2631 O O . ASP A 1 331 ? -3.991 -6.703 11.313 1.00 86.00 331 ASP A O 1
ATOM 2635 N N . SER A 1 332 ? -3.487 -7.364 9.219 1.00 91.38 332 SER A N 1
ATOM 2636 C CA . SER A 1 332 ? -4.500 -6.549 8.508 1.00 91.38 332 SER A CA 1
ATOM 2637 C C . SER A 1 332 ? -5.087 -7.210 7.251 1.00 91.38 332 SER A C 1
ATOM 2639 O O . SER A 1 332 ? -5.703 -6.558 6.398 1.00 91.38 332 SER A O 1
ATOM 2641 N N . CYS A 1 333 ? -4.920 -8.529 7.118 1.00 90.44 333 CYS A N 1
ATOM 2642 C CA . CYS A 1 333 ? -5.366 -9.281 5.949 1.00 90.44 333 CYS A CA 1
ATOM 2643 C C . CYS A 1 333 ? -6.887 -9.246 5.744 1.00 90.44 333 CYS A C 1
ATOM 2645 O O . CYS A 1 333 ? -7.342 -9.235 4.599 1.00 90.44 333 CYS A O 1
ATOM 2647 N N . VAL A 1 334 ? -7.676 -9.204 6.819 1.00 93.75 334 VAL A N 1
ATOM 2648 C CA . VAL A 1 334 ? -9.143 -9.195 6.769 1.00 93.75 334 VAL A CA 1
ATOM 2649 C C . VAL A 1 334 ? -9.653 -7.823 6.337 1.00 93.75 334 VAL A C 1
ATOM 2651 O O . VAL A 1 334 ? -10.547 -7.749 5.492 1.00 93.75 334 VAL A O 1
ATOM 2654 N N . THR A 1 335 ? -9.058 -6.740 6.843 1.00 97.56 335 THR A N 1
ATOM 2655 C CA . THR A 1 335 ? -9.348 -5.364 6.410 1.00 97.56 335 THR A CA 1
ATOM 2656 C C . THR A 1 335 ? -9.004 -5.170 4.934 1.00 97.56 335 THR A C 1
ATOM 2658 O O . THR A 1 335 ? -9.834 -4.675 4.170 1.00 97.56 335 THR A O 1
ATOM 2661 N N . LEU A 1 336 ? -7.824 -5.617 4.493 1.00 95.75 336 LEU A N 1
ATOM 2662 C CA . LEU A 1 336 ? -7.418 -5.518 3.087 1.00 95.75 336 LEU A CA 1
ATOM 2663 C C . LEU A 1 336 ? -8.292 -6.387 2.166 1.00 95.75 336 LEU A C 1
ATOM 2665 O O . LEU A 1 336 ? -8.673 -5.933 1.086 1.00 95.75 336 LEU A O 1
ATOM 2669 N N . GLU A 1 337 ? -8.701 -7.587 2.598 1.00 91.81 337 GLU A N 1
ATOM 2670 C CA . GLU A 1 337 ? -9.678 -8.403 1.860 1.00 91.81 337 GLU A CA 1
ATOM 2671 C C . GLU A 1 337 ? -11.059 -7.726 1.793 1.00 91.81 337 GLU A C 1
ATOM 2673 O O . GLU A 1 337 ? -11.734 -7.787 0.758 1.00 91.81 337 GLU A O 1
ATOM 2678 N N . PHE A 1 338 ? -11.485 -7.049 2.864 1.00 94.12 338 PHE A N 1
ATOM 2679 C CA . PHE A 1 338 ? -12.717 -6.265 2.851 1.00 94.12 338 PHE A CA 1
ATOM 2680 C C . PHE A 1 338 ? -12.636 -5.130 1.825 1.00 94.12 338 PHE A C 1
ATOM 2682 O O . PHE A 1 338 ? -13.537 -5.016 0.996 1.00 94.12 338 PHE A O 1
ATOM 2689 N N . ILE A 1 339 ? -11.553 -4.346 1.812 1.00 95.88 339 ILE A N 1
ATOM 2690 C CA . ILE A 1 339 ? -11.329 -3.278 0.820 1.00 95.88 339 ILE A CA 1
ATOM 2691 C C . ILE A 1 339 ? -11.344 -3.862 -0.599 1.00 95.88 339 ILE A C 1
ATOM 2693 O O . ILE A 1 339 ? -12.083 -3.374 -1.458 1.00 95.88 339 ILE A O 1
ATOM 2697 N N . GLN A 1 340 ? -10.614 -4.959 -0.826 1.00 92.38 340 GLN A N 1
ATOM 2698 C CA . GLN A 1 340 ? -10.550 -5.664 -2.108 1.00 92.38 340 GLN A CA 1
ATOM 2699 C C . GLN A 1 340 ? -11.946 -6.012 -2.644 1.00 92.38 340 GLN A C 1
ATOM 2701 O O . GLN A 1 340 ? -12.268 -5.715 -3.797 1.00 92.38 340 GLN A O 1
ATOM 2706 N N . ARG A 1 341 ? -12.784 -6.652 -1.824 1.00 87.75 341 ARG A N 1
ATOM 2707 C CA . ARG A 1 341 ? -14.084 -7.179 -2.270 1.00 87.75 341 ARG A CA 1
ATOM 2708 C C . ARG A 1 341 ? -15.192 -6.134 -2.239 1.00 87.75 341 ARG A C 1
ATOM 2710 O O . ARG A 1 341 ? -16.029 -6.109 -3.139 1.00 87.75 341 ARG A O 1
ATOM 2717 N N . CYS A 1 342 ? -15.223 -5.310 -1.195 1.00 89.38 342 CYS A N 1
ATOM 2718 C CA . CYS A 1 342 ? -16.279 -4.333 -0.954 1.00 89.38 342 CYS A CA 1
ATOM 2719 C C . CYS A 1 342 ? -16.065 -3.069 -1.782 1.00 89.38 342 CYS A C 1
ATOM 2721 O O . CYS A 1 342 ? -16.972 -2.658 -2.508 1.00 89.38 342 CYS A O 1
ATOM 2723 N N . PHE A 1 343 ? -14.876 -2.468 -1.693 1.00 92.62 343 PHE A N 1
ATOM 2724 C CA . PHE A 1 343 ? -14.614 -1.156 -2.277 1.00 92.62 343 PHE A CA 1
ATOM 2725 C C . PHE A 1 343 ? -14.020 -1.235 -3.679 1.00 92.62 343 PHE A C 1
ATOM 2727 O O . PHE A 1 343 ? -14.439 -0.485 -4.549 1.00 92.62 343 PHE A O 1
ATOM 2734 N N . VAL A 1 344 ? -13.117 -2.178 -3.943 1.00 93.50 344 VAL A N 1
ATOM 2735 C CA . VAL A 1 344 ? -12.500 -2.300 -5.277 1.00 93.50 344 VAL A CA 1
ATOM 2736 C C . VAL A 1 344 ? -13.298 -3.235 -6.193 1.00 93.50 344 VAL A C 1
ATOM 2738 O O . VAL A 1 344 ? -13.274 -3.093 -7.410 1.00 93.50 344 VAL A O 1
ATOM 2741 N N . GLY A 1 345 ? -14.067 -4.168 -5.627 1.00 86.50 345 GLY A N 1
ATOM 2742 C CA . GLY A 1 345 ? -14.902 -5.089 -6.405 1.00 86.50 345 GLY A CA 1
ATOM 2743 C C . GLY A 1 345 ? -14.122 -6.238 -7.049 1.00 86.50 345 GLY A C 1
ATOM 2744 O O . GLY A 1 345 ? -14.597 -6.853 -8.002 1.00 86.50 345 GLY A O 1
ATOM 2745 N N . ILE A 1 346 ? -12.944 -6.565 -6.519 1.00 84.38 346 ILE A N 1
ATOM 2746 C CA . ILE A 1 346 ? -12.149 -7.723 -6.928 1.00 84.38 346 ILE A CA 1
ATOM 2747 C C . ILE A 1 346 ? -12.716 -8.972 -6.254 1.00 84.38 346 ILE A C 1
ATOM 2749 O O . ILE A 1 346 ? -12.778 -9.054 -5.026 1.00 84.38 346 ILE A O 1
ATOM 2753 N N . ASN A 1 347 ? -13.086 -9.980 -7.052 1.00 76.62 347 ASN A N 1
ATOM 2754 C CA . ASN A 1 347 ? -13.721 -11.214 -6.571 1.00 76.62 347 ASN A CA 1
ATOM 2755 C C . ASN A 1 347 ? -14.898 -10.927 -5.606 1.00 76.62 347 ASN A C 1
ATOM 2757 O O . ASN A 1 347 ? -14.859 -11.355 -4.445 1.00 76.62 347 ASN A O 1
ATOM 2761 N N . PRO A 1 348 ? -15.941 -10.192 -6.039 1.00 65.69 348 PRO A N 1
ATOM 2762 C CA . PRO A 1 348 ? -17.037 -9.813 -5.156 1.00 65.69 348 PRO A CA 1
ATOM 2763 C C . PRO A 1 348 ? -17.812 -11.058 -4.683 1.00 65.69 348 PRO A C 1
ATOM 2765 O O . PRO A 1 348 ? -17.803 -12.087 -5.370 1.00 65.69 348 PRO A O 1
ATOM 2768 N N . PRO A 1 349 ? -18.513 -10.996 -3.536 1.00 59.94 349 PRO A N 1
ATOM 2769 C CA . PRO A 1 349 ? -19.351 -12.100 -3.085 1.00 59.94 349 PRO A CA 1
ATOM 2770 C C . PRO A 1 349 ? -20.435 -12.397 -4.126 1.00 59.94 349 PRO A C 1
ATOM 2772 O O . PRO A 1 349 ? -21.276 -11.551 -4.428 1.00 59.94 349 PRO A O 1
ATOM 2775 N N . THR A 1 350 ? -20.436 -13.601 -4.696 1.00 55.94 350 THR A N 1
ATOM 2776 C CA . THR A 1 350 ? -21.452 -13.990 -5.679 1.00 55.94 350 THR A CA 1
ATOM 2777 C C . THR A 1 350 ? -22.748 -14.396 -4.985 1.00 55.94 350 THR A C 1
ATOM 2779 O O . THR A 1 350 ? -22.789 -15.407 -4.281 1.00 55.94 350 THR A O 1
ATOM 2782 N N . SER A 1 351 ? -23.839 -13.677 -5.247 1.00 42.66 351 SER A N 1
ATOM 2783 C CA . SER A 1 351 ? -25.200 -14.118 -4.933 1.00 42.66 351 SER A CA 1
ATOM 2784 C C . SER A 1 351 ? -25.696 -15.108 -5.997 1.00 42.66 351 SER A C 1
ATOM 2786 O O . SER A 1 351 ? -26.441 -14.739 -6.898 1.00 42.66 351 SER A O 1
ATOM 2788 N N . GLY A 1 352 ? -25.248 -16.366 -5.947 1.00 41.00 352 GLY A N 1
ATOM 2789 C CA . GLY A 1 352 ? -25.766 -17.422 -6.827 1.00 41.00 352 GLY A CA 1
ATOM 2790 C C . GLY A 1 352 ? -24.892 -18.675 -6.884 1.00 41.00 352 GLY A C 1
ATOM 2791 O O . GLY A 1 352 ? -23.669 -18.594 -6.815 1.00 41.00 352 GLY A O 1
ATOM 2792 N N . LYS A 1 353 ? -25.517 -19.852 -7.045 1.00 36.69 353 LYS A N 1
ATOM 2793 C CA . LYS A 1 353 ? -24.897 -21.200 -7.046 1.00 36.69 353 LYS A CA 1
ATOM 2794 C C . LYS A 1 353 ? -23.903 -21.475 -8.201 1.00 36.69 353 LYS A C 1
ATOM 2796 O O . LYS A 1 353 ? -23.561 -22.629 -8.445 1.00 36.69 353 LYS A O 1
ATOM 2801 N N . SER A 1 354 ? -23.421 -20.467 -8.925 1.00 41.75 354 SER A N 1
ATOM 2802 C CA . SER A 1 354 ? -22.654 -20.648 -10.164 1.00 41.75 354 SER A CA 1
ATOM 2803 C C . SER A 1 354 ? -21.376 -19.808 -10.214 1.00 41.75 354 SER A C 1
ATOM 2805 O O . SER A 1 354 ? -21.249 -18.882 -11.009 1.00 41.75 354 SER A O 1
ATOM 2807 N N . ARG A 1 355 ? -20.415 -20.161 -9.364 1.00 40.97 355 ARG A N 1
ATOM 2808 C CA . ARG A 1 355 ? -18.955 -20.174 -9.595 1.00 40.97 355 ARG A CA 1
ATOM 2809 C C . ARG A 1 355 ? -18.345 -20.516 -8.242 1.00 40.97 355 ARG A C 1
ATOM 2811 O O . ARG A 1 355 ? -18.727 -19.930 -7.239 1.00 40.97 355 ARG A O 1
ATOM 2818 N N . LYS A 1 356 ? -17.446 -21.503 -8.186 1.00 44.53 356 LYS A N 1
ATOM 2819 C CA . LYS A 1 356 ? -16.680 -21.801 -6.968 1.00 44.53 356 LYS A CA 1
ATOM 2820 C C . LYS A 1 356 ? -15.817 -20.572 -6.657 1.00 44.53 356 LYS A C 1
ATOM 2822 O O . LYS A 1 356 ? -14.730 -20.443 -7.209 1.00 44.53 356 LYS A O 1
ATOM 2827 N N . SER A 1 357 ? -16.375 -19.639 -5.887 1.00 47.44 357 SER A N 1
ATOM 2828 C CA . SER A 1 357 ? -15.704 -18.448 -5.377 1.00 47.44 357 SER A CA 1
ATOM 2829 C C . SER A 1 357 ? -14.464 -18.881 -4.601 1.00 47.44 357 SER A C 1
ATOM 2831 O O . SER A 1 357 ? -14.511 -19.872 -3.870 1.00 47.44 357 SER A O 1
ATOM 2833 N N . SER A 1 358 ? -13.378 -18.119 -4.742 1.00 54.06 358 SER A N 1
ATOM 2834 C CA . SER A 1 358 ? -12.312 -18.039 -3.736 1.00 54.06 358 SER A CA 1
ATOM 2835 C C . SER A 1 358 ? -12.943 -18.028 -2.336 1.00 54.06 358 SER A C 1
ATOM 2837 O O . SER A 1 358 ? -13.969 -17.364 -2.140 1.00 54.06 358 SER A O 1
ATOM 2839 N N . ALA A 1 359 ? -12.404 -18.815 -1.403 1.00 65.75 359 ALA A N 1
ATOM 2840 C CA . ALA A 1 359 ? -12.933 -18.896 -0.046 1.00 65.75 359 ALA A CA 1
ATOM 2841 C C . ALA A 1 359 ? -12.843 -17.506 0.600 1.00 65.75 359 ALA A C 1
ATOM 2843 O O . ALA A 1 359 ? -11.754 -17.020 0.879 1.00 65.75 359 ALA A O 1
ATOM 2844 N N . ILE A 1 360 ? -13.991 -16.849 0.764 1.00 73.00 360 ILE A N 1
ATOM 2845 C CA . ILE A 1 360 ? -14.074 -15.515 1.362 1.00 73.00 360 ILE A CA 1
ATOM 2846 C C . ILE A 1 360 ? -13.895 -15.654 2.867 1.00 73.00 360 ILE A C 1
ATOM 2848 O O . ILE A 1 360 ? -14.491 -16.554 3.468 1.00 73.00 360 ILE A O 1
ATOM 2852 N N . ASN A 1 361 ? -13.123 -14.758 3.482 1.00 80.88 361 ASN A N 1
ATOM 2853 C CA . ASN A 1 361 ? -13.001 -14.745 4.932 1.00 80.88 361 ASN A CA 1
ATOM 2854 C C . ASN A 1 361 ? -14.395 -14.617 5.592 1.00 80.88 361 ASN A C 1
ATOM 2856 O O . ASN A 1 361 ? -15.150 -13.694 5.262 1.00 80.88 361 ASN A O 1
ATOM 2860 N N . PRO A 1 362 ? -14.758 -15.503 6.541 1.00 80.94 362 PRO A N 1
ATOM 2861 C CA . PRO A 1 362 ? -16.068 -15.471 7.190 1.00 80.94 362 PRO A CA 1
ATOM 2862 C C . PRO A 1 362 ? -16.398 -14.133 7.862 1.00 80.94 362 PRO A C 1
ATOM 2864 O O . PRO A 1 362 ? -17.555 -13.717 7.847 1.00 80.94 362 PRO A O 1
ATOM 2867 N N . LYS A 1 363 ? -15.395 -13.426 8.405 1.00 88.00 363 LYS A N 1
ATOM 2868 C CA . LYS A 1 363 ? -15.588 -12.096 9.005 1.00 88.00 363 LYS A CA 1
ATOM 2869 C C . LYS A 1 363 ? -15.992 -11.059 7.951 1.00 88.00 363 LYS A C 1
ATOM 2871 O O . LYS A 1 363 ? -16.906 -10.274 8.195 1.00 88.00 363 LYS A O 1
ATOM 2876 N N . VAL A 1 364 ? -15.364 -11.097 6.771 1.00 85.50 364 VAL A N 1
ATOM 2877 C CA . VAL A 1 364 ? -15.702 -10.228 5.629 1.00 85.50 364 VAL A CA 1
ATOM 2878 C C . VAL A 1 364 ? -17.122 -10.516 5.149 1.00 85.50 364 VAL A C 1
ATOM 2880 O O . VAL A 1 364 ? -17.913 -9.589 4.996 1.00 85.50 364 VAL A O 1
ATOM 2883 N N . LEU A 1 365 ? -17.482 -11.795 4.980 1.00 81.44 365 LEU A N 1
ATOM 2884 C CA . LEU A 1 365 ? -18.848 -12.194 4.619 1.00 81.44 365 LEU A CA 1
ATOM 2885 C C . LEU A 1 365 ? -19.886 -11.705 5.631 1.00 81.44 365 LEU A C 1
ATOM 2887 O O . LEU A 1 365 ? -20.931 -11.200 5.227 1.00 81.44 365 LEU A O 1
ATOM 2891 N N . SER A 1 366 ? -19.596 -11.844 6.926 1.00 86.19 366 SER A N 1
ATOM 2892 C CA . SER A 1 366 ? -20.497 -11.411 7.995 1.00 86.19 366 SER A CA 1
ATOM 2893 C C . SER A 1 366 ? -20.766 -9.910 7.923 1.00 86.19 366 SER A C 1
ATOM 2895 O O . SER A 1 366 ? -21.924 -9.500 7.946 1.00 86.19 366 SER A O 1
ATOM 2897 N N . LEU A 1 367 ? -19.716 -9.090 7.794 1.00 89.19 367 LEU A N 1
ATOM 2898 C CA . LEU A 1 367 ? -19.868 -7.638 7.697 1.00 89.19 367 LEU A CA 1
ATOM 2899 C C . LEU A 1 367 ? -20.650 -7.240 6.437 1.00 89.19 367 LEU A C 1
ATOM 2901 O O . LEU A 1 367 ? -21.582 -6.444 6.519 1.00 89.19 367 LEU A O 1
ATOM 2905 N N . LEU A 1 368 ? -20.334 -7.842 5.286 1.00 84.50 368 LEU A N 1
ATOM 2906 C CA . LEU A 1 368 ? -21.051 -7.587 4.031 1.00 84.50 368 LEU A CA 1
ATOM 2907 C C . LEU A 1 368 ? -22.535 -7.973 4.107 1.00 84.50 368 LEU A C 1
ATOM 2909 O O . LEU A 1 368 ? -23.373 -7.266 3.551 1.00 84.50 368 LEU A O 1
ATOM 2913 N N . GLY A 1 369 ? -22.865 -9.065 4.805 1.00 76.31 369 GLY A N 1
ATOM 2914 C CA . GLY A 1 369 ? -24.248 -9.462 5.067 1.00 76.31 369 GLY A CA 1
ATOM 2915 C C . GLY A 1 369 ? -25.003 -8.405 5.871 1.00 76.31 369 GLY A C 1
ATOM 2916 O O . GLY A 1 369 ? -26.069 -7.965 5.453 1.00 76.31 369 GLY A O 1
ATOM 2917 N N . HIS A 1 370 ? -24.408 -7.925 6.965 1.00 84.06 370 HIS A N 1
ATOM 2918 C CA . HIS A 1 370 ? -25.026 -6.894 7.799 1.00 84.06 370 HIS A CA 1
ATOM 2919 C C . HIS A 1 370 ? -25.257 -5.571 7.063 1.00 84.06 370 HIS A C 1
ATOM 2921 O O . HIS A 1 370 ? -26.332 -4.990 7.185 1.00 84.06 370 HIS A O 1
ATOM 2927 N N . ILE A 1 371 ? -24.280 -5.122 6.271 1.00 83.62 371 ILE A N 1
ATOM 2928 C CA . ILE A 1 371 ? -24.399 -3.886 5.484 1.00 83.62 371 ILE A CA 1
ATOM 2929 C C . ILE A 1 371 ? -25.521 -4.011 4.444 1.00 83.62 371 ILE A C 1
ATOM 2931 O O . ILE A 1 371 ? -26.286 -3.072 4.230 1.00 83.62 371 ILE A O 1
ATOM 2935 N N . LYS A 1 372 ? -25.650 -5.184 3.810 1.00 73.31 372 LYS A N 1
ATOM 2936 C CA . LYS A 1 372 ? -26.701 -5.437 2.822 1.00 73.31 372 LYS A CA 1
ATOM 2937 C C . LYS A 1 372 ? -28.094 -5.405 3.452 1.00 73.31 372 LYS A C 1
ATOM 2939 O O . LYS A 1 372 ? -28.976 -4.756 2.895 1.00 73.31 372 LYS A O 1
ATOM 2944 N N . ASP A 1 373 ? -28.276 -6.052 4.600 1.00 65.50 373 ASP A N 1
ATOM 2945 C CA . ASP A 1 373 ? -29.565 -6.087 5.302 1.00 65.50 373 ASP A CA 1
ATOM 2946 C C . ASP A 1 373 ? -30.038 -4.685 5.725 1.00 65.50 373 ASP A C 1
ATOM 2948 O O . ASP A 1 373 ? -31.241 -4.416 5.746 1.00 65.50 373 ASP A O 1
ATOM 2952 N N . GLU A 1 374 ? -29.104 -3.785 6.045 1.00 62.25 374 GLU A N 1
ATOM 2953 C CA . GLU A 1 374 ? -29.403 -2.395 6.404 1.00 62.25 374 GLU A CA 1
ATOM 2954 C C . GLU A 1 374 ? -29.742 -1.527 5.187 1.00 62.25 374 GLU A C 1
ATOM 2956 O O . GLU A 1 374 ? -30.610 -0.675 5.298 1.00 62.25 374 GLU A O 1
ATOM 2961 N N . SER A 1 375 ? -29.162 -1.789 4.011 1.00 56.62 375 SER A N 1
ATOM 2962 C CA . SER A 1 375 ? -29.515 -1.077 2.766 1.00 56.62 375 SER A CA 1
ATOM 2963 C C . SER A 1 375 ? -30.899 -1.428 2.193 1.00 56.62 375 SER A C 1
ATOM 2965 O O . SER A 1 375 ? -31.382 -0.757 1.284 1.00 56.62 375 SER A O 1
ATOM 2967 N N . THR A 1 376 ? -31.522 -2.503 2.688 1.00 49.44 376 THR A N 1
ATOM 2968 C CA . THR A 1 376 ? -32.854 -2.978 2.264 1.00 49.44 376 THR A CA 1
ATOM 2969 C C . THR A 1 376 ? -33.989 -2.604 3.222 1.00 49.44 376 THR A C 1
ATOM 2971 O O . THR A 1 376 ? -35.129 -3.007 2.989 1.00 49.44 376 THR A O 1
ATOM 2974 N N . LYS A 1 377 ? -33.681 -1.879 4.300 1.00 42.81 377 LYS A N 1
ATOM 2975 C CA . LYS A 1 377 ? -34.648 -1.324 5.256 1.00 42.81 377 LYS A CA 1
ATOM 2976 C C . LYS A 1 377 ? -34.732 0.179 5.073 1.00 42.81 377 LYS A C 1
ATOM 2978 O O . LYS A 1 377 ? -35.850 0.697 5.273 1.00 42.81 377 LYS A O 1
#

Secondary structure (DSSP, 8-state):
-HHHHHHHHHHH-S--HHHHHHHHHHHHHHH-HHHH--EETTEEPTTS-HHHHHHHHHHHHHHHHHHHHSTT---S---------------------TT-SSSS--SPPTT--HHHHHHHHHHHHHHHT-GGG--HHHHHHHHHHTHHHHHHHHHHT-S-HHHHHHH-GGGGSHHHHHHHHHHHHS--HHHHHHHHIIIIIHHHHHHHHHHHTT-HHHHHHHHHHHHHHHHHTSSTTHHHHHHHHHHHHHT--GGGTEEEE-TT--HHHHHTT----S-EEEEEESSTTSEEEEEEEETTEEEEEEE-SHHHHHHHHHHHHHHTTPPPPTTTHHHHHHIIIIII-SSPPP-SSSS------HHHHHHHHHHHHHHT-

pLDDT: mean 83.57, std 18.03, range [28.05, 98.5]